Protein AF-A0A8H5NPR2-F1 (afdb_monomer)

Solvent-accessible surface area (backbone atoms only — not comparable to full-atom values): 45515 Å² total; per-residue (Å²): 130,82,84,82,78,76,73,50,62,90,72,44,58,69,70,57,51,34,49,43,30,44,42,57,53,79,56,82,93,70,63,55,21,38,32,33,54,28,27,40,42,73,88,32,51,79,37,75,59,70,93,84,56,96,82,57,92,82,66,83,52,32,23,58,51,35,57,51,11,42,48,44,41,43,62,55,31,28,54,27,45,53,54,49,51,52,51,45,52,61,68,53,65,78,49,101,69,81,86,50,45,48,74,62,60,72,75,50,83,89,73,80,85,71,96,65,56,42,34,55,74,74,83,75,74,98,79,73,99,65,90,81,84,81,80,62,85,47,85,42,44,50,89,61,22,36,40,33,52,50,40,89,77,17,58,66,23,65,72,69,72,59,59,69,69,56,70,78,48,62,32,43,28,35,74,61,55,74,65,54,45,57,59,50,71,75,54,88,83,83,72,70,57,84,75,46,58,50,54,58,33,43,52,53,48,54,52,52,51,70,69,66,56,93,76,77,80,70,63,54,46,30,32,34,33,82,80,43,40,28,37,64,74,52,89,67,82,83,71,66,54,43,32,26,37,54,87,48,52,30,33,51,34,47,53,29,89,88,76,39,61,38,48,70,46,89,87,33,64,69,57,54,36,50,56,50,47,52,56,61,43,49,61,48,52,52,53,57,65,68,73,54,91,71,82,72,69,91,66,75,81,86,57,73,50,61,45,31,30,39,34,26,36,54,89,37,53,49,61,76,72,64,52,58,52,54,50,53,65,72,70,59,73,90,75,86,83,85,87,84,85,83,94,78,88,82,94,75,86,79,84,87,76,86,73,82,82,73,82,70,75,72,78,86,76,81,63,32,56,90,71,45,57,67,70,57,47,51,50,45,42,57,53,66,47,77,78,75,75,74,70,75,74,62,70,85,76,63,65,79,89,56,82,85,59,82,80,77,71,72,86,86,70,70,92,59,74,30,38,34,32,44,26,25,47,38,90,76,37,46,85,35,71,44,66,51,53,75,93,43,99,72,39,87,38,46,24,26,27,52,47,59,35,11,40,60,56,32,43,73,66,35,30,51,44,50,47,49,59,61,58,63,33,73,63,31,65,75,36,52,69,56,46,54,70,44,42,42,60,53,42,50,46,66,72,63,48,87,61,96,69,77,90,67,90,79,55,74,76,60,61,61,48,68,80,40,70,46,56,70,58,61,67,57,94,78,33,29,41,30,48,49,41,87,49,61,66,21,59,78,56,48,57,99,71,57,95,82,64,89,69,83,80,70,45,47,27,35,74,60,57,76,66,52,50,60,69,51,56,90,56,82,62,85,54,96,85,56,94,51,58,40,50,56,47,46,53,52,51,52,51,52,50,52,72,62,60,80,59,98,59,56,81,47,42,35,35,38,32,84,78,39,42,28,33,81,72,52,86,89,64,84,67,58,38,34,28,37,60,84,48,50,24,32,62,29,48,78,57,47,94,78,44,42,38,43,70,41,94,84,20,60,64,60,54,38,46,53,51,51,36,56,33,47,52,52,52,56,54,47,51,65,72,67,52,87,80,76,54,88,81,54,74,73,78,58,94,80,81,48,52,40,67,39,36,35,37,33,32,36,53,92,35,56,54,76,76,74,76,74,86,65,74,88,74,73,79,78,80,74,78,82,79,87,79,87,79,91,77,94,78,94,76,95,82,87,87,82,89,78,85,80,133

Mean predicted aligned error: 16.38 Å

pLDDT: mean 70.39, std 19.74, range [27.55, 97.0]

Sequence (743 aa):
MAPSSFHKSPELPTEIQLQIWESSFRSPKAIPGGLHYIGIEQDGTAVPLDRTVKDEFQRPWSGYELEKGLWLACWDSRAAAMKHQLQQNVEFSHSDLDPITLDEALVCPEWYAGREPLLIERRMGLGTKGIDGSQEQTFICPSQDIFCVALNRAGRAVCRGNYYPLRIFQRLAFEFKPSWNIQLSQHDNYYPIKKFQASLAFVLRLVFEAAHTRHFTTPTIRLIDRNARWINDDTTQLGLGTFYDCDYEYVEISMKPGLSSAHIVCHSPVLKFFDHLDRLLEDKLKKLKNLGPLRFGNVPDFVIRDYFSIIVLRKNQAGAATETMAYLRKTEMPFQYLAFIPTLAPDLSPPRIKTDKLLIMAPSTFHLFSQLPCELRLQIWESAIRNWIANIHDSSAWNWDNLCAASQKPEAQKKQSYGINYVRLDSMGDYMPLDCSWNKPQPANRSAYLWHAGLWMACKESREVMRKHWFNDPYSKSHPEYVEQTVNEGLWKWFHGSEEGEDLPWNEWRQRLQAYEPWLMATSPGDMFCITPDDYRPLARFKLFREGSYKYIYDYAVEFDPVWISELAGLDKYRPTDRLSPTLAFAIKVFCEIATQEVSLPSVIHLIDRYSGWKKVSKAEEPSVHYDCKHEYIQIDPSNPLATNRLVRSAPMLRFLDQVDRLLKYELTWKRKTSRWGWRDCGLPPDGLSVRKLVRVMARRDKEVVLKATKGNLITPKMKQPALVTSSNGKTVKSKPAVRWRW

Structure (mmCIF, N/CA/C/O backbone):
data_AF-A0A8H5NPR2-F1
#
_entry.id   AF-A0A8H5NPR2-F1
#
loop_
_atom_site.group_PDB
_atom_site.id
_atom_site.type_symbol
_atom_site.label_atom_id
_atom_site.label_alt_id
_atom_site.label_comp_id
_atom_site.label_asym_id
_atom_site.label_entity_id
_atom_site.label_seq_id
_atom_site.pdbx_PDB_ins_code
_atom_site.Cartn_x
_atom_site.Cartn_y
_atom_site.Cartn_z
_atom_site.occupancy
_atom_site.B_iso_or_equiv
_atom_site.auth_seq_id
_atom_site.auth_comp_id
_atom_site.auth_asym_id
_atom_site.auth_atom_id
_atom_site.pdbx_PDB_model_num
ATOM 1 N N . MET A 1 1 ? -31.796 -2.581 -26.460 1.00 35.59 1 MET A N 1
ATOM 2 C CA . MET A 1 1 ? -30.696 -3.098 -25.619 1.00 35.59 1 MET A CA 1
ATOM 3 C C . MET A 1 1 ? -31.024 -2.731 -24.186 1.00 35.59 1 MET A C 1
ATOM 5 O O . MET A 1 1 ? -31.267 -1.558 -23.940 1.00 35.59 1 MET A O 1
ATOM 9 N N . ALA A 1 2 ? -31.151 -3.706 -23.284 1.00 28.72 2 ALA A N 1
ATOM 10 C CA . ALA A 1 2 ? -31.318 -3.400 -21.864 1.00 28.72 2 ALA A CA 1
ATOM 11 C C . ALA A 1 2 ? -30.008 -2.779 -21.345 1.00 28.72 2 ALA A C 1
ATOM 13 O O . ALA A 1 2 ? -28.944 -3.268 -21.733 1.00 28.72 2 ALA A O 1
ATOM 14 N N . PRO A 1 3 ? -30.049 -1.712 -20.531 1.00 31.02 3 PRO A N 1
ATOM 15 C CA . PRO A 1 3 ? -28.840 -1.160 -19.939 1.00 31.02 3 PRO A CA 1
ATOM 16 C C . PRO A 1 3 ? -28.222 -2.228 -19.034 1.00 31.02 3 PRO A C 1
ATOM 18 O O . PRO A 1 3 ? -28.857 -2.690 -18.088 1.00 31.02 3 PRO A O 1
ATOM 21 N N . SER A 1 4 ? -27.003 -2.660 -19.349 1.00 35.22 4 SER A N 1
ATOM 22 C CA . SER A 1 4 ? -26.224 -3.538 -18.481 1.00 35.22 4 SER A CA 1
ATOM 23 C C . SER A 1 4 ? -25.873 -2.759 -17.214 1.00 35.22 4 SER A C 1
ATOM 25 O O . SER A 1 4 ? -24.957 -1.937 -17.224 1.00 35.22 4 SER A O 1
ATOM 27 N N . SER A 1 5 ? -26.628 -2.964 -16.136 1.00 36.50 5 SER A N 1
ATOM 28 C CA . SER A 1 5 ? -26.270 -2.424 -14.828 1.00 36.50 5 SER A CA 1
ATOM 29 C C . SER A 1 5 ? -25.083 -3.218 -14.292 1.00 36.50 5 SER A C 1
ATOM 31 O O . SER A 1 5 ? -25.236 -4.371 -13.888 1.00 36.50 5 SER A O 1
ATOM 33 N N . PHE A 1 6 ? -23.895 -2.619 -14.312 1.00 43.75 6 PHE A N 1
ATOM 34 C CA . PHE A 1 6 ? -22.753 -3.151 -13.580 1.00 43.75 6 PHE A CA 1
ATOM 35 C C . PHE A 1 6 ? -23.002 -2.951 -12.082 1.00 43.75 6 PHE A C 1
ATOM 37 O O . PHE A 1 6 ? -23.262 -1.834 -11.634 1.00 43.75 6 PHE A O 1
ATOM 44 N N . HIS A 1 7 ? -22.947 -4.037 -11.313 1.00 45.31 7 HIS A N 1
ATOM 45 C CA . HIS A 1 7 ? -22.908 -3.950 -9.856 1.00 45.31 7 HIS A CA 1
ATOM 46 C C . HIS A 1 7 ? -21.564 -3.356 -9.431 1.00 45.31 7 HIS A C 1
ATOM 48 O O . HIS A 1 7 ? -20.530 -3.658 -10.033 1.00 45.31 7 HIS A O 1
ATOM 54 N N . LYS A 1 8 ? -21.569 -2.496 -8.408 1.00 49.06 8 LYS A N 1
ATOM 55 C CA . LYS A 1 8 ? -20.324 -1.938 -7.865 1.00 49.06 8 LYS A CA 1
ATOM 56 C C . LYS A 1 8 ? -19.464 -3.076 -7.324 1.00 49.06 8 LYS A C 1
ATOM 58 O O . LYS A 1 8 ? -20.005 -4.036 -6.790 1.00 49.06 8 LYS A O 1
ATOM 63 N N . SER A 1 9 ? -18.140 -2.951 -7.408 1.00 50.53 9 SER A N 1
ATOM 64 C CA . SER A 1 9 ? -17.207 -3.980 -6.919 1.00 50.53 9 SER A CA 1
ATOM 65 C C . SER A 1 9 ? -17.548 -4.532 -5.516 1.00 50.53 9 SER A C 1
ATOM 67 O O . SER A 1 9 ? -17.698 -5.746 -5.403 1.00 50.53 9 SER A O 1
ATOM 69 N N . PRO A 1 10 ? -17.809 -3.705 -4.475 1.00 53.38 10 PRO A N 1
ATOM 70 C CA . PRO A 1 10 ? -18.193 -4.219 -3.151 1.00 53.38 10 PRO A CA 1
ATOM 71 C C . PRO A 1 10 ? -19.567 -4.914 -3.096 1.00 53.38 10 PRO A C 1
ATOM 73 O O . PRO A 1 10 ? -19.870 -5.592 -2.121 1.00 53.38 10 PRO A O 1
ATOM 76 N N . GLU A 1 11 ? -20.409 -4.749 -4.117 1.00 55.47 11 GLU A N 1
ATOM 77 C CA . GLU A 1 11 ? -21.719 -5.401 -4.244 1.00 55.47 11 GLU A CA 1
ATOM 78 C C . GLU A 1 11 ? -21.645 -6.713 -5.047 1.00 55.47 11 GLU A C 1
ATOM 80 O O . GLU A 1 11 ? -22.641 -7.434 -5.133 1.00 55.47 11 GLU A O 1
ATOM 85 N N . LEU A 1 12 ? -20.488 -7.040 -5.637 1.00 64.69 12 LEU A N 1
ATOM 86 C CA . LEU A 1 12 ? -20.281 -8.324 -6.301 1.00 64.69 12 LEU A CA 1
ATOM 87 C C . LEU A 1 12 ? -20.209 -9.452 -5.258 1.00 64.69 12 LEU A C 1
ATOM 89 O O . LEU A 1 12 ? -19.667 -9.243 -4.172 1.00 64.69 12 LEU A O 1
ATOM 93 N N . PRO A 1 13 ? -20.688 -10.667 -5.573 1.00 75.06 13 PRO A N 1
ATOM 94 C CA . PRO A 1 13 ? -20.417 -11.846 -4.755 1.00 75.06 13 PRO A CA 1
ATOM 95 C C . PRO A 1 13 ? -18.914 -12.001 -4.490 1.00 75.06 13 PRO A C 1
ATOM 97 O O . PRO A 1 13 ? -18.102 -11.789 -5.397 1.00 75.06 13 PRO A O 1
ATOM 100 N N . THR A 1 14 ? -18.538 -12.380 -3.267 1.00 67.75 14 THR A N 1
ATOM 101 C CA . THR A 1 14 ? -17.134 -12.530 -2.844 1.00 67.75 14 THR A CA 1
ATOM 102 C C . THR A 1 14 ? -16.354 -13.467 -3.769 1.00 67.75 14 THR A C 1
ATOM 104 O O . THR A 1 14 ? -15.184 -13.228 -4.046 1.00 67.75 14 THR A O 1
ATOM 107 N N . GLU A 1 15 ? -17.009 -14.486 -4.325 1.00 72.62 15 GLU A N 1
ATOM 108 C CA . GLU A 1 15 ? -16.425 -15.412 -5.296 1.00 72.62 15 GLU A CA 1
ATOM 109 C C . GLU A 1 15 ? -16.000 -14.706 -6.590 1.00 72.62 15 GLU A C 1
ATOM 111 O O . GLU A 1 15 ? -14.935 -14.998 -7.127 1.00 72.62 15 GLU A O 1
ATOM 116 N N . ILE A 1 16 ? -16.801 -13.751 -7.072 1.00 71.94 16 ILE A N 1
ATOM 117 C CA . ILE A 1 16 ? -16.483 -12.964 -8.269 1.00 71.94 16 ILE A CA 1
ATOM 118 C C . ILE A 1 16 ? -15.358 -11.974 -7.967 1.00 71.94 16 ILE A C 1
ATOM 120 O O . ILE A 1 16 ? -14.442 -11.832 -8.774 1.00 71.94 16 ILE A O 1
ATOM 124 N N . GLN A 1 17 ? -15.393 -11.318 -6.804 1.00 71.88 17 GLN A N 1
ATOM 125 C CA . GLN A 1 17 ? -14.315 -10.416 -6.385 1.00 71.88 17 GLN A CA 1
ATOM 126 C C . GLN A 1 17 ? -12.977 -11.165 -6.313 1.00 71.88 17 GLN A C 1
ATOM 128 O O . GLN A 1 17 ? -11.992 -10.726 -6.903 1.00 71.88 17 GLN A O 1
ATOM 133 N N . LEU A 1 18 ? -12.955 -12.340 -5.674 1.00 73.38 18 LEU A N 1
ATOM 134 C CA . LEU A 1 18 ? -11.778 -13.209 -5.621 1.00 73.38 18 LEU A CA 1
ATOM 135 C C . LEU A 1 18 ? -11.327 -13.656 -7.014 1.00 73.38 18 LEU A C 1
ATOM 137 O O . LEU A 1 18 ? -10.136 -13.611 -7.290 1.00 73.38 18 LEU A O 1
ATOM 141 N N . GLN A 1 19 ? -12.242 -14.026 -7.916 1.00 72.81 19 GLN A N 1
ATOM 142 C CA . GLN A 1 19 ? -11.884 -14.387 -9.294 1.00 72.81 19 GLN A CA 1
ATOM 143 C C . GLN A 1 19 ? -11.249 -13.226 -10.067 1.00 72.81 19 GLN A C 1
ATOM 145 O O . GLN A 1 19 ? -10.285 -13.453 -10.798 1.00 72.81 19 GLN A O 1
ATOM 150 N N . ILE A 1 20 ? -11.741 -11.993 -9.897 1.00 71.44 20 ILE A N 1
ATOM 151 C CA . ILE A 1 20 ? -11.139 -10.791 -10.500 1.00 71.44 20 ILE A CA 1
ATOM 152 C C . ILE A 1 20 ? -9.704 -10.617 -9.996 1.00 71.44 20 ILE A C 1
ATOM 154 O O . ILE A 1 20 ? -8.791 -10.378 -10.789 1.00 71.44 20 ILE A O 1
ATOM 158 N N . TRP A 1 21 ? -9.491 -10.776 -8.690 1.00 77.75 21 TRP A N 1
ATOM 159 C CA . TRP A 1 21 ? -8.168 -10.646 -8.093 1.00 77.75 21 TRP A CA 1
ATOM 160 C C . TRP A 1 21 ? -7.221 -11.776 -8.481 1.00 77.75 21 TRP A C 1
ATOM 162 O O . TRP A 1 21 ? -6.103 -11.493 -8.887 1.00 77.75 21 TRP A O 1
ATOM 172 N N . GLU A 1 22 ? -7.660 -13.033 -8.444 1.00 77.69 22 GLU A N 1
ATOM 173 C CA . GLU A 1 22 ? -6.873 -14.187 -8.904 1.00 77.69 22 GLU A CA 1
ATOM 174 C C . GLU A 1 22 ? -6.473 -14.035 -10.375 1.00 77.69 22 GLU A C 1
ATOM 176 O O . GLU A 1 22 ? -5.329 -14.294 -10.735 1.00 77.69 22 GLU A O 1
ATOM 181 N N . SER A 1 23 ? -7.381 -13.509 -11.199 1.00 69.38 23 SER A N 1
ATOM 182 C CA . SER A 1 23 ? -7.120 -13.161 -12.599 1.00 69.38 23 SER A CA 1
ATOM 183 C C . SER A 1 23 ? -6.255 -11.905 -12.753 1.00 69.38 23 SER A C 1
ATOM 185 O O . SER A 1 23 ? -5.848 -11.567 -13.852 1.00 69.38 23 SER A O 1
ATOM 187 N N . SER A 1 24 ? -5.975 -11.150 -11.696 1.00 66.69 24 SER A N 1
ATOM 188 C CA . SER A 1 24 ? -5.075 -9.993 -11.780 1.00 66.69 24 SER A CA 1
ATOM 189 C C . SER A 1 24 ? -3.605 -10.390 -11.597 1.00 66.69 24 SER A C 1
ATOM 191 O O . SER A 1 24 ? -2.724 -9.635 -12.009 1.00 66.69 24 SER A O 1
ATOM 193 N N . PHE A 1 25 ? -3.330 -11.575 -11.037 1.00 68.62 25 PHE A N 1
ATOM 194 C CA . PHE A 1 25 ? -1.977 -12.124 -10.903 1.00 68.62 25 PHE A CA 1
ATOM 195 C C . PHE A 1 25 ? -1.547 -12.874 -12.173 1.00 68.62 25 PHE A C 1
ATOM 197 O O . PHE A 1 25 ? -2.350 -13.514 -12.854 1.00 68.62 25 PHE A O 1
ATOM 204 N N . ARG A 1 26 ? -0.261 -12.771 -12.530 1.00 66.12 26 ARG A N 1
ATOM 205 C CA . ARG A 1 26 ? 0.282 -13.355 -13.766 1.00 66.12 26 ARG A CA 1
ATOM 206 C C . ARG A 1 26 ? 0.568 -14.843 -13.582 1.00 66.12 26 ARG A C 1
ATOM 208 O O . ARG A 1 26 ? 1.479 -15.185 -12.840 1.00 66.12 26 ARG A O 1
ATOM 215 N N . SER A 1 27 ? -0.124 -15.711 -14.324 1.00 62.47 27 SER A N 1
ATOM 216 C CA . SER A 1 27 ? 0.127 -17.162 -14.290 1.00 62.47 27 SER A CA 1
ATOM 217 C C . SER A 1 27 ? 1.618 -17.503 -14.505 1.00 62.47 27 SER A C 1
ATOM 219 O O . SER A 1 27 ? 2.186 -17.026 -15.491 1.00 62.47 27 SER A O 1
ATOM 221 N N . PRO A 1 28 ? 2.233 -18.385 -13.684 1.00 57.78 28 PRO A N 1
ATOM 222 C CA . PRO A 1 28 ? 3.674 -18.678 -13.727 1.00 57.78 28 PRO A CA 1
ATOM 223 C C . PRO A 1 28 ? 4.179 -19.231 -15.066 1.00 57.78 28 PRO A C 1
ATOM 225 O O . PRO A 1 28 ? 5.305 -18.966 -15.478 1.00 57.78 28 PRO A O 1
ATOM 228 N N . LYS A 1 29 ? 3.328 -19.973 -15.782 1.00 56.81 29 LYS A N 1
ATOM 229 C CA . LYS A 1 29 ? 3.662 -20.621 -17.063 1.00 56.81 29 LYS A CA 1
ATOM 230 C C . LYS A 1 29 ? 3.545 -19.704 -18.277 1.00 56.81 29 LYS A C 1
ATOM 232 O O . LYS A 1 29 ? 3.996 -20.074 -19.357 1.00 56.81 29 LYS A O 1
ATOM 237 N N . ALA A 1 30 ? 2.934 -18.535 -18.109 1.00 56.03 30 ALA A N 1
ATOM 238 C CA . ALA A 1 30 ? 2.699 -17.576 -19.180 1.00 56.03 30 ALA A CA 1
ATOM 239 C C . ALA A 1 30 ? 3.463 -16.264 -18.975 1.00 56.03 30 ALA A C 1
ATOM 241 O O . ALA A 1 30 ? 3.223 -15.349 -19.755 1.00 56.03 30 ALA A O 1
ATOM 242 N N . ILE A 1 31 ? 4.327 -16.156 -17.950 1.00 56.50 31 ILE A N 1
ATOM 243 C CA . ILE A 1 31 ? 4.946 -14.885 -17.552 1.00 56.50 31 ILE A CA 1
ATOM 244 C C . ILE A 1 31 ? 5.781 -14.336 -18.711 1.00 56.50 31 ILE A C 1
ATOM 246 O O . ILE A 1 31 ? 6.845 -14.866 -19.034 1.00 56.50 31 ILE A O 1
ATOM 250 N N . PRO A 1 32 ? 5.336 -13.239 -19.328 1.00 68.50 32 PRO A N 1
ATOM 251 C CA . PRO A 1 32 ? 6.198 -12.447 -20.172 1.00 68.50 32 PRO A CA 1
ATOM 252 C C . PRO A 1 32 ? 7.116 -11.654 -19.230 1.00 68.50 32 PRO A C 1
ATOM 254 O O . PRO A 1 32 ? 6.660 -11.178 -18.185 1.00 68.50 32 PRO A O 1
ATOM 257 N N . GLY A 1 33 ? 8.401 -11.536 -19.566 1.00 85.00 33 GLY A N 1
ATOM 258 C CA . GLY A 1 33 ? 9.409 -10.994 -18.648 1.00 85.00 33 GLY A CA 1
ATOM 259 C C . GLY A 1 33 ? 9.031 -9.619 -18.081 1.00 85.00 33 GLY A C 1
ATOM 260 O O . GLY A 1 33 ? 8.530 -8.742 -18.791 1.00 85.00 33 GLY A O 1
ATOM 261 N N . GLY A 1 34 ? 9.260 -9.409 -16.789 1.00 89.12 34 GLY A N 1
ATOM 262 C CA . GLY A 1 34 ? 9.130 -8.099 -16.157 1.00 89.12 34 GLY A CA 1
ATOM 263 C C . GLY A 1 34 ? 10.220 -7.143 -16.641 1.00 89.12 34 GLY A C 1
ATOM 264 O O . GLY A 1 34 ? 11.355 -7.552 -16.866 1.00 89.12 34 GLY A O 1
ATOM 265 N N . LEU A 1 35 ? 9.887 -5.865 -16.812 1.00 91.81 35 LEU A N 1
ATOM 266 C CA . LEU A 1 35 ? 10.866 -4.798 -17.007 1.00 91.81 35 LEU A CA 1
ATOM 267 C C . LEU A 1 35 ? 11.122 -4.110 -15.660 1.00 91.81 35 LEU A C 1
ATOM 269 O O . LEU A 1 35 ? 10.218 -3.498 -15.091 1.00 91.81 35 LEU A O 1
ATOM 273 N N . HIS A 1 36 ? 12.351 -4.200 -15.156 1.00 91.75 36 HIS A N 1
ATOM 274 C CA . HIS A 1 36 ? 12.753 -3.673 -13.850 1.00 91.75 36 HIS A CA 1
ATOM 275 C C . HIS A 1 36 ? 13.819 -2.596 -13.997 1.00 91.75 36 HIS A C 1
ATOM 277 O O . HIS A 1 36 ? 14.732 -2.729 -14.809 1.00 91.75 36 HIS A O 1
ATOM 283 N N . TYR A 1 37 ? 13.742 -1.537 -13.197 1.00 90.44 37 TYR A N 1
ATOM 284 C CA . TYR A 1 37 ? 14.704 -0.439 -13.228 1.00 90.44 37 TYR A CA 1
ATOM 285 C C . TYR A 1 37 ? 15.701 -0.561 -12.077 1.00 90.44 37 TYR A C 1
ATOM 287 O O . TYR A 1 37 ? 15.322 -0.555 -10.906 1.00 90.44 37 TYR A O 1
ATOM 295 N N . ILE A 1 38 ? 16.989 -0.629 -12.412 1.00 90.06 38 ILE A N 1
ATOM 296 C CA . ILE A 1 38 ? 18.073 -0.775 -11.434 1.00 90.06 38 ILE A CA 1
ATOM 297 C C . ILE A 1 38 ? 19.079 0.369 -11.540 1.00 90.06 38 ILE A C 1
ATOM 299 O O . ILE A 1 38 ? 19.378 0.878 -12.624 1.00 90.06 38 ILE A O 1
ATOM 303 N N . GLY A 1 39 ? 19.602 0.790 -10.395 1.00 88.56 39 GLY A N 1
ATOM 304 C CA . GLY A 1 39 ? 20.779 1.641 -10.292 1.00 88.56 39 GLY A CA 1
ATOM 305 C C . GLY A 1 39 ? 22.053 0.806 -10.201 1.00 88.56 39 GLY A C 1
ATOM 306 O O . GLY A 1 39 ? 22.011 -0.394 -9.946 1.00 88.56 39 GLY A O 1
ATOM 307 N N . ILE A 1 40 ? 23.197 1.462 -10.390 1.00 83.69 40 ILE A N 1
ATOM 308 C CA . ILE A 1 40 ? 24.513 0.878 -10.115 1.00 83.69 40 ILE A CA 1
ATOM 309 C C . ILE A 1 40 ? 25.232 1.784 -9.123 1.00 83.69 40 ILE A C 1
ATOM 311 O O . ILE A 1 40 ? 25.372 2.990 -9.370 1.00 83.69 40 ILE A O 1
ATOM 315 N N . GLU A 1 41 ? 25.670 1.208 -8.009 1.00 82.25 41 GLU A N 1
ATOM 316 C CA . GLU A 1 41 ? 26.450 1.900 -6.989 1.00 82.25 41 GLU A CA 1
ATOM 317 C C . GLU A 1 41 ? 27.915 2.108 -7.409 1.00 82.25 41 GLU A C 1
ATOM 319 O O . GLU A 1 41 ? 28.352 1.749 -8.504 1.00 82.25 41 GLU A O 1
ATOM 324 N N . GLN A 1 42 ? 28.697 2.787 -6.565 1.00 79.81 42 GLN A N 1
ATOM 325 C CA . GLN A 1 42 ? 30.081 3.145 -6.900 1.00 79.81 42 GLN A CA 1
ATOM 326 C C . GLN A 1 42 ? 31.013 1.932 -7.028 1.00 79.81 42 GLN A C 1
ATOM 328 O O . GLN A 1 42 ? 32.018 2.011 -7.738 1.00 79.81 42 GLN A O 1
ATOM 333 N N . ASP A 1 43 ? 30.685 0.844 -6.342 1.00 79.38 43 ASP A N 1
ATOM 334 C CA . ASP A 1 43 ? 31.383 -0.441 -6.353 1.00 79.38 43 ASP A CA 1
ATOM 335 C C . ASP A 1 43 ? 30.957 -1.351 -7.523 1.00 79.38 43 ASP A C 1
ATOM 337 O O . ASP A 1 43 ? 31.614 -2.355 -7.785 1.00 79.38 43 ASP A O 1
ATOM 341 N N . GLY A 1 44 ? 29.921 -0.964 -8.275 1.00 77.25 44 GLY A N 1
ATOM 342 C CA . GLY A 1 44 ? 29.354 -1.753 -9.366 1.00 77.25 44 GLY A CA 1
ATOM 343 C C . GLY A 1 44 ? 28.166 -2.625 -8.954 1.00 77.25 44 GLY A C 1
ATOM 344 O O . GLY A 1 44 ? 27.605 -3.294 -9.821 1.00 77.25 44 GLY A O 1
ATOM 345 N N . THR A 1 45 ? 27.756 -2.597 -7.684 1.00 81.62 45 THR A N 1
ATOM 346 C CA . THR A 1 45 ? 26.611 -3.362 -7.182 1.00 81.62 45 THR A CA 1
ATOM 347 C C . THR A 1 45 ? 25.315 -2.832 -7.789 1.00 81.62 45 THR A C 1
ATOM 349 O O . THR A 1 45 ? 25.064 -1.622 -7.817 1.00 81.62 45 THR A O 1
ATOM 352 N N . ALA A 1 46 ? 24.498 -3.743 -8.318 1.00 81.94 46 ALA A N 1
ATOM 353 C CA . ALA A 1 46 ? 23.166 -3.415 -8.800 1.00 81.94 46 ALA A CA 1
ATOM 354 C C . ALA A 1 46 ? 22.232 -3.240 -7.604 1.00 81.94 46 ALA A C 1
ATOM 356 O O . ALA A 1 46 ? 22.114 -4.133 -6.769 1.00 81.94 46 ALA A O 1
ATOM 357 N N . VAL A 1 47 ? 21.550 -2.103 -7.540 1.00 84.19 47 VAL A N 1
ATOM 358 C CA . VAL A 1 47 ? 20.569 -1.820 -6.490 1.00 84.19 47 VAL A CA 1
ATOM 359 C C . VAL A 1 47 ? 19.222 -1.498 -7.118 1.00 84.19 47 VAL A C 1
ATOM 361 O O . VAL A 1 47 ? 19.191 -0.853 -8.174 1.00 84.19 47 VAL A O 1
ATOM 364 N N . PRO A 1 48 ? 18.096 -1.900 -6.499 1.00 82.38 48 PRO A N 1
ATOM 365 C CA . PRO A 1 48 ? 16.796 -1.354 -6.860 1.00 82.38 48 PRO A CA 1
ATOM 366 C C . PRO A 1 48 ? 16.893 0.166 -6.877 1.00 82.38 48 PRO A C 1
ATOM 368 O O . PRO A 1 48 ? 17.511 0.768 -5.993 1.00 82.38 48 PRO A O 1
ATOM 371 N N . LEU A 1 49 ? 16.343 0.797 -7.908 1.00 77.88 49 LEU A N 1
ATOM 372 C CA . LEU A 1 49 ? 16.416 2.244 -7.998 1.00 77.88 49 LEU A CA 1
ATOM 373 C C . LEU A 1 49 ? 15.612 2.860 -6.837 1.00 77.88 49 LEU A C 1
ATOM 375 O O . LEU A 1 49 ? 14.388 2.782 -6.816 1.00 77.88 49 LEU A O 1
ATOM 379 N N . ASP A 1 50 ? 16.311 3.416 -5.844 1.00 63.81 50 ASP A N 1
ATOM 380 C CA . ASP A 1 50 ? 15.689 3.926 -4.619 1.00 63.81 50 ASP A CA 1
ATOM 381 C C . ASP A 1 50 ? 14.840 5.184 -4.869 1.00 63.81 50 ASP A C 1
ATOM 383 O O . ASP A 1 50 ? 15.278 6.112 -5.559 1.00 63.81 50 ASP A O 1
ATOM 387 N N . ARG A 1 51 ? 13.657 5.225 -4.240 1.00 57.84 51 ARG A N 1
ATOM 388 C CA . ARG A 1 51 ? 12.582 6.218 -4.426 1.00 57.84 51 ARG A CA 1
ATOM 389 C C . ARG A 1 51 ? 12.812 7.574 -3.732 1.00 57.84 51 ARG A C 1
ATOM 391 O O . ARG A 1 51 ? 11.882 8.281 -3.369 1.00 57.84 51 ARG A O 1
ATOM 398 N N . THR A 1 52 ? 14.053 7.896 -3.383 1.00 48.69 52 THR A N 1
ATOM 399 C CA . THR A 1 52 ? 14.363 9.009 -2.464 1.00 48.69 52 THR A CA 1
ATOM 400 C C . THR A 1 52 ? 14.925 10.245 -3.166 1.00 48.69 52 THR A C 1
ATOM 402 O O . THR A 1 52 ? 15.315 11.203 -2.498 1.00 48.69 52 THR A O 1
ATOM 405 N N . VAL A 1 53 ? 15.016 10.258 -4.503 1.00 51.59 53 VAL A N 1
ATOM 406 C CA . VAL A 1 53 ? 15.759 11.303 -5.226 1.00 51.59 53 VAL A CA 1
ATOM 407 C C . VAL A 1 53 ? 14.965 11.970 -6.344 1.00 51.59 53 VAL A C 1
ATOM 409 O O . VAL A 1 53 ? 14.397 11.321 -7.210 1.00 51.59 53 VAL A O 1
ATOM 412 N N . LYS A 1 54 ? 15.082 13.305 -6.346 1.00 50.16 54 LYS A N 1
ATOM 413 C CA . LYS A 1 54 ? 14.438 14.368 -7.144 1.00 50.16 54 LYS A CA 1
ATOM 414 C C . LYS A 1 54 ? 14.267 14.172 -8.669 1.00 50.16 54 LYS A C 1
ATOM 416 O O . LYS A 1 54 ? 13.614 15.001 -9.288 1.00 50.16 54 LYS A O 1
ATOM 421 N N . ASP A 1 55 ? 14.782 13.106 -9.278 1.00 47.28 55 ASP A N 1
ATOM 422 C CA . ASP A 1 55 ? 14.660 12.814 -10.724 1.00 47.28 55 ASP A CA 1
ATOM 423 C C . ASP A 1 55 ? 13.426 11.936 -11.072 1.00 47.28 55 ASP A C 1
ATOM 425 O O . ASP A 1 55 ? 13.310 11.408 -12.181 1.00 47.28 55 ASP A O 1
ATOM 429 N N . GLU A 1 56 ? 12.510 11.738 -10.119 1.00 47.00 56 GLU A N 1
ATOM 430 C CA . GLU A 1 56 ? 11.482 10.683 -10.113 1.00 47.00 56 GLU A CA 1
ATOM 431 C C . GLU A 1 56 ? 10.233 10.899 -10.980 1.00 47.00 56 GLU A C 1
ATOM 433 O O . GLU A 1 56 ? 9.530 9.937 -11.280 1.00 47.00 56 GLU A O 1
ATOM 438 N N . PHE A 1 57 ? 9.921 12.110 -11.433 1.00 43.94 57 PHE A N 1
ATOM 439 C CA . PHE A 1 57 ? 8.543 12.403 -11.867 1.00 43.94 57 PHE A CA 1
ATOM 440 C C . PHE A 1 57 ? 8.128 11.865 -13.252 1.00 43.94 57 PHE A C 1
ATOM 442 O O . PHE A 1 57 ? 6.980 12.041 -13.653 1.00 43.94 57 PHE A O 1
ATOM 449 N N . GLN A 1 58 ? 9.018 11.199 -13.998 1.00 54.94 58 GLN A N 1
ATOM 450 C CA . GLN A 1 58 ? 8.717 10.713 -15.360 1.00 54.94 58 GLN A CA 1
ATOM 451 C C . GLN A 1 58 ? 9.021 9.227 -15.606 1.00 54.94 58 GLN A C 1
ATOM 453 O O . GLN A 1 58 ? 8.851 8.744 -16.733 1.00 54.94 58 GLN A O 1
ATOM 458 N N . ARG A 1 59 ? 9.490 8.478 -14.598 1.00 60.16 59 ARG A N 1
ATOM 459 C CA . ARG A 1 59 ? 9.902 7.083 -14.812 1.00 60.16 59 ARG A CA 1
ATOM 460 C C . ARG A 1 59 ? 8.760 6.087 -14.543 1.00 60.16 59 ARG A C 1
ATOM 462 O O . ARG A 1 59 ? 8.033 6.266 -13.570 1.00 60.16 59 ARG A O 1
ATOM 469 N N . PRO A 1 60 ? 8.581 5.059 -15.395 1.00 62.91 60 PRO A N 1
ATOM 470 C CA . PRO A 1 60 ? 7.661 3.962 -15.160 1.00 62.91 60 PRO A CA 1
ATOM 471 C C . PRO A 1 60 ? 8.143 3.132 -13.988 1.00 62.91 60 PRO A C 1
ATOM 473 O O . PRO A 1 60 ? 9.331 3.093 -13.663 1.00 62.91 60 PRO A O 1
ATOM 476 N N . TRP A 1 61 ? 7.179 2.475 -13.377 1.00 74.56 61 TRP A N 1
ATOM 477 C CA . TRP A 1 61 ? 7.373 1.645 -12.208 1.00 74.56 61 TRP A CA 1
ATOM 478 C C . TRP A 1 61 ? 7.844 0.258 -12.648 1.00 74.56 61 TRP A C 1
ATOM 480 O O . TRP A 1 61 ? 7.449 -0.225 -13.713 1.00 74.56 61 TRP A O 1
ATOM 490 N N . SER A 1 62 ? 8.719 -0.363 -11.858 1.00 78.81 62 SER A N 1
ATOM 491 C CA . SER A 1 62 ? 9.268 -1.685 -12.197 1.00 78.81 62 SER A CA 1
ATOM 492 C C . SER A 1 62 ? 8.159 -2.732 -12.173 1.00 78.81 62 SER A C 1
ATOM 494 O O . SER A 1 62 ? 7.299 -2.676 -11.304 1.00 78.81 62 SER A O 1
ATOM 496 N N . GLY A 1 63 ? 8.188 -3.726 -13.063 1.00 73.44 63 GLY A N 1
ATOM 497 C CA . GLY A 1 63 ? 7.119 -4.727 -13.176 1.00 73.44 63 GLY A CA 1
ATOM 498 C C . GLY A 1 63 ? 6.749 -5.422 -11.854 1.00 73.44 63 GLY A C 1
ATOM 499 O O . GLY A 1 63 ? 5.569 -5.679 -11.618 1.00 73.44 63 GLY A O 1
ATOM 500 N N . TYR A 1 64 ? 7.718 -5.645 -10.955 1.00 76.38 64 TYR A N 1
ATOM 501 C CA . TYR A 1 64 ? 7.466 -6.229 -9.626 1.00 76.38 64 TYR A CA 1
ATOM 502 C C . TYR A 1 64 ? 6.597 -5.335 -8.718 1.00 76.38 64 TYR A C 1
ATOM 504 O O . TYR A 1 64 ? 5.944 -5.815 -7.790 1.00 76.38 64 TYR A O 1
ATOM 512 N N . GLU A 1 65 ? 6.557 -4.022 -8.962 1.00 70.75 65 GLU A N 1
ATOM 513 C CA . GLU A 1 65 ? 5.772 -3.079 -8.163 1.00 70.75 65 GLU A CA 1
ATOM 514 C C . GLU A 1 65 ? 4.271 -3.198 -8.443 1.00 70.75 65 GLU A C 1
ATOM 516 O O . GLU A 1 65 ? 3.476 -2.853 -7.572 1.00 70.75 65 GLU A O 1
ATOM 521 N N . LEU A 1 66 ? 3.871 -3.738 -9.601 1.00 67.56 66 LEU A N 1
ATOM 522 C CA . LEU A 1 66 ? 2.470 -4.063 -9.884 1.00 67.56 66 LEU A CA 1
ATOM 523 C C . LEU A 1 66 ? 1.980 -5.177 -8.957 1.00 67.56 66 LEU A C 1
ATOM 525 O O . LEU A 1 66 ? 0.904 -5.069 -8.375 1.00 67.56 66 LEU A O 1
ATOM 529 N N . GLU A 1 67 ? 2.783 -6.229 -8.789 1.00 67.31 67 GLU A N 1
ATOM 530 C CA . GLU A 1 67 ? 2.463 -7.319 -7.868 1.00 67.31 67 GLU A CA 1
ATOM 531 C C . GLU A 1 67 ? 2.411 -6.807 -6.431 1.00 67.31 67 GLU A C 1
ATOM 533 O O . GLU A 1 67 ? 1.463 -7.125 -5.718 1.00 67.31 67 GLU A O 1
ATOM 538 N N . LYS A 1 68 ? 3.341 -5.919 -6.041 1.00 67.56 68 LYS A N 1
ATOM 539 C CA . LYS A 1 68 ? 3.286 -5.209 -4.753 1.00 67.56 68 LYS A CA 1
ATOM 540 C C . LYS A 1 68 ? 1.991 -4.396 -4.622 1.00 67.56 68 LYS A C 1
ATOM 542 O O . LYS A 1 68 ? 1.310 -4.506 -3.611 1.00 67.56 68 LYS A O 1
ATOM 547 N N . GLY A 1 69 ? 1.606 -3.630 -5.642 1.00 64.12 69 GLY A N 1
ATOM 548 C CA . GLY A 1 69 ? 0.369 -2.844 -5.671 1.00 64.12 69 GLY A CA 1
ATOM 549 C C . GLY A 1 69 ? -0.891 -3.701 -5.521 1.00 64.12 69 GLY A C 1
ATOM 550 O O . GLY A 1 69 ? -1.764 -3.370 -4.721 1.00 64.12 69 GLY A O 1
ATOM 551 N N . LEU A 1 70 ? -0.962 -4.842 -6.213 1.00 64.81 70 LEU A N 1
ATOM 552 C CA . LEU A 1 70 ? -2.044 -5.818 -6.056 1.00 64.81 70 LEU A CA 1
ATOM 553 C C . LEU A 1 70 ? -2.054 -6.412 -4.644 1.00 64.81 70 LEU A C 1
ATOM 555 O O . LEU A 1 70 ? -3.102 -6.464 -4.005 1.00 64.81 70 LEU A O 1
ATOM 559 N N . TRP A 1 71 ? -0.894 -6.771 -4.100 1.00 64.50 71 TRP A N 1
ATOM 560 C CA . TRP A 1 71 ? -0.757 -7.255 -2.721 1.00 64.50 71 TRP A CA 1
ATOM 561 C C . TRP A 1 71 ? -1.278 -6.244 -1.673 1.00 64.50 71 TRP A C 1
ATOM 563 O O . TRP A 1 71 ? -1.737 -6.617 -0.584 1.00 64.50 71 TRP A O 1
ATOM 573 N N . LEU A 1 72 ? -1.232 -4.952 -2.019 1.00 58.69 72 LEU A N 1
ATOM 574 C CA . LEU A 1 72 ? -1.636 -3.818 -1.187 1.00 58.69 72 LEU A CA 1
ATOM 575 C C . LEU A 1 72 ? -3.085 -3.348 -1.416 1.00 58.69 72 LEU A C 1
ATOM 577 O O . LEU A 1 72 ? -3.606 -2.627 -0.568 1.00 58.69 72 LEU A O 1
ATOM 581 N N . ALA A 1 73 ? -3.740 -3.738 -2.515 1.00 52.53 73 ALA A N 1
ATOM 582 C CA . ALA A 1 73 ? -5.003 -3.134 -2.952 1.00 52.53 73 ALA A CA 1
ATOM 583 C C . ALA A 1 73 ? -6.178 -3.374 -1.983 1.00 52.53 73 ALA A C 1
ATOM 585 O O . ALA A 1 73 ? -6.861 -2.429 -1.594 1.00 52.53 73 ALA A O 1
ATOM 586 N N . CYS A 1 74 ? -6.420 -4.624 -1.577 1.00 63.84 74 CYS A N 1
ATOM 587 C CA . CYS A 1 74 ? -7.411 -4.985 -0.558 1.00 63.84 74 CYS A CA 1
ATOM 588 C C . CYS A 1 74 ? -7.167 -6.408 -0.021 1.00 63.84 74 CYS A C 1
ATOM 590 O O . CYS A 1 74 ? -6.253 -7.107 -0.466 1.00 63.84 74 CYS A O 1
ATOM 592 N N . TRP A 1 75 ? -7.983 -6.849 0.943 1.00 62.09 75 TRP A N 1
ATOM 593 C CA . TRP A 1 75 ? -7.883 -8.195 1.519 1.00 62.09 75 TRP A CA 1
ATOM 594 C C . TRP A 1 75 ? -8.050 -9.305 0.474 1.00 62.09 75 TRP A C 1
ATOM 596 O O . TRP A 1 75 ? -7.220 -10.210 0.425 1.00 62.09 75 TRP A O 1
ATOM 606 N N . ASP A 1 76 ? -9.080 -9.224 -0.370 1.00 67.50 76 ASP A N 1
ATOM 607 C CA . ASP A 1 76 ? -9.352 -10.257 -1.378 1.00 67.50 76 ASP A CA 1
ATOM 608 C C . ASP A 1 76 ? -8.222 -10.337 -2.411 1.00 67.50 76 ASP A C 1
ATOM 610 O O . ASP A 1 76 ? -7.786 -11.432 -2.768 1.00 67.50 76 ASP A O 1
ATOM 614 N N . SER A 1 77 ? -7.657 -9.184 -2.788 1.00 72.44 77 SER A N 1
ATOM 615 C CA . SER A 1 77 ? -6.457 -9.114 -3.625 1.00 72.44 77 SER A CA 1
ATOM 616 C C . SER A 1 77 ? -5.261 -9.812 -2.984 1.00 72.44 77 SER A C 1
ATOM 618 O O . SER A 1 77 ? -4.564 -10.593 -3.625 1.00 72.44 77 SER A O 1
ATOM 620 N N . ARG A 1 78 ? -5.042 -9.602 -1.683 1.00 67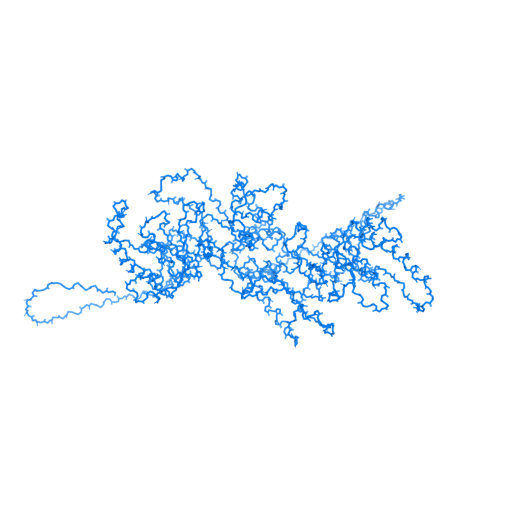.44 78 ARG A N 1
ATOM 621 C CA . ARG A 1 78 ? -3.945 -10.242 -0.947 1.00 67.44 78 ARG A CA 1
ATOM 622 C C . ARG A 1 78 ? -4.140 -11.747 -0.789 1.00 67.44 78 ARG A C 1
ATOM 624 O O . ARG A 1 78 ? -3.176 -12.496 -0.912 1.00 67.44 78 ARG A O 1
ATOM 631 N N . ALA A 1 79 ? -5.363 -12.197 -0.519 1.00 70.12 79 ALA A N 1
ATOM 632 C CA . ALA A 1 79 ? -5.680 -13.620 -0.438 1.00 70.12 79 ALA A CA 1
ATOM 633 C C . ALA A 1 79 ? -5.401 -14.320 -1.778 1.00 70.12 79 ALA A C 1
ATOM 635 O O . ALA A 1 79 ? -4.770 -15.379 -1.803 1.00 70.12 79 ALA A O 1
ATOM 636 N N . ALA A 1 80 ? -5.788 -13.683 -2.886 1.00 73.38 80 ALA A N 1
ATOM 637 C CA . ALA A 1 80 ? -5.444 -14.128 -4.230 1.00 73.38 80 ALA A CA 1
ATOM 638 C C . ALA A 1 80 ? -3.921 -14.134 -4.467 1.00 73.38 80 ALA A C 1
ATOM 640 O O . ALA A 1 80 ? -3.393 -15.123 -4.973 1.00 73.38 80 ALA A O 1
ATOM 641 N N . ALA A 1 81 ? -3.198 -13.104 -4.013 1.00 70.50 81 ALA A N 1
ATOM 642 C CA . ALA A 1 81 ? -1.740 -13.033 -4.115 1.00 70.50 81 ALA A CA 1
ATOM 643 C C . ALA A 1 81 ? -1.036 -14.174 -3.366 1.00 70.50 81 ALA A C 1
ATOM 645 O O . ALA A 1 81 ? -0.130 -14.807 -3.897 1.00 70.50 81 ALA A O 1
ATOM 646 N N . MET A 1 82 ? -1.467 -14.465 -2.135 1.00 71.12 82 MET A N 1
ATOM 647 C CA . MET A 1 82 ? -0.917 -15.556 -1.325 1.00 71.12 82 MET A CA 1
ATOM 648 C C . MET A 1 82 ? -1.192 -16.918 -1.954 1.00 71.12 82 MET A C 1
ATOM 650 O O . MET A 1 82 ? -0.307 -17.769 -1.990 1.00 71.12 82 MET A O 1
ATOM 654 N N . LYS A 1 83 ? -2.406 -17.127 -2.477 1.00 79.00 83 LYS A N 1
ATOM 655 C CA . LYS A 1 83 ? -2.754 -18.340 -3.224 1.00 79.00 83 LYS A CA 1
ATOM 656 C C . LYS A 1 83 ? -1.849 -18.498 -4.447 1.00 79.00 83 LYS A C 1
ATOM 658 O O . LYS A 1 83 ? -1.335 -19.589 -4.681 1.00 79.00 83 LYS A O 1
ATOM 663 N N . HIS A 1 84 ? -1.621 -17.410 -5.177 1.00 73.31 84 HIS A N 1
ATOM 664 C CA . HIS A 1 84 ? -0.740 -17.377 -6.338 1.00 73.31 84 HIS A CA 1
ATOM 665 C C . HIS A 1 84 ? 0.723 -17.673 -5.971 1.00 73.31 84 HIS A C 1
ATOM 667 O O . HIS A 1 84 ? 1.370 -18.486 -6.626 1.00 73.31 84 HIS A O 1
ATOM 673 N N . GLN A 1 85 ? 1.226 -17.096 -4.877 1.00 70.44 85 GLN A N 1
ATOM 674 C CA . GLN A 1 85 ? 2.565 -17.369 -4.348 1.00 70.44 85 GLN A CA 1
ATOM 675 C C . GLN A 1 85 ? 2.723 -18.837 -3.929 1.00 70.44 85 GLN A C 1
ATOM 677 O O . GLN A 1 85 ? 3.745 -19.460 -4.201 1.00 70.44 85 GLN A O 1
ATOM 682 N N . LEU A 1 86 ? 1.700 -19.424 -3.299 1.00 75.94 86 LEU A N 1
ATOM 683 C CA . LEU A 1 86 ? 1.717 -20.837 -2.926 1.00 75.94 86 LEU A CA 1
ATOM 684 C C . LEU A 1 86 ? 1.772 -21.740 -4.168 1.00 75.94 86 LEU A C 1
ATOM 686 O O . LEU A 1 86 ? 2.514 -22.716 -4.184 1.00 75.94 86 LEU A O 1
ATOM 690 N N . GLN A 1 87 ? 1.012 -21.396 -5.214 1.00 74.62 87 GLN A N 1
ATOM 691 C CA . GLN A 1 87 ? 1.036 -22.102 -6.498 1.00 74.62 87 GLN A CA 1
ATOM 692 C C . GLN A 1 87 ? 2.401 -21.985 -7.186 1.00 74.62 87 GLN A C 1
ATOM 694 O O . GLN A 1 87 ? 2.915 -22.994 -7.658 1.00 74.62 87 GLN A O 1
ATOM 699 N N . GLN A 1 88 ? 3.009 -20.795 -7.182 1.00 68.12 88 GLN A N 1
ATOM 700 C CA . GLN A 1 88 ? 4.377 -20.584 -7.661 1.00 68.12 88 GLN A CA 1
ATOM 701 C C . GLN A 1 88 ? 5.364 -21.478 -6.910 1.00 68.12 88 GLN A C 1
ATOM 703 O O . GLN A 1 88 ? 6.075 -22.253 -7.537 1.00 68.12 88 GLN A O 1
ATOM 708 N N . ASN A 1 89 ? 5.362 -21.438 -5.577 1.00 65.81 89 ASN A N 1
ATOM 709 C CA . ASN A 1 89 ? 6.283 -22.233 -4.767 1.00 65.81 89 ASN A CA 1
ATOM 710 C C . ASN A 1 89 ? 6.151 -23.739 -5.038 1.00 65.81 89 ASN A C 1
ATOM 712 O O . ASN A 1 89 ? 7.167 -24.417 -5.090 1.00 65.81 89 ASN A O 1
ATOM 716 N N . VAL A 1 90 ? 4.933 -24.250 -5.257 1.00 72.25 90 VAL A N 1
ATOM 717 C CA . VAL A 1 90 ? 4.692 -25.663 -5.609 1.00 72.25 90 VAL A CA 1
ATOM 718 C C . VAL A 1 90 ? 5.190 -26.003 -7.019 1.00 72.25 90 VAL A C 1
ATOM 720 O O . VAL A 1 90 ? 5.734 -27.084 -7.233 1.00 72.25 90 VAL A O 1
ATOM 723 N N . GLU A 1 91 ? 5.023 -25.101 -7.991 1.00 64.88 91 GLU A N 1
ATOM 724 C CA . GLU A 1 91 ? 5.555 -25.304 -9.346 1.00 64.88 91 GLU A CA 1
ATOM 725 C C . GLU A 1 91 ? 7.090 -25.204 -9.393 1.00 64.88 91 GLU A C 1
ATOM 727 O O . GLU A 1 91 ? 7.712 -25.901 -10.197 1.00 64.88 91 GLU A O 1
ATOM 732 N N . PHE A 1 92 ? 7.703 -24.397 -8.519 1.00 57.50 92 PHE A N 1
ATOM 733 C CA . PHE A 1 92 ? 9.157 -24.230 -8.420 1.00 57.50 92 PHE A CA 1
ATOM 734 C C . PHE A 1 92 ? 9.837 -25.282 -7.531 1.00 57.50 92 PHE A C 1
ATOM 736 O O . PHE A 1 92 ? 10.965 -25.659 -7.819 1.00 57.50 92 PHE A O 1
ATOM 743 N N . SER A 1 93 ? 9.162 -25.852 -6.526 1.00 52.69 93 SER A N 1
ATOM 744 C CA . SER A 1 93 ? 9.719 -26.897 -5.643 1.00 52.69 93 SER A CA 1
ATOM 745 C C . SER A 1 93 ? 9.998 -28.246 -6.329 1.00 52.69 93 SER A C 1
ATOM 747 O O . SER A 1 93 ? 10.362 -29.214 -5.670 1.00 52.69 93 SER A O 1
ATOM 749 N N . HIS A 1 94 ? 9.803 -28.336 -7.647 1.00 51.19 94 HIS A N 1
ATOM 750 C CA . HIS A 1 94 ? 10.200 -29.481 -8.467 1.00 51.19 94 HIS A CA 1
ATOM 751 C C . HIS A 1 94 ? 11.645 -29.387 -9.003 1.00 51.19 94 HIS A C 1
ATOM 753 O O . HIS A 1 94 ? 12.078 -30.298 -9.710 1.00 51.19 94 HIS A O 1
ATOM 759 N N . SER A 1 95 ? 12.395 -28.329 -8.673 1.00 44.91 95 SER A N 1
ATOM 760 C CA . SER A 1 95 ? 13.860 -28.271 -8.789 1.00 44.91 95 SER A CA 1
ATOM 761 C C . SER A 1 95 ? 14.497 -28.423 -7.400 1.00 44.91 95 SER A C 1
ATOM 763 O O . SER A 1 95 ? 14.151 -27.676 -6.493 1.00 44.91 95 SER A O 1
ATOM 765 N N . ASP A 1 96 ? 15.400 -29.393 -7.228 1.00 34.31 96 ASP A N 1
ATOM 766 C CA . ASP A 1 96 ? 15.986 -29.830 -5.941 1.00 34.31 96 ASP A CA 1
ATOM 767 C C . ASP A 1 96 ? 16.977 -28.830 -5.281 1.00 34.31 96 ASP A C 1
ATOM 769 O O . ASP A 1 96 ? 17.980 -29.253 -4.704 1.00 34.31 96 ASP A O 1
ATOM 773 N N . LEU A 1 97 ? 16.761 -27.510 -5.355 1.00 42.44 97 LEU A N 1
ATOM 774 C CA . LEU A 1 97 ? 17.683 -26.513 -4.782 1.00 42.44 97 LEU A CA 1
ATOM 775 C C . LEU A 1 97 ? 16.961 -25.370 -4.046 1.00 42.44 97 LEU A C 1
ATOM 777 O O . LEU A 1 97 ? 15.873 -24.937 -4.428 1.00 42.44 97 LEU A O 1
ATOM 781 N N . ASP A 1 98 ? 17.589 -24.906 -2.960 1.00 39.53 98 ASP A N 1
ATOM 782 C CA . ASP A 1 98 ? 17.123 -23.804 -2.111 1.00 39.53 98 ASP A CA 1
ATOM 783 C C . ASP A 1 98 ? 17.293 -22.434 -2.811 1.00 39.53 98 ASP A C 1
ATOM 785 O O . ASP A 1 98 ? 18.304 -22.212 -3.479 1.00 39.53 98 ASP A O 1
ATOM 789 N N . PRO A 1 99 ? 16.363 -21.471 -2.634 1.00 41.28 99 PRO A N 1
ATOM 790 C CA . PRO A 1 99 ? 16.467 -20.140 -3.237 1.00 41.28 99 PRO A CA 1
ATOM 791 C C . PRO A 1 99 ? 17.679 -19.347 -2.711 1.00 41.28 99 PRO A C 1
ATOM 793 O O . PRO A 1 99 ? 17.861 -19.203 -1.503 1.00 41.28 99 PRO A O 1
ATOM 796 N N . ILE A 1 100 ? 18.471 -18.783 -3.630 1.00 46.78 100 ILE A N 1
ATOM 797 C CA . ILE A 1 100 ? 19.744 -18.087 -3.360 1.00 46.78 100 ILE A CA 1
ATOM 798 C C . ILE A 1 100 ? 19.538 -16.560 -3.243 1.00 46.78 100 ILE A C 1
ATOM 800 O O . ILE A 1 100 ? 18.761 -15.955 -3.992 1.00 46.78 100 ILE A O 1
ATOM 804 N N . THR A 1 101 ? 20.257 -15.908 -2.322 1.00 52.62 101 THR A N 1
ATOM 805 C CA . THR A 1 101 ? 20.281 -14.436 -2.180 1.00 52.62 101 THR A CA 1
ATOM 806 C C . THR A 1 101 ? 21.129 -13.749 -3.268 1.00 52.62 101 THR A C 1
ATOM 808 O O . THR A 1 101 ? 22.086 -14.328 -3.779 1.00 52.62 101 THR A O 1
ATOM 811 N N . LEU A 1 102 ? 20.827 -12.492 -3.639 1.00 47.38 102 LEU A N 1
ATOM 812 C CA . LEU A 1 102 ? 21.622 -11.729 -4.624 1.00 47.38 102 LEU A CA 1
ATOM 813 C C . LEU A 1 102 ? 23.108 -11.630 -4.224 1.00 47.38 102 LEU A C 1
ATOM 815 O O . LEU A 1 102 ? 23.971 -11.689 -5.095 1.00 47.38 102 LEU A O 1
ATOM 819 N N . ASP A 1 103 ? 23.407 -11.530 -2.926 1.00 43.28 103 ASP A N 1
ATOM 820 C CA . ASP A 1 103 ? 24.781 -11.462 -2.411 1.00 43.28 103 ASP A CA 1
ATOM 821 C C . ASP A 1 103 ? 25.536 -12.796 -2.580 1.00 43.28 103 ASP A C 1
ATOM 823 O O . ASP A 1 103 ? 26.709 -12.791 -2.954 1.00 43.28 103 ASP A O 1
ATOM 827 N N . GLU A 1 104 ? 24.881 -13.945 -2.391 1.00 46.84 104 GLU A N 1
ATOM 828 C CA . GLU A 1 104 ? 25.482 -15.271 -2.623 1.00 46.84 104 GLU A CA 1
ATOM 829 C C . GLU A 1 104 ? 25.650 -15.575 -4.121 1.00 46.84 104 GLU A C 1
ATOM 831 O O . GLU A 1 104 ? 26.673 -16.121 -4.544 1.00 46.84 104 GLU A O 1
ATOM 836 N N . ALA A 1 105 ? 24.695 -15.134 -4.946 1.00 45.97 105 ALA A N 1
ATOM 837 C CA . ALA A 1 105 ? 24.742 -15.241 -6.403 1.00 45.97 105 ALA A CA 1
ATOM 838 C C . ALA A 1 105 ? 25.937 -14.499 -7.031 1.00 45.97 105 ALA A C 1
ATOM 840 O O . ALA A 1 105 ? 26.452 -14.910 -8.073 1.00 45.97 105 ALA A O 1
ATOM 841 N N . LEU A 1 106 ? 26.394 -13.417 -6.396 1.00 45.31 106 LEU A N 1
ATOM 842 C CA . LEU A 1 106 ? 27.500 -12.578 -6.862 1.00 45.31 106 LEU A CA 1
ATOM 843 C C . LEU A 1 106 ? 28.897 -13.172 -6.591 1.00 45.31 106 LEU A C 1
ATOM 845 O O . LEU A 1 106 ? 29.871 -12.710 -7.189 1.00 45.31 106 LEU A O 1
ATOM 849 N N . VAL A 1 107 ? 29.019 -14.190 -5.726 1.00 41.50 107 VAL A N 1
ATOM 850 C CA . VAL A 1 107 ? 30.316 -14.729 -5.260 1.00 41.50 107 VAL A CA 1
ATOM 851 C C . VAL A 1 107 ? 30.768 -15.987 -6.025 1.00 41.50 107 VAL A C 1
ATOM 853 O O . VAL A 1 107 ? 31.962 -16.286 -6.040 1.00 41.50 107 VAL A O 1
ATOM 856 N N . CYS A 1 108 ? 29.875 -16.702 -6.722 1.00 38.25 108 CYS A N 1
ATOM 857 C CA . CYS A 1 108 ? 30.210 -17.944 -7.442 1.00 38.25 108 CYS A CA 1
ATOM 858 C C . CYS A 1 108 ? 29.640 -17.994 -8.880 1.00 38.25 108 CYS A C 1
ATOM 860 O O . CYS A 1 108 ? 28.525 -18.465 -9.094 1.00 38.25 108 CYS A O 1
ATOM 862 N N . PRO A 1 109 ? 30.419 -17.578 -9.901 1.00 39.28 109 PRO A N 1
ATOM 863 C CA . PRO A 1 109 ? 29.985 -17.564 -11.305 1.00 39.28 109 PRO A CA 1
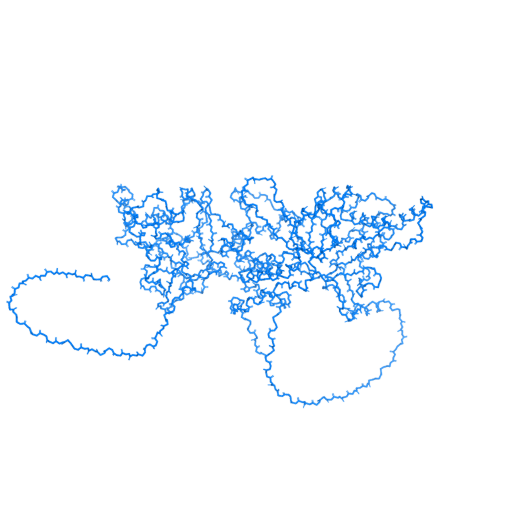ATOM 864 C C . PRO A 1 109 ? 29.716 -18.949 -11.922 1.00 39.28 109 PRO A C 1
ATOM 866 O O . PRO A 1 109 ? 29.043 -19.041 -12.945 1.00 39.28 109 PRO A O 1
ATOM 869 N N . GLU A 1 110 ? 30.248 -20.023 -11.333 1.00 38.25 110 GLU A N 1
ATOM 870 C CA . GLU A 1 110 ? 30.250 -21.378 -11.914 1.00 38.25 110 GLU A CA 1
ATOM 871 C C . GLU A 1 110 ? 28.898 -22.114 -11.810 1.00 38.25 110 GLU A C 1
ATOM 873 O O . GLU A 1 110 ? 28.734 -23.179 -12.397 1.00 38.25 110 GLU A O 1
ATOM 878 N N . TRP A 1 111 ? 27.905 -21.537 -11.126 1.00 40.59 111 TRP A N 1
ATOM 879 C CA . TRP A 1 111 ? 26.624 -22.195 -10.824 1.00 40.59 111 TRP A CA 1
ATOM 880 C C . TRP A 1 111 ? 25.496 -21.883 -11.825 1.00 40.59 111 TRP A C 1
ATOM 882 O O . TRP A 1 111 ? 24.403 -22.438 -11.729 1.00 40.59 111 TRP A O 1
ATOM 892 N N . TYR A 1 112 ? 25.728 -21.023 -12.821 1.00 45.28 112 TYR A N 1
ATOM 893 C CA . TYR A 1 112 ? 24.638 -20.469 -13.631 1.00 45.28 112 TYR A CA 1
ATOM 894 C C . TYR A 1 112 ? 24.436 -21.158 -14.982 1.00 45.28 112 TYR A C 1
ATOM 896 O O . TYR A 1 112 ? 24.819 -20.659 -16.040 1.00 45.28 112 TYR A O 1
ATOM 904 N N . ALA A 1 113 ? 23.710 -22.274 -14.926 1.00 36.50 113 ALA A N 1
ATOM 905 C CA . ALA A 1 113 ? 22.936 -22.827 -16.036 1.00 36.50 113 ALA A CA 1
ATOM 906 C C . ALA A 1 113 ? 21.582 -23.364 -15.517 1.00 36.50 113 ALA A C 1
ATOM 908 O O . ALA A 1 113 ? 21.282 -24.544 -15.659 1.00 36.50 113 ALA A O 1
ATOM 909 N N . GLY A 1 114 ? 20.764 -22.519 -14.870 1.00 42.94 114 GLY A N 1
ATOM 910 C CA . GLY A 1 114 ? 19.517 -22.953 -14.215 1.00 42.94 114 GLY A CA 1
ATOM 911 C C . GLY A 1 114 ? 18.440 -21.867 -14.103 1.00 42.94 114 GLY A C 1
ATOM 912 O O . GLY A 1 114 ? 18.745 -20.678 -14.090 1.00 42.94 114 GLY A O 1
ATOM 913 N N . ARG A 1 115 ? 17.166 -22.293 -14.079 1.00 47.53 115 ARG A N 1
ATOM 914 C CA . ARG A 1 115 ? 15.928 -21.485 -14.167 1.00 47.53 115 ARG A CA 1
ATOM 915 C C . ARG A 1 115 ? 15.439 -20.936 -12.812 1.00 47.53 115 ARG A C 1
ATOM 917 O O . ARG A 1 115 ? 14.234 -20.940 -12.575 1.00 47.53 115 ARG A O 1
ATOM 924 N N . GLU A 1 116 ? 16.318 -20.503 -11.918 1.00 49.56 116 GLU A N 1
ATOM 925 C CA . GLU A 1 116 ? 15.886 -20.117 -10.565 1.00 49.56 116 GLU A CA 1
ATOM 926 C C . GLU A 1 116 ? 15.685 -18.599 -10.396 1.00 49.56 116 GLU A C 1
ATOM 928 O O . GLU A 1 116 ? 16.412 -17.803 -11.004 1.00 49.56 116 GLU A O 1
ATOM 933 N N . PRO A 1 117 ? 14.661 -18.170 -9.630 1.00 47.31 117 PRO A N 1
ATOM 934 C CA . PRO A 1 117 ? 14.448 -16.765 -9.289 1.00 47.31 117 PRO A CA 1
ATOM 935 C C . PRO A 1 117 ? 15.537 -16.255 -8.330 1.00 47.31 117 PRO A C 1
ATOM 937 O O . PRO A 1 117 ? 15.987 -16.987 -7.454 1.00 47.31 117 PRO A O 1
ATOM 940 N N . LEU A 1 118 ? 15.942 -14.987 -8.478 1.00 53.06 118 LEU A N 1
ATOM 941 C CA . LEU A 1 118 ? 16.900 -14.340 -7.569 1.00 53.06 118 LEU A CA 1
ATOM 942 C C . LEU A 1 118 ? 16.176 -13.450 -6.559 1.00 53.06 118 LEU A C 1
ATOM 944 O O . LEU A 1 118 ? 15.267 -12.699 -6.918 1.00 53.06 118 LEU A O 1
ATOM 948 N N . LEU A 1 119 ? 16.650 -13.478 -5.313 1.00 51.22 119 LEU A N 1
ATOM 949 C CA . LEU A 1 119 ? 16.199 -12.598 -4.237 1.00 51.22 119 LEU A CA 1
ATOM 950 C C . LEU A 1 119 ? 17.060 -11.333 -4.186 1.00 51.22 119 LEU A C 1
ATOM 952 O O . LEU A 1 119 ? 18.215 -11.396 -3.774 1.00 51.22 119 LEU A O 1
ATOM 956 N N . ILE A 1 120 ? 16.511 -10.173 -4.556 1.00 54.41 120 ILE A N 1
ATOM 957 C CA . ILE A 1 120 ? 17.209 -8.893 -4.350 1.00 54.41 120 ILE A CA 1
ATOM 958 C C . ILE A 1 120 ? 16.970 -8.403 -2.922 1.00 54.41 120 ILE A C 1
ATOM 960 O O . ILE A 1 120 ? 15.857 -8.006 -2.580 1.00 54.41 120 ILE A O 1
ATOM 964 N N . GLU A 1 121 ? 18.023 -8.395 -2.104 1.00 51.28 121 GLU A N 1
ATOM 965 C CA . GLU A 1 121 ? 17.975 -7.841 -0.752 1.00 51.28 121 GLU A CA 1
ATOM 966 C C . GLU A 1 121 ? 18.185 -6.322 -0.757 1.00 51.28 121 GLU A C 1
ATOM 968 O O . GLU A 1 121 ? 19.098 -5.787 -1.390 1.00 51.28 121 GLU A O 1
ATOM 973 N N . ARG A 1 122 ? 17.357 -5.603 0.006 1.00 43.44 122 ARG A N 1
ATOM 974 C CA . ARG A 1 122 ? 17.545 -4.173 0.261 1.00 43.44 122 ARG A CA 1
ATOM 975 C C . ARG A 1 122 ? 18.279 -3.983 1.584 1.00 43.44 122 ARG A C 1
ATOM 977 O O . ARG A 1 122 ? 17.696 -4.138 2.656 1.00 43.44 122 ARG A O 1
ATOM 984 N N . ARG A 1 123 ? 19.555 -3.595 1.525 1.00 41.59 123 ARG A N 1
ATOM 985 C CA . ARG A 1 123 ? 20.338 -3.270 2.724 1.00 41.59 123 ARG A CA 1
ATOM 986 C C . ARG A 1 123 ? 19.968 -1.873 3.229 1.00 41.59 123 ARG A C 1
ATOM 988 O O . ARG A 1 123 ? 20.506 -0.868 2.772 1.00 41.59 123 ARG A O 1
ATOM 995 N N . MET A 1 124 ? 19.035 -1.795 4.175 1.00 37.44 124 MET A N 1
ATOM 996 C CA . MET A 1 124 ? 18.806 -0.565 4.942 1.00 37.44 124 MET A CA 1
ATOM 997 C C . MET A 1 124 ? 20.074 -0.267 5.760 1.00 37.44 124 MET A C 1
ATOM 999 O O . MET A 1 124 ? 20.620 -1.157 6.410 1.00 37.44 124 MET A O 1
ATOM 1003 N N . GLY A 1 125 ? 20.592 0.960 5.650 1.00 37.09 125 GLY A N 1
ATOM 1004 C CA . GLY A 1 125 ? 21.935 1.336 6.100 1.00 37.09 125 GLY A CA 1
ATOM 1005 C C . GLY A 1 125 ? 22.282 0.915 7.534 1.00 37.09 125 GLY A C 1
ATOM 1006 O O . GLY A 1 125 ? 21.454 0.966 8.443 1.00 37.09 125 GLY A O 1
ATOM 1007 N N . LEU A 1 126 ? 23.549 0.529 7.724 1.00 38.00 126 LEU A N 1
ATOM 1008 C CA . LEU A 1 126 ? 24.173 0.155 8.996 1.00 38.00 126 LEU A CA 1
ATOM 1009 C C . LEU A 1 126 ? 24.135 1.343 9.982 1.00 38.00 126 LEU A C 1
ATOM 1011 O O . LEU A 1 126 ? 25.079 2.121 10.086 1.00 38.00 126 LEU A O 1
ATOM 1015 N N . GLY A 1 127 ? 23.014 1.529 10.675 1.00 38.50 127 GLY A N 1
ATOM 1016 C CA . GLY A 1 127 ? 22.796 2.746 11.453 1.00 38.50 127 GLY A CA 1
ATOM 1017 C C . GLY A 1 127 ? 21.723 2.646 12.524 1.00 38.50 127 GLY A C 1
ATOM 1018 O O . GLY A 1 127 ? 21.076 3.643 12.790 1.00 38.50 127 GLY A O 1
ATOM 1019 N N . THR A 1 128 ? 21.477 1.473 13.108 1.00 35.88 128 THR A N 1
ATOM 1020 C CA . THR A 1 128 ? 20.962 1.280 14.482 1.00 35.88 128 THR A CA 1
ATOM 1021 C C . THR A 1 128 ? 20.842 -0.224 14.736 1.00 35.88 128 THR A C 1
ATOM 1023 O O . THR A 1 128 ? 20.139 -0.934 14.027 1.00 35.88 128 THR A O 1
ATOM 1026 N N . LYS A 1 129 ? 21.560 -0.745 15.740 1.00 40.38 129 LYS A N 1
ATOM 1027 C CA . LYS A 1 129 ? 21.378 -2.124 16.221 1.00 40.38 129 LYS A CA 1
ATOM 1028 C C . LYS A 1 129 ? 20.040 -2.202 16.967 1.00 40.38 129 LYS A C 1
ATOM 1030 O O . LYS A 1 129 ? 19.994 -1.946 18.166 1.00 40.38 129 LYS A O 1
ATOM 1035 N N . GLY A 1 130 ? 18.970 -2.517 16.248 1.00 36.34 130 GLY A N 1
ATOM 1036 C CA . GLY A 1 130 ? 17.650 -2.841 16.781 1.00 36.34 130 GLY A CA 1
ATOM 1037 C C . GLY A 1 130 ? 17.133 -4.111 16.111 1.00 36.34 130 GLY A C 1
ATOM 1038 O O . GLY A 1 130 ? 17.289 -4.279 14.908 1.00 36.34 130 GLY A O 1
ATOM 1039 N N . ILE A 1 131 ? 16.612 -5.022 16.924 1.00 45.22 131 ILE A N 1
ATOM 1040 C CA . ILE A 1 131 ? 16.116 -6.356 16.564 1.00 45.22 131 ILE A CA 1
ATOM 1041 C C . ILE A 1 131 ? 14.919 -6.231 15.596 1.00 45.22 131 ILE A C 1
ATOM 1043 O O . ILE A 1 131 ? 14.133 -5.298 15.727 1.00 45.22 131 ILE A O 1
ATOM 1047 N N . ASP A 1 132 ? 14.818 -7.186 14.665 1.00 41.31 132 ASP A N 1
ATOM 1048 C CA . ASP A 1 132 ? 13.879 -7.322 13.533 1.00 41.31 132 ASP A CA 1
ATOM 1049 C C . ASP A 1 132 ? 14.233 -6.559 12.241 1.00 41.31 132 ASP A C 1
ATOM 1051 O O . ASP A 1 132 ? 13.553 -5.629 11.809 1.00 41.31 132 ASP A O 1
ATOM 1055 N N . GLY A 1 133 ? 15.277 -7.031 11.547 1.00 38.53 133 GLY A N 1
ATOM 1056 C CA . GLY A 1 133 ? 15.494 -6.707 10.137 1.00 38.53 133 GLY A CA 1
ATOM 1057 C C . GLY A 1 133 ? 14.481 -7.445 9.261 1.00 38.53 133 GLY A C 1
ATOM 1058 O O . GLY A 1 133 ? 14.694 -8.598 8.896 1.00 38.53 133 GLY A O 1
ATOM 1059 N N . SER A 1 134 ? 13.360 -6.801 8.934 1.00 43.97 134 SER A N 1
ATOM 1060 C CA . SER A 1 134 ? 12.402 -7.337 7.966 1.00 43.97 134 SER A CA 1
ATOM 1061 C C . SER A 1 134 ? 13.013 -7.297 6.561 1.00 43.97 134 SER A C 1
ATOM 1063 O O . SER A 1 134 ? 13.209 -6.213 6.010 1.00 43.97 134 SER A O 1
ATOM 1065 N N . GLN A 1 135 ? 13.302 -8.463 5.985 1.00 53.28 135 GLN A N 1
ATOM 1066 C CA . GLN A 1 135 ? 13.748 -8.598 4.598 1.00 53.28 135 GLN A CA 1
ATOM 1067 C C . GLN A 1 135 ? 12.571 -8.296 3.647 1.00 53.28 135 GLN A C 1
ATOM 1069 O O . GLN A 1 135 ? 11.513 -8.918 3.746 1.00 53.28 135 GLN A O 1
ATOM 1074 N N . GLU A 1 136 ? 12.724 -7.326 2.738 1.00 52.31 136 GLU A N 1
ATOM 1075 C CA . GLU A 1 136 ? 11.810 -7.167 1.596 1.00 52.31 136 GLU A CA 1
ATOM 1076 C C . GLU A 1 136 ? 12.167 -8.240 0.553 1.00 52.31 136 GLU A C 1
ATOM 1078 O O . GLU A 1 136 ? 13.233 -8.173 -0.052 1.00 52.31 136 GLU A O 1
ATOM 1083 N N . GLN A 1 137 ? 11.299 -9.236 0.345 1.00 58.72 137 GLN A N 1
ATOM 1084 C CA . GLN A 1 137 ? 11.468 -10.227 -0.724 1.00 58.72 137 GLN A CA 1
ATOM 1085 C C . GLN A 1 137 ? 10.825 -9.698 -2.009 1.00 58.72 137 GLN A C 1
ATOM 1087 O O . GLN A 1 137 ? 9.625 -9.429 -2.041 1.00 58.72 137 GLN A O 1
ATOM 1092 N N . THR A 1 138 ? 11.622 -9.544 -3.067 1.00 64.12 138 THR A N 1
ATOM 1093 C CA . THR A 1 138 ? 11.133 -9.174 -4.402 1.00 64.12 138 THR A CA 1
ATOM 1094 C C . THR A 1 138 ? 11.350 -10.352 -5.342 1.00 64.12 138 THR A C 1
ATOM 1096 O O . THR A 1 138 ? 12.478 -10.825 -5.464 1.00 64.12 138 THR A O 1
ATOM 1099 N N . PHE A 1 139 ? 10.288 -10.826 -5.998 1.00 66.31 139 PHE A N 1
ATOM 1100 C CA . PHE A 1 139 ? 10.380 -11.906 -6.979 1.00 66.31 139 PHE A CA 1
ATOM 1101 C C . PHE A 1 139 ? 10.799 -11.336 -8.327 1.00 66.31 139 PHE A C 1
ATOM 1103 O O . PHE A 1 139 ? 10.083 -10.548 -8.942 1.00 66.31 139 PHE A O 1
ATOM 1110 N N . ILE A 1 140 ? 11.987 -11.723 -8.767 1.00 77.75 140 ILE A N 1
ATOM 1111 C CA . ILE A 1 140 ? 12.533 -11.368 -10.069 1.00 77.75 140 ILE A CA 1
ATOM 1112 C C . ILE A 1 140 ? 13.027 -12.666 -10.699 1.00 77.75 140 ILE A C 1
ATOM 1114 O O . ILE A 1 140 ? 13.658 -13.483 -10.026 1.00 77.75 140 ILE A O 1
ATOM 1118 N N . CYS A 1 141 ? 12.742 -12.868 -11.983 1.00 82.06 141 CYS A N 1
ATOM 1119 C CA . CYS A 1 141 ? 13.240 -13.999 -12.757 1.00 82.06 141 CYS A CA 1
ATOM 1120 C C . CYS A 1 141 ? 14.338 -13.501 -13.706 1.00 82.06 141 CYS A C 1
ATOM 1122 O O . CYS A 1 141 ? 14.041 -13.108 -14.833 1.00 82.06 141 CYS A O 1
ATOM 1124 N N . PRO A 1 142 ? 15.625 -13.505 -13.316 1.00 80.75 142 PRO A N 1
ATOM 1125 C CA . PRO A 1 142 ? 16.664 -12.794 -14.065 1.00 80.75 142 PRO A CA 1
ATOM 1126 C C . PRO A 1 142 ? 16.916 -13.331 -15.473 1.00 80.75 142 PRO A C 1
ATOM 1128 O O . PRO A 1 142 ? 17.465 -12.632 -16.324 1.00 80.75 142 PRO A O 1
ATOM 1131 N N . SER A 1 143 ? 16.543 -14.590 -15.710 1.00 80.69 143 SER A N 1
ATOM 1132 C CA . SER A 1 143 ? 16.649 -15.242 -17.016 1.00 80.69 143 SER A CA 1
ATOM 1133 C C . SER A 1 143 ? 15.554 -14.797 -17.996 1.00 80.69 143 SER A C 1
ATOM 1135 O O . SER A 1 143 ? 15.748 -14.879 -19.213 1.00 80.69 143 SER A O 1
ATOM 1137 N N . GLN A 1 144 ? 14.418 -14.305 -17.491 1.00 85.44 144 GLN A N 1
ATOM 1138 C CA . GLN A 1 144 ? 13.265 -13.880 -18.288 1.00 85.44 144 GLN A CA 1
ATOM 1139 C C . GLN A 1 144 ? 13.092 -12.360 -18.290 1.00 85.44 144 GLN A C 1
ATOM 1141 O O . GLN A 1 144 ? 12.770 -11.784 -19.332 1.00 85.44 144 GLN A O 1
ATOM 1146 N N . ASP A 1 145 ? 13.358 -11.722 -17.159 1.00 91.25 145 ASP A N 1
ATOM 1147 C CA . ASP A 1 145 ? 13.148 -10.302 -16.922 1.00 91.25 145 ASP A CA 1
ATOM 1148 C C . ASP A 1 145 ? 14.231 -9.441 -17.567 1.00 91.25 145 ASP A C 1
ATOM 1150 O O . ASP A 1 145 ? 15.371 -9.864 -17.753 1.00 91.25 145 ASP A O 1
ATOM 1154 N N . ILE A 1 146 ? 13.868 -8.207 -17.898 1.00 92.81 146 ILE A N 1
ATOM 1155 C CA . ILE A 1 146 ? 14.770 -7.189 -18.422 1.00 92.81 146 ILE A CA 1
ATOM 1156 C C . ILE A 1 146 ? 15.115 -6.208 -17.313 1.00 92.81 146 ILE A C 1
ATOM 1158 O O . ILE A 1 146 ? 14.235 -5.670 -16.647 1.00 92.81 146 ILE A O 1
ATOM 1162 N N . PHE A 1 147 ? 16.400 -5.896 -17.185 1.00 92.56 147 PHE A N 1
ATOM 1163 C CA . PHE A 1 147 ? 16.899 -4.931 -16.212 1.00 92.56 147 PHE A CA 1
ATOM 1164 C C . PHE A 1 147 ? 17.354 -3.665 -16.926 1.00 92.56 147 PHE A C 1
ATOM 1166 O O . PHE A 1 147 ? 18.429 -3.618 -17.530 1.00 92.56 147 PHE A O 1
ATOM 1173 N N . CYS A 1 148 ? 16.525 -2.627 -16.872 1.00 93.31 148 CYS A N 1
ATOM 1174 C CA . CYS A 1 148 ? 16.854 -1.306 -17.376 1.00 93.31 148 CYS A CA 1
ATOM 1175 C C . CYS A 1 148 ? 17.787 -0.579 -16.403 1.00 93.31 148 CYS A C 1
ATOM 1177 O O . CYS A 1 148 ? 17.394 -0.194 -15.301 1.00 93.31 148 CYS A O 1
ATOM 1179 N N . VAL A 1 149 ? 19.018 -0.325 -16.835 1.00 90.94 149 VAL A N 1
ATOM 1180 C CA . VAL A 1 149 ? 20.030 0.336 -16.011 1.00 90.94 149 VAL A CA 1
ATOM 1181 C C . VAL A 1 149 ? 19.879 1.858 -16.077 1.00 90.94 149 VAL A C 1
ATOM 1183 O O . VAL A 1 149 ? 20.082 2.483 -17.122 1.00 90.94 149 VAL A O 1
ATOM 1186 N N . ALA A 1 150 ? 19.596 2.486 -14.937 1.00 87.25 150 ALA A N 1
ATOM 1187 C CA . ALA A 1 150 ? 19.543 3.935 -14.784 1.00 87.25 150 ALA A CA 1
ATOM 1188 C C . ALA A 1 150 ? 20.867 4.480 -14.214 1.00 87.25 150 ALA A C 1
ATOM 1190 O O . ALA A 1 150 ? 21.104 4.521 -13.008 1.00 87.25 150 ALA A O 1
ATOM 1191 N N . LEU A 1 151 ? 21.742 4.960 -15.100 1.00 78.56 151 LEU A N 1
ATOM 1192 C CA . LEU A 1 151 ? 23.120 5.356 -14.766 1.00 78.56 151 LEU A CA 1
ATOM 1193 C C . LEU A 1 151 ? 23.279 6.776 -14.183 1.00 78.56 151 LEU A C 1
ATOM 1195 O O . LEU A 1 151 ? 24.388 7.312 -14.183 1.00 78.56 151 LEU A O 1
ATOM 1199 N N . ASN A 1 152 ? 22.218 7.392 -13.647 1.00 67.94 152 ASN A N 1
ATOM 1200 C CA . ASN A 1 152 ? 22.261 8.781 -13.154 1.00 67.94 152 ASN A CA 1
ATOM 1201 C C . ASN A 1 152 ? 23.297 8.996 -12.023 1.00 67.94 152 ASN A C 1
ATOM 1203 O O . ASN A 1 152 ? 23.823 10.096 -11.891 1.00 67.94 152 ASN A O 1
ATOM 1207 N N . ARG A 1 153 ? 23.634 7.960 -11.234 1.00 60.75 153 ARG A N 1
ATOM 1208 C CA . ARG A 1 153 ? 24.602 8.038 -10.112 1.00 60.75 153 ARG A CA 1
ATOM 1209 C C . ARG A 1 153 ? 25.977 7.425 -10.406 1.00 60.75 153 ARG A C 1
ATOM 1211 O O . ARG A 1 153 ? 26.942 7.682 -9.689 1.00 60.75 153 ARG A O 1
ATOM 1218 N N . ALA A 1 154 ? 26.099 6.649 -11.480 1.00 56.44 154 ALA A N 1
ATOM 1219 C CA . ALA A 1 154 ? 27.235 5.755 -11.701 1.00 56.44 154 ALA A CA 1
ATOM 1220 C C . ALA A 1 154 ? 28.429 6.411 -12.420 1.00 56.44 154 ALA A C 1
ATOM 1222 O O . ALA A 1 154 ? 29.381 5.719 -12.777 1.00 56.44 154 ALA A O 1
ATOM 1223 N N . GLY A 1 155 ? 28.426 7.735 -12.632 1.00 62.03 155 GLY A N 1
ATOM 1224 C CA . GLY A 1 155 ? 29.436 8.430 -13.447 1.00 62.03 155 GLY A CA 1
ATOM 1225 C C . GLY A 1 155 ? 30.892 8.082 -13.091 1.00 62.03 155 GLY A C 1
ATOM 1226 O O . GLY A 1 155 ? 31.735 7.973 -13.982 1.00 62.03 155 GLY A O 1
ATOM 1227 N N . ARG A 1 156 ? 31.185 7.813 -11.808 1.00 64.00 156 ARG A N 1
ATOM 1228 C CA . ARG A 1 156 ? 32.509 7.348 -11.354 1.00 64.00 156 ARG A CA 1
ATOM 1229 C C . ARG A 1 156 ? 32.758 5.846 -11.548 1.00 64.00 156 ARG A C 1
ATOM 1231 O O . ARG A 1 156 ? 33.852 5.504 -11.993 1.00 64.00 156 ARG A O 1
ATOM 1238 N N . ALA A 1 157 ? 31.782 4.978 -11.277 1.00 63.69 157 ALA A N 1
ATOM 1239 C CA . ALA A 1 157 ? 31.902 3.525 -11.470 1.00 63.69 157 ALA A CA 1
ATOM 1240 C C . ALA A 1 157 ? 32.093 3.171 -12.951 1.00 63.69 157 ALA A C 1
ATOM 1242 O O . ALA A 1 157 ? 33.041 2.479 -13.322 1.00 63.69 157 ALA A O 1
ATOM 1243 N N . VAL A 1 158 ? 31.277 3.789 -13.814 1.00 62.06 158 VAL A N 1
ATOM 1244 C CA . VAL A 1 158 ? 31.354 3.692 -15.277 1.00 62.06 158 VAL A CA 1
ATOM 1245 C C . VAL A 1 158 ? 32.774 4.013 -15.755 1.00 62.06 158 VAL A C 1
ATOM 1247 O O . VAL A 1 158 ? 33.312 3.319 -16.613 1.00 62.06 158 VAL A O 1
ATOM 1250 N N . CYS A 1 159 ? 33.432 5.017 -15.164 1.00 62.03 159 CYS A N 1
ATOM 1251 C CA . CYS A 1 159 ? 34.786 5.424 -15.538 1.00 62.03 159 CYS A CA 1
ATOM 1252 C C . CYS A 1 159 ? 35.907 4.444 -15.167 1.00 62.03 159 CYS A C 1
ATOM 1254 O O . CYS A 1 159 ? 36.967 4.537 -15.786 1.00 62.03 159 CYS A O 1
ATOM 1256 N N . ARG A 1 160 ? 35.704 3.552 -14.190 1.00 67.31 160 ARG A N 1
ATOM 1257 C CA . ARG A 1 160 ? 36.753 2.658 -13.670 1.00 67.31 160 ARG A CA 1
ATOM 1258 C C . ARG A 1 160 ? 36.815 1.290 -14.352 1.00 67.31 160 ARG A C 1
ATOM 1260 O O . ARG A 1 160 ? 37.743 0.548 -14.073 1.00 67.31 160 ARG A O 1
ATOM 1267 N N . GLY A 1 161 ? 35.888 0.972 -15.259 1.00 62.25 161 GLY A N 1
ATOM 1268 C CA . GLY A 1 161 ? 35.936 -0.276 -16.036 1.00 62.25 161 GLY A CA 1
ATOM 1269 C C . GLY A 1 161 ? 35.547 -1.541 -15.260 1.00 62.25 161 GLY A C 1
ATOM 1270 O O . GLY A 1 161 ? 35.648 -2.633 -15.802 1.00 62.25 161 GLY A O 1
ATOM 1271 N N . ASN A 1 162 ? 35.051 -1.416 -14.027 1.00 62.22 162 ASN A N 1
ATOM 1272 C CA . ASN A 1 162 ? 34.533 -2.548 -13.258 1.00 62.22 162 ASN A CA 1
ATOM 1273 C C . ASN A 1 162 ? 33.058 -2.786 -13.614 1.00 62.22 162 ASN A C 1
ATOM 1275 O O . ASN A 1 162 ? 32.164 -2.361 -12.893 1.00 62.22 162 ASN A O 1
ATOM 1279 N N . TYR A 1 163 ? 32.801 -3.422 -14.758 1.00 67.00 163 TYR A N 1
ATOM 1280 C CA . TYR A 1 163 ? 31.450 -3.815 -15.202 1.00 67.00 163 TYR A CA 1
ATOM 1281 C C . TYR A 1 163 ? 31.187 -5.327 -15.050 1.00 67.00 163 TYR A C 1
ATOM 1283 O O . TYR A 1 163 ? 30.145 -5.817 -15.475 1.00 67.00 163 TYR A O 1
ATOM 1291 N N . TYR A 1 164 ? 32.105 -6.068 -14.416 1.00 62.88 164 TYR A N 1
ATOM 1292 C CA . TYR A 1 164 ? 31.950 -7.495 -14.098 1.00 62.88 164 TYR A CA 1
ATOM 1293 C C . TYR A 1 164 ? 30.653 -7.857 -13.352 1.00 62.88 164 TYR A C 1
ATOM 1295 O O . TYR A 1 164 ? 30.063 -8.870 -13.730 1.00 62.88 164 TYR A O 1
ATOM 1303 N N . PRO A 1 165 ? 30.142 -7.048 -12.397 1.00 62.97 165 PRO A N 1
ATOM 1304 C CA . PRO A 1 165 ? 28.906 -7.381 -11.682 1.00 62.97 165 PRO A CA 1
ATOM 1305 C C . PRO A 1 165 ? 27.679 -7.478 -12.592 1.00 62.97 165 PRO A C 1
ATOM 1307 O O . PRO A 1 165 ? 26.717 -8.159 -12.269 1.00 62.97 165 PRO A O 1
ATOM 1310 N N . LEU A 1 166 ? 27.707 -6.839 -13.765 1.00 65.81 166 LEU A N 1
ATOM 1311 C CA . LEU A 1 166 ? 26.576 -6.850 -14.686 1.00 65.81 166 LEU A CA 1
ATOM 1312 C C . LEU A 1 166 ? 26.489 -8.118 -15.543 1.00 65.81 166 LEU A C 1
ATOM 1314 O O . LEU A 1 166 ? 25.461 -8.348 -16.170 1.00 65.81 166 LEU A O 1
ATOM 1318 N N . ARG A 1 167 ? 27.523 -8.972 -15.554 1.00 70.38 167 ARG A N 1
ATOM 1319 C CA . ARG A 1 167 ? 27.501 -10.230 -16.322 1.00 70.38 167 ARG A CA 1
ATOM 1320 C C . ARG A 1 167 ? 26.455 -11.228 -15.823 1.00 70.38 167 ARG A C 1
ATOM 1322 O O . ARG A 1 167 ? 26.066 -12.102 -16.590 1.00 70.38 167 ARG A O 1
ATOM 1329 N N . ILE A 1 168 ? 25.990 -11.084 -14.581 1.00 71.00 168 ILE A N 1
ATOM 1330 C CA . ILE A 1 168 ? 24.936 -11.931 -14.006 1.00 71.00 168 ILE A CA 1
ATOM 1331 C C . ILE A 1 168 ? 23.572 -11.689 -14.669 1.00 71.00 168 ILE A C 1
ATOM 1333 O O . ILE A 1 168 ? 22.726 -12.578 -14.703 1.00 71.00 168 ILE A O 1
ATOM 1337 N N . PHE A 1 169 ? 23.353 -10.495 -15.228 1.00 77.12 169 PHE A N 1
ATOM 1338 C CA . PHE A 1 169 ? 22.097 -10.141 -15.871 1.00 77.12 169 PHE A CA 1
ATOM 1339 C C . PHE A 1 169 ? 22.167 -10.501 -17.355 1.00 77.12 169 PHE A C 1
ATOM 1341 O O . PHE A 1 169 ? 22.783 -9.803 -18.161 1.00 77.12 169 PHE A O 1
ATOM 1348 N N . GLN A 1 170 ? 21.482 -11.577 -17.741 1.00 82.25 170 GLN A N 1
ATOM 1349 C CA . GLN A 1 170 ? 21.428 -12.025 -19.139 1.00 82.25 170 GLN A CA 1
ATOM 1350 C C . GLN A 1 170 ? 20.725 -11.009 -20.061 1.00 82.25 170 GLN A C 1
ATOM 1352 O O . GLN A 1 170 ? 20.933 -11.004 -21.280 1.00 82.25 170 GLN A O 1
ATOM 1357 N N . ARG A 1 171 ? 19.879 -10.141 -19.487 1.00 89.94 171 ARG A N 1
ATOM 1358 C CA . ARG A 1 171 ? 18.984 -9.232 -20.214 1.00 89.94 171 ARG A CA 1
ATOM 1359 C C . ARG A 1 171 ? 19.063 -7.790 -19.716 1.00 89.94 171 ARG A C 1
ATOM 1361 O O . ARG A 1 171 ? 18.092 -7.217 -19.227 1.00 89.94 171 ARG A O 1
ATOM 1368 N N . LEU A 1 172 ? 20.236 -7.183 -19.861 1.00 91.31 172 LEU A N 1
ATOM 1369 C CA . LEU A 1 172 ? 20.414 -5.756 -19.587 1.00 91.31 172 LEU A CA 1
ATOM 1370 C C . LEU A 1 172 ? 19.824 -4.893 -20.695 1.00 91.31 172 LEU A C 1
ATOM 1372 O O . LEU A 1 172 ? 20.016 -5.169 -21.882 1.00 91.31 172 LEU A O 1
ATOM 1376 N N . ALA A 1 173 ? 19.177 -3.806 -20.288 1.00 94.81 173 ALA A N 1
ATOM 1377 C CA . ALA A 1 173 ? 18.665 -2.785 -21.180 1.00 94.81 173 ALA A CA 1
ATOM 1378 C C . ALA A 1 173 ? 19.087 -1.377 -20.755 1.00 94.81 173 ALA A C 1
ATOM 1380 O O . ALA A 1 173 ? 19.363 -1.107 -19.585 1.00 94.81 173 ALA A O 1
ATOM 1381 N N . PHE A 1 174 ? 19.102 -0.460 -21.718 1.00 94.44 174 PHE A N 1
ATOM 1382 C CA . PHE A 1 174 ? 19.414 0.949 -21.504 1.00 94.44 174 PHE A CA 1
ATOM 1383 C C . PHE A 1 174 ? 18.353 1.823 -22.149 1.00 94.44 174 PHE A C 1
ATOM 1385 O O . PHE A 1 174 ? 18.006 1.637 -23.312 1.00 94.44 174 PHE A O 1
ATOM 1392 N N . GLU A 1 175 ? 17.860 2.814 -21.415 1.00 95.00 175 GLU A N 1
ATOM 1393 C CA . GLU A 1 175 ? 16.917 3.778 -21.972 1.00 95.00 175 GLU A CA 1
ATOM 1394 C C . GLU A 1 175 ? 17.619 4.700 -22.976 1.00 95.00 175 GLU A C 1
ATOM 1396 O O . GLU A 1 175 ? 18.545 5.446 -22.630 1.00 95.00 175 GLU A O 1
ATOM 1401 N N . PHE A 1 176 ? 17.175 4.634 -24.230 1.00 95.88 176 PHE A N 1
ATOM 1402 C CA . PHE A 1 176 ? 17.700 5.448 -25.311 1.00 95.88 176 PHE A CA 1
ATOM 1403 C C . PHE A 1 176 ? 17.236 6.899 -25.158 1.00 95.88 176 PHE A C 1
ATOM 1405 O O . PHE A 1 176 ? 16.059 7.182 -24.926 1.00 95.88 176 PHE A O 1
ATOM 1412 N N . LYS A 1 177 ? 18.168 7.843 -25.328 1.00 94.56 177 LYS A N 1
ATOM 1413 C CA . LYS A 1 177 ? 17.865 9.277 -25.358 1.00 94.56 177 LYS A CA 1
ATOM 1414 C C . LYS A 1 177 ? 18.256 9.862 -26.715 1.00 94.56 177 LYS A C 1
ATOM 1416 O O . LYS A 1 177 ? 19.428 9.770 -27.076 1.00 94.56 177 LYS A O 1
ATOM 1421 N N . PRO A 1 178 ? 17.356 10.571 -27.425 1.00 95.06 178 PRO A N 1
ATOM 1422 C CA . PRO A 1 178 ? 17.687 11.212 -28.701 1.00 95.06 178 PRO A CA 1
ATOM 1423 C C . PRO A 1 178 ? 18.880 12.179 -28.634 1.00 95.06 178 PRO A C 1
ATOM 1425 O O . PRO A 1 178 ? 19.572 12.370 -29.633 1.00 95.06 178 PRO A O 1
ATOM 1428 N N . SER A 1 179 ? 19.176 12.747 -27.457 1.00 94.62 179 SER A N 1
ATOM 1429 C CA . SER A 1 179 ? 20.368 13.575 -27.228 1.00 94.62 179 SER A CA 1
ATOM 1430 C C . SER A 1 179 ? 21.685 12.835 -27.482 1.00 94.62 179 SER A C 1
ATOM 1432 O O . SER A 1 179 ? 22.695 13.486 -27.739 1.00 94.62 179 SER A O 1
ATOM 1434 N N . TRP A 1 180 ? 21.699 11.498 -27.451 1.00 95.06 180 TRP A N 1
ATOM 1435 C CA . TRP A 1 180 ? 22.876 10.701 -27.805 1.00 95.06 180 TRP A CA 1
ATOM 1436 C C . TRP A 1 180 ? 23.308 10.943 -29.250 1.00 95.06 180 TRP A C 1
ATOM 1438 O O . TRP A 1 180 ? 24.502 11.052 -29.508 1.00 95.06 180 TRP A O 1
ATOM 1448 N N . ASN A 1 181 ? 22.356 11.129 -30.171 1.00 95.81 181 ASN A N 1
ATOM 1449 C CA . ASN A 1 181 ? 22.662 11.467 -31.563 1.00 95.81 181 ASN A CA 1
ATOM 1450 C C . ASN A 1 181 ? 23.401 12.798 -31.674 1.00 95.81 181 ASN A C 1
ATOM 1452 O O . ASN A 1 181 ? 24.361 12.902 -32.428 1.00 95.81 181 ASN A O 1
ATOM 1456 N N . ILE A 1 182 ? 22.981 13.803 -30.898 1.00 94.25 182 ILE A N 1
ATOM 1457 C CA . ILE A 1 182 ? 23.631 15.118 -30.880 1.00 94.25 182 ILE A CA 1
ATOM 1458 C C . ILE A 1 182 ? 25.075 14.962 -30.396 1.00 94.25 182 ILE A C 1
ATOM 1460 O O . ILE A 1 182 ? 25.993 15.417 -31.074 1.00 94.25 182 ILE A O 1
ATOM 1464 N N . GLN A 1 183 ? 25.284 14.252 -29.282 1.00 92.88 183 GLN A N 1
ATOM 1465 C CA . GLN A 1 183 ? 26.622 14.042 -28.726 1.00 92.88 183 GLN A CA 1
ATOM 1466 C C . GLN A 1 183 ? 27.541 13.278 -29.683 1.00 92.88 183 GLN A C 1
ATOM 1468 O O . GLN A 1 183 ? 28.699 13.651 -29.836 1.00 92.88 183 GLN A O 1
ATOM 1473 N N . LEU A 1 184 ? 27.041 12.231 -30.343 1.00 91.56 184 LEU A N 1
ATOM 1474 C CA . LEU A 1 184 ? 27.831 11.477 -31.316 1.00 91.56 184 LEU A CA 1
ATOM 1475 C C . LEU A 1 184 ? 28.134 12.301 -32.574 1.00 91.56 184 LEU A C 1
ATOM 1477 O O . LEU A 1 184 ? 29.258 12.267 -33.056 1.00 91.56 184 LEU A O 1
ATOM 1481 N N . SER A 1 185 ? 27.173 13.089 -33.069 1.00 91.81 185 SER A N 1
ATOM 1482 C CA . SER A 1 185 ? 27.360 13.925 -34.266 1.00 91.81 185 SER A CA 1
ATOM 1483 C C . SER A 1 185 ? 28.347 15.080 -34.085 1.00 91.81 185 SER A C 1
ATOM 1485 O O . SER A 1 185 ? 28.864 15.601 -35.062 1.00 91.81 185 SER A O 1
ATOM 1487 N N . GLN A 1 186 ? 28.598 15.505 -32.845 1.00 89.44 186 GLN A N 1
ATOM 1488 C CA . GLN A 1 186 ? 29.555 16.570 -32.532 1.00 89.44 186 GLN A CA 1
ATOM 1489 C C . GLN A 1 186 ? 30.997 16.049 -32.402 1.00 89.44 186 GLN A C 1
ATOM 1491 O O . GLN A 1 186 ? 31.925 16.831 -32.171 1.00 89.44 186 GLN A O 1
ATOM 1496 N N . HIS A 1 187 ? 31.208 14.733 -32.488 1.00 82.12 187 HIS A N 1
ATOM 1497 C CA . HIS A 1 187 ? 32.471 14.093 -32.139 1.00 82.12 187 HIS A CA 1
ATOM 1498 C C . HIS A 1 187 ? 32.943 13.133 -33.232 1.00 82.12 187 HIS A C 1
ATOM 1500 O O . HIS A 1 187 ? 32.887 11.917 -33.077 1.00 82.12 187 HIS A O 1
ATOM 1506 N N . ASP A 1 188 ? 33.493 13.701 -34.305 1.00 70.44 188 ASP A N 1
ATOM 1507 C CA . ASP A 1 188 ? 33.788 12.950 -35.527 1.00 70.44 188 ASP A CA 1
ATOM 1508 C C . ASP A 1 188 ? 35.042 12.063 -35.496 1.00 70.44 188 ASP A C 1
ATOM 1510 O O . ASP A 1 188 ? 35.196 11.282 -36.422 1.00 70.44 188 ASP A O 1
ATOM 1514 N N . ASN A 1 189 ? 35.972 12.146 -34.521 1.00 65.62 189 ASN A N 1
ATOM 1515 C CA . ASN A 1 189 ? 37.269 11.469 -34.748 1.00 65.62 189 ASN A CA 1
ATOM 1516 C C . ASN A 1 189 ? 38.100 10.909 -33.583 1.00 65.62 189 ASN A C 1
ATOM 1518 O O . ASN A 1 189 ? 38.872 9.975 -33.809 1.00 65.62 189 ASN A O 1
ATOM 1522 N N . TYR A 1 190 ? 37.986 11.400 -32.348 1.00 60.84 190 TYR A N 1
ATOM 1523 C CA . TYR A 1 190 ? 38.555 10.744 -31.159 1.00 60.84 190 TYR A CA 1
ATOM 1524 C C . TYR A 1 190 ? 38.211 11.573 -29.928 1.00 60.84 190 TYR A C 1
ATOM 1526 O O . TYR A 1 190 ? 38.789 12.639 -29.729 1.00 60.84 190 TYR A O 1
ATOM 1534 N N . TYR A 1 191 ? 37.293 11.097 -29.090 1.00 65.31 191 TYR A N 1
ATOM 1535 C CA . TYR A 1 191 ? 36.992 11.781 -27.838 1.00 65.31 191 TYR A CA 1
ATOM 1536 C C . TYR A 1 191 ? 37.021 10.816 -26.655 1.00 65.31 191 TYR A C 1
ATOM 1538 O O . TYR A 1 191 ? 36.511 9.698 -26.767 1.00 65.31 191 TYR A O 1
ATOM 1546 N N . PRO A 1 192 ? 37.624 11.201 -25.510 1.00 79.50 192 PRO A N 1
ATOM 1547 C CA . PRO A 1 192 ? 37.527 10.408 -24.297 1.00 79.50 192 PRO A CA 1
ATOM 1548 C C . PRO A 1 192 ? 36.055 10.167 -23.967 1.00 79.50 192 PRO A C 1
ATOM 1550 O O . PRO A 1 192 ? 35.314 11.115 -23.717 1.00 79.50 192 PRO A O 1
ATOM 1553 N N . ILE A 1 193 ? 35.673 8.886 -23.899 1.00 80.81 193 ILE A N 1
ATOM 1554 C CA . ILE A 1 193 ? 34.332 8.385 -23.542 1.00 80.81 193 ILE A CA 1
ATOM 1555 C C . ILE A 1 193 ? 33.743 9.114 -22.316 1.00 80.81 193 ILE A C 1
ATOM 1557 O O . ILE A 1 193 ? 32.535 9.274 -22.192 1.00 80.81 193 ILE A O 1
ATOM 1561 N N . LYS A 1 194 ? 34.618 9.622 -21.438 1.00 81.50 194 LYS A N 1
ATOM 1562 C CA . LYS A 1 194 ? 34.309 10.440 -20.259 1.00 81.50 194 LYS A CA 1
ATOM 1563 C C . LYS A 1 194 ? 33.527 11.735 -20.547 1.00 81.50 194 LYS A C 1
ATOM 1565 O O . LYS A 1 194 ? 32.993 12.295 -19.600 1.00 81.50 194 LYS A O 1
ATOM 1570 N N . LYS A 1 195 ? 33.487 12.235 -21.791 1.00 87.06 195 LYS A N 1
ATOM 1571 C CA . LYS A 1 195 ? 32.714 13.440 -22.156 1.00 87.06 195 LYS A CA 1
ATOM 1572 C C . LYS A 1 195 ? 31.248 13.160 -22.495 1.00 87.06 195 LYS A C 1
ATOM 1574 O O . LYS A 1 195 ? 30.448 14.090 -22.481 1.00 87.06 195 LYS A O 1
ATOM 1579 N N . PHE A 1 196 ? 30.891 11.912 -22.792 1.00 88.56 196 PHE A N 1
ATOM 1580 C CA . PHE A 1 196 ? 29.501 11.545 -23.048 1.00 88.56 196 PHE A CA 1
ATOM 1581 C C . PHE A 1 196 ? 28.696 11.500 -21.749 1.00 88.56 196 PHE A C 1
ATOM 1583 O O . PHE A 1 196 ? 29.245 11.321 -20.659 1.00 88.56 196 PHE A O 1
ATOM 1590 N N . GLN A 1 197 ? 27.370 11.608 -21.870 1.00 89.19 197 GLN A N 1
ATOM 1591 C CA . GLN A 1 197 ? 26.475 11.261 -20.764 1.00 89.19 197 GLN A CA 1
ATOM 1592 C C . GLN A 1 197 ? 26.807 9.857 -20.240 1.00 89.19 197 GLN A C 1
ATOM 1594 O O . GLN A 1 197 ? 27.113 8.964 -21.028 1.00 89.19 197 GLN A O 1
ATOM 1599 N N . ALA A 1 198 ? 26.724 9.651 -18.921 1.00 86.44 198 ALA A N 1
ATOM 1600 C CA . ALA A 1 198 ? 27.151 8.404 -18.280 1.00 86.44 198 ALA A CA 1
ATOM 1601 C C . ALA A 1 198 ? 26.511 7.150 -18.903 1.00 86.44 198 ALA A C 1
ATOM 1603 O O . ALA A 1 198 ? 27.188 6.136 -19.052 1.00 86.44 198 ALA A O 1
ATOM 1604 N N . SER A 1 199 ? 25.244 7.236 -19.321 1.00 88.81 199 SER A N 1
ATOM 1605 C CA . SER A 1 199 ? 24.543 6.143 -19.997 1.00 88.81 199 SER A CA 1
ATOM 1606 C C . SER A 1 199 ? 25.097 5.834 -21.387 1.00 88.81 199 SER A C 1
ATOM 1608 O O . SER A 1 199 ? 25.445 4.687 -21.653 1.00 88.81 199 SER A O 1
ATOM 1610 N N . LEU A 1 200 ? 25.274 6.848 -22.238 1.00 91.81 200 LEU A N 1
ATOM 1611 C CA . LEU A 1 200 ? 25.893 6.679 -23.555 1.00 91.81 200 LEU A CA 1
ATOM 1612 C C . LEU A 1 200 ? 27.336 6.176 -23.429 1.00 91.81 200 LEU A C 1
ATOM 1614 O O . LEU A 1 200 ? 27.724 5.226 -24.099 1.00 91.81 200 LEU A O 1
ATOM 1618 N N . ALA A 1 201 ? 28.120 6.771 -22.528 1.00 89.88 201 ALA A N 1
ATOM 1619 C CA . ALA A 1 201 ? 29.491 6.359 -22.247 1.00 89.88 201 ALA A CA 1
ATOM 1620 C C . ALA A 1 201 ? 29.584 4.873 -21.871 1.00 89.88 201 ALA A C 1
ATOM 1622 O O . ALA A 1 201 ? 30.529 4.186 -22.261 1.00 89.88 201 ALA A O 1
ATOM 1623 N N . PHE A 1 202 ? 28.613 4.381 -21.102 1.00 87.62 202 PHE A N 1
ATOM 1624 C CA . PHE A 1 202 ? 28.546 2.986 -20.696 1.00 87.62 202 PHE A CA 1
ATOM 1625 C C . PHE A 1 202 ? 28.179 2.060 -21.857 1.00 87.62 202 PHE A C 1
ATOM 1627 O O . PHE A 1 202 ? 28.882 1.079 -22.085 1.00 87.62 202 PHE A O 1
ATOM 1634 N N . VAL A 1 203 ? 27.154 2.406 -22.641 1.00 91.12 203 VAL A N 1
ATOM 1635 C CA . VAL A 1 203 ? 26.770 1.644 -23.841 1.00 91.12 203 VAL A CA 1
ATOM 1636 C C . VAL A 1 203 ? 27.934 1.564 -24.829 1.00 91.12 203 VAL A C 1
ATOM 1638 O O . VAL A 1 203 ? 28.261 0.479 -25.297 1.00 91.12 203 VAL A O 1
ATOM 1641 N N . LEU A 1 204 ? 28.632 2.676 -25.085 1.00 90.50 204 LEU A N 1
ATOM 1642 C CA . LEU A 1 204 ? 29.814 2.689 -25.953 1.00 90.50 204 LEU A CA 1
ATOM 1643 C C . LEU A 1 204 ? 30.911 1.746 -25.448 1.00 90.50 204 LEU A C 1
ATOM 1645 O O . LEU A 1 204 ? 31.532 1.052 -26.246 1.00 90.50 204 LEU A O 1
ATOM 1649 N N . ARG A 1 205 ? 31.146 1.683 -24.131 1.00 86.88 205 ARG A N 1
ATOM 1650 C CA . ARG A 1 205 ? 32.099 0.723 -23.554 1.00 86.88 205 ARG A CA 1
ATOM 1651 C C . ARG A 1 205 ? 31.669 -0.717 -23.787 1.00 86.88 205 ARG A C 1
ATOM 1653 O O . ARG A 1 205 ? 32.503 -1.497 -24.223 1.00 86.88 205 ARG A O 1
ATOM 1660 N N . LEU A 1 206 ? 30.399 -1.049 -23.548 1.00 86.44 206 LEU A N 1
ATOM 1661 C CA . LEU A 1 206 ? 29.879 -2.393 -23.818 1.00 86.44 206 LEU A CA 1
ATOM 1662 C C . LEU A 1 206 ? 30.067 -2.782 -25.284 1.00 86.44 206 LEU A C 1
ATOM 1664 O O . LEU A 1 206 ? 30.476 -3.900 -25.561 1.00 86.44 206 LEU A O 1
ATOM 1668 N N . VAL A 1 207 ? 29.838 -1.850 -26.207 1.00 87.88 207 VAL A N 1
ATOM 1669 C CA . VAL A 1 207 ? 30.058 -2.053 -27.643 1.00 87.88 207 VAL A CA 1
ATOM 1670 C C . VAL A 1 207 ? 31.534 -2.281 -27.967 1.00 87.88 207 VAL A C 1
ATOM 1672 O O . VAL A 1 207 ? 31.859 -3.181 -28.733 1.00 87.88 207 VAL A O 1
ATOM 1675 N N . PHE A 1 208 ? 32.448 -1.494 -27.390 1.00 84.75 208 PHE A N 1
ATOM 1676 C CA . PHE A 1 208 ? 33.883 -1.691 -27.611 1.00 84.75 208 PHE A CA 1
ATOM 1677 C C . PHE A 1 208 ? 34.372 -3.020 -27.045 1.00 84.75 208 PHE A C 1
ATOM 1679 O O . PHE A 1 208 ? 35.137 -3.710 -27.716 1.00 84.75 208 PHE A O 1
ATOM 1686 N N . GLU A 1 209 ? 33.915 -3.393 -25.852 1.00 81.38 209 GLU A N 1
ATOM 1687 C CA . GLU A 1 209 ? 34.175 -4.712 -25.274 1.00 81.38 209 GLU A CA 1
ATOM 1688 C C . GLU A 1 209 ? 33.623 -5.808 -26.177 1.00 81.38 209 GLU A C 1
ATOM 1690 O O . GLU A 1 209 ? 34.367 -6.732 -26.490 1.00 81.38 209 GLU A O 1
ATOM 1695 N N . ALA A 1 210 ? 32.391 -5.632 -26.678 1.00 81.31 210 ALA A N 1
ATOM 1696 C CA . ALA A 1 210 ? 31.714 -6.486 -27.655 1.00 81.31 210 ALA A CA 1
ATOM 1697 C C . ALA A 1 210 ? 32.393 -6.538 -29.035 1.00 81.31 210 ALA A C 1
ATOM 1699 O O . ALA A 1 210 ? 32.079 -7.408 -29.833 1.00 81.31 210 ALA A O 1
ATOM 1700 N N . ALA A 1 211 ? 33.349 -5.657 -29.320 1.00 80.19 211 ALA A N 1
ATOM 1701 C CA . ALA A 1 211 ? 34.180 -5.729 -30.518 1.00 80.19 211 ALA A CA 1
ATOM 1702 C C . ALA A 1 211 ? 35.557 -6.369 -30.247 1.00 80.19 211 ALA A C 1
ATOM 1704 O O . ALA A 1 211 ? 36.183 -6.889 -31.169 1.00 80.19 211 ALA A O 1
ATOM 1705 N N . HIS A 1 212 ? 36.052 -6.334 -29.001 1.00 75.25 212 HIS A N 1
ATOM 1706 C CA . HIS A 1 212 ? 37.415 -6.767 -28.658 1.00 75.25 212 HIS A CA 1
ATOM 1707 C C . HIS A 1 212 ? 37.537 -8.257 -28.315 1.00 75.25 212 HIS A C 1
ATOM 1709 O O . HIS A 1 212 ? 38.540 -8.881 -28.673 1.00 75.25 212 HIS A O 1
ATOM 1715 N N . THR A 1 213 ? 36.577 -8.858 -27.607 1.00 70.44 213 THR A N 1
ATOM 1716 C CA . THR A 1 213 ? 36.755 -10.236 -27.118 1.00 70.44 213 THR A CA 1
ATOM 1717 C C . THR A 1 213 ? 36.415 -11.283 -28.186 1.00 70.44 213 THR A C 1
ATOM 1719 O O . THR A 1 213 ? 35.260 -11.603 -28.395 1.00 70.44 213 THR A O 1
ATOM 1722 N N . ARG A 1 214 ? 37.411 -11.902 -28.833 1.00 57.78 214 ARG A N 1
ATOM 1723 C CA . ARG A 1 214 ? 37.247 -12.899 -29.927 1.00 57.78 214 ARG A CA 1
ATOM 1724 C C . ARG A 1 214 ? 36.354 -14.140 -29.630 1.00 57.78 214 ARG A C 1
ATOM 1726 O O . ARG A 1 214 ? 36.196 -14.976 -30.513 1.00 57.78 214 ARG A O 1
ATOM 1733 N N . HIS A 1 215 ? 35.779 -14.289 -28.434 1.00 56.38 215 HIS A N 1
ATOM 1734 C CA . HIS A 1 215 ? 35.059 -15.481 -27.953 1.00 56.38 215 HIS A CA 1
ATOM 1735 C C . HIS A 1 215 ? 33.576 -15.219 -27.609 1.00 56.38 215 HIS A C 1
ATOM 1737 O O . HIS A 1 215 ? 33.088 -15.676 -26.581 1.00 56.38 215 HIS A O 1
ATOM 1743 N N . PHE A 1 216 ? 32.850 -14.441 -28.415 1.00 54.16 216 PHE A N 1
ATOM 1744 C CA . PHE A 1 216 ? 31.593 -13.835 -27.966 1.00 54.16 216 PHE A CA 1
ATOM 1745 C C . PHE A 1 216 ? 30.428 -14.781 -27.652 1.00 54.16 216 PHE A C 1
ATOM 1747 O O . PHE A 1 216 ? 29.674 -15.188 -28.530 1.00 54.16 216 PHE A O 1
ATOM 1754 N N . THR A 1 217 ? 30.184 -14.942 -26.353 1.00 62.09 217 THR A N 1
ATOM 1755 C CA . THR A 1 217 ? 28.852 -15.061 -25.741 1.00 62.09 217 THR A CA 1
ATOM 1756 C C . THR A 1 217 ? 28.436 -13.727 -25.103 1.00 62.09 217 THR A C 1
ATOM 1758 O O . THR A 1 217 ? 27.864 -13.716 -24.011 1.00 62.09 217 THR A O 1
ATOM 1761 N N . THR A 1 218 ? 28.781 -12.571 -25.699 1.00 65.69 218 THR A N 1
ATOM 1762 C CA . THR A 1 218 ? 28.298 -11.296 -25.141 1.00 65.69 218 THR A CA 1
ATOM 1763 C C . THR A 1 218 ? 26.783 -11.254 -25.215 1.00 65.69 218 THR A C 1
ATOM 1765 O O . THR A 1 218 ? 26.231 -11.508 -26.289 1.00 65.69 218 THR A O 1
ATOM 1768 N N . PRO A 1 219 ? 26.112 -10.890 -24.114 1.00 79.44 219 PRO A N 1
ATOM 1769 C CA . PRO A 1 219 ? 24.676 -10.699 -24.133 1.00 79.44 219 PRO A CA 1
ATOM 1770 C C . PRO A 1 219 ? 24.313 -9.583 -25.118 1.00 79.44 219 PRO A C 1
ATOM 1772 O O . PRO A 1 219 ? 25.015 -8.575 -25.223 1.00 79.44 219 PRO A O 1
ATOM 1775 N N . THR A 1 220 ? 23.204 -9.767 -25.833 1.00 89.69 220 THR A N 1
ATOM 1776 C CA . THR A 1 220 ? 22.606 -8.743 -26.696 1.00 89.69 220 THR A CA 1
ATOM 1777 C C . THR A 1 220 ? 22.374 -7.458 -25.900 1.00 89.69 220 THR A C 1
ATOM 1779 O O . THR A 1 220 ? 21.722 -7.481 -24.851 1.00 89.69 220 THR A O 1
ATOM 1782 N N . ILE A 1 221 ? 22.893 -6.336 -26.401 1.00 92.25 221 ILE A N 1
ATOM 1783 C CA . ILE A 1 221 ? 22.696 -5.010 -25.817 1.00 92.25 221 ILE A CA 1
ATOM 1784 C C . ILE A 1 221 ? 21.287 -4.544 -26.174 1.00 92.25 221 ILE A C 1
ATOM 1786 O O . ILE A 1 221 ? 20.963 -4.361 -27.346 1.00 92.25 221 ILE A O 1
ATOM 1790 N N . ARG A 1 222 ? 20.438 -4.325 -25.171 1.00 96.06 222 ARG A N 1
ATOM 1791 C CA . ARG A 1 222 ? 19.052 -3.909 -25.408 1.00 96.06 222 ARG A CA 1
ATOM 1792 C C . ARG A 1 222 ? 18.900 -2.408 -25.207 1.00 96.06 222 ARG A C 1
ATOM 1794 O O . ARG A 1 222 ? 19.381 -1.861 -24.215 1.00 96.06 222 ARG A O 1
ATOM 1801 N N . LEU A 1 223 ? 18.220 -1.733 -26.125 1.00 96.75 223 LEU A N 1
ATOM 1802 C CA . LEU A 1 223 ? 17.875 -0.316 -26.001 1.00 96.75 223 LEU A CA 1
ATOM 1803 C C . LEU A 1 223 ? 16.367 -0.162 -25.846 1.00 96.75 223 LEU A C 1
ATOM 1805 O O . LEU A 1 223 ? 15.621 -0.727 -26.631 1.00 96.75 223 LEU A O 1
ATOM 1809 N N . ILE A 1 224 ? 15.908 0.618 -24.872 1.00 96.81 224 ILE A N 1
ATOM 1810 C CA . ILE A 1 224 ? 14.487 0.941 -24.708 1.00 96.81 224 ILE A CA 1
ATOM 1811 C C . ILE A 1 224 ? 14.223 2.277 -25.387 1.00 96.81 224 ILE A C 1
ATOM 1813 O O . ILE A 1 224 ? 14.717 3.305 -24.921 1.00 96.81 224 ILE A O 1
ATOM 1817 N N . ASP A 1 225 ? 13.432 2.271 -26.458 1.00 96.75 225 ASP A N 1
ATOM 1818 C CA . ASP A 1 225 ? 12.940 3.485 -27.108 1.00 96.75 225 ASP A CA 1
ATOM 1819 C C . ASP A 1 225 ? 11.410 3.535 -27.029 1.00 96.75 225 ASP A C 1
ATOM 1821 O O . ASP A 1 225 ? 10.684 2.848 -27.749 1.00 96.75 225 ASP A O 1
ATOM 1825 N N . ARG A 1 226 ? 10.910 4.394 -26.139 1.00 94.44 226 ARG A N 1
ATOM 1826 C CA . ARG A 1 226 ? 9.471 4.584 -25.913 1.00 94.44 226 ARG A CA 1
ATOM 1827 C C . ARG A 1 226 ? 8.767 5.356 -27.017 1.00 94.44 226 ARG A C 1
ATOM 1829 O O . ARG A 1 226 ? 7.541 5.371 -27.042 1.00 94.44 226 ARG A O 1
ATOM 1836 N N . ASN A 1 227 ? 9.512 6.016 -27.894 1.00 95.06 227 ASN A N 1
ATOM 1837 C CA . ASN A 1 227 ? 8.960 6.852 -28.955 1.00 95.06 227 ASN A CA 1
ATOM 1838 C C . ASN A 1 227 ? 9.132 6.209 -30.333 1.00 95.06 227 ASN A C 1
ATOM 1840 O O . ASN A 1 227 ? 8.503 6.650 -31.295 1.00 95.06 227 ASN A O 1
ATOM 1844 N N . ALA A 1 228 ? 9.958 5.165 -30.435 1.00 95.69 228 ALA A N 1
ATOM 1845 C CA . ALA A 1 228 ? 10.112 4.411 -31.662 1.00 95.69 228 ALA A CA 1
ATOM 1846 C C . ALA A 1 228 ? 8.775 3.805 -32.092 1.00 95.69 228 ALA A C 1
ATOM 1848 O O . ALA A 1 228 ? 8.063 3.156 -31.318 1.00 95.69 228 ALA A O 1
ATOM 1849 N N . ARG A 1 229 ? 8.467 4.027 -33.366 1.00 95.56 229 ARG A N 1
ATOM 1850 C CA . ARG A 1 229 ? 7.386 3.360 -34.077 1.00 95.56 229 ARG A CA 1
ATOM 1851 C C . ARG A 1 229 ? 7.942 2.143 -34.783 1.00 95.56 229 ARG A C 1
ATOM 1853 O O . ARG A 1 229 ? 9.089 2.152 -35.233 1.00 95.56 229 ARG A O 1
ATOM 1860 N N . TRP A 1 230 ? 7.125 1.112 -34.886 1.00 95.19 230 TRP A N 1
ATOM 1861 C CA . TRP A 1 230 ? 7.543 -0.168 -35.435 1.00 95.19 230 TRP A CA 1
ATOM 1862 C C . TRP A 1 230 ? 6.417 -0.804 -36.237 1.00 95.19 230 TRP A C 1
ATOM 1864 O O . TRP A 1 230 ? 5.246 -0.526 -35.991 1.00 95.19 230 TRP A O 1
ATOM 1874 N N . ILE A 1 231 ? 6.772 -1.630 -37.209 1.00 93.31 231 ILE A N 1
ATOM 1875 C CA . ILE A 1 231 ? 5.841 -2.385 -38.046 1.00 93.31 231 ILE A CA 1
ATOM 1876 C C . ILE A 1 231 ? 6.099 -3.865 -37.780 1.00 93.31 231 ILE A C 1
ATOM 1878 O O . ILE A 1 231 ? 7.241 -4.262 -37.554 1.00 93.31 231 ILE A O 1
ATOM 1882 N N . ASN A 1 232 ? 5.034 -4.664 -37.765 1.00 92.12 232 ASN A N 1
ATOM 1883 C CA . ASN A 1 232 ? 5.138 -6.117 -37.800 1.00 92.12 232 ASN A CA 1
ATOM 1884 C C . ASN A 1 232 ? 4.760 -6.576 -39.206 1.00 92.12 232 ASN A C 1
ATOM 1886 O O . ASN A 1 232 ? 3.602 -6.402 -39.590 1.00 92.12 232 ASN A O 1
ATOM 1890 N N . ASP A 1 233 ? 5.718 -7.117 -39.954 1.00 85.31 233 ASP A N 1
ATOM 1891 C CA . ASP A 1 233 ? 5.473 -7.583 -41.322 1.00 85.31 233 ASP A CA 1
ATOM 1892 C C . ASP A 1 233 ? 4.747 -8.930 -41.350 1.00 85.31 233 ASP A C 1
ATOM 1894 O O . ASP A 1 233 ? 4.152 -9.297 -42.364 1.00 85.31 233 ASP A O 1
ATOM 1898 N N . ASP A 1 234 ? 4.766 -9.668 -40.237 1.00 78.25 234 ASP A N 1
ATOM 1899 C CA . ASP A 1 234 ? 4.149 -10.982 -40.171 1.00 78.25 234 ASP A CA 1
ATOM 1900 C C . ASP A 1 234 ? 2.689 -10.899 -39.724 1.00 78.25 234 ASP A C 1
ATOM 1902 O O . ASP A 1 234 ? 2.345 -10.366 -38.662 1.00 78.25 234 ASP A O 1
ATOM 1906 N N . THR A 1 235 ? 1.815 -11.485 -40.540 1.00 65.25 235 THR A N 1
ATOM 1907 C CA . THR A 1 235 ? 0.417 -11.730 -40.160 1.00 65.25 235 THR A CA 1
ATOM 1908 C C . THR A 1 235 ? 0.306 -12.869 -39.147 1.00 65.25 235 THR A C 1
ATOM 1910 O O . THR A 1 235 ? -0.690 -12.954 -38.425 1.00 65.25 235 THR A O 1
ATOM 1913 N N . THR A 1 236 ? 1.334 -13.717 -39.039 1.00 57.69 236 THR A N 1
ATOM 1914 C CA . THR A 1 236 ? 1.416 -14.752 -38.015 1.00 57.69 236 THR A CA 1
ATOM 1915 C C . THR A 1 236 ? 2.107 -14.189 -36.769 1.00 57.69 236 THR A C 1
ATOM 1917 O O . THR A 1 236 ? 3.282 -13.846 -36.767 1.00 57.69 236 THR A O 1
ATOM 1920 N N . GLN A 1 237 ? 1.349 -14.042 -35.677 1.00 59.59 237 GLN A N 1
ATOM 1921 C CA . GLN A 1 237 ? 1.766 -13.429 -34.401 1.00 59.59 237 GLN A CA 1
ATOM 1922 C C . GLN A 1 237 ? 2.846 -14.210 -33.620 1.00 59.59 237 GLN A C 1
ATOM 1924 O O . GLN A 1 237 ? 2.924 -14.099 -32.395 1.00 59.59 237 GLN A O 1
ATOM 1929 N N . LEU A 1 238 ? 3.657 -15.044 -34.265 1.00 56.38 238 LEU A N 1
ATOM 1930 C CA . LEU A 1 238 ? 4.560 -15.948 -33.564 1.00 56.38 238 LEU A CA 1
ATOM 1931 C C . LEU A 1 238 ? 5.716 -15.194 -32.884 1.00 56.38 238 LEU A C 1
ATOM 1933 O O . LEU A 1 238 ? 6.768 -14.945 -33.458 1.00 56.38 238 LEU A O 1
ATOM 1937 N N . GLY A 1 239 ? 5.499 -14.896 -31.599 1.00 70.56 239 GLY A N 1
ATOM 1938 C CA . GLY A 1 239 ? 6.513 -14.991 -30.553 1.00 70.56 239 GLY A CA 1
ATOM 1939 C C . GLY A 1 239 ? 7.419 -13.787 -30.316 1.00 70.56 239 GLY A C 1
ATOM 1940 O O . GLY A 1 239 ? 8.508 -13.991 -29.784 1.00 70.56 239 GLY A O 1
ATOM 1941 N N . LEU A 1 240 ? 7.018 -12.553 -30.652 1.00 86.00 240 LEU A N 1
ATOM 1942 C CA . LEU A 1 240 ? 7.786 -11.380 -30.207 1.00 86.00 240 LEU A CA 1
ATOM 1943 C C . LEU A 1 240 ? 7.922 -11.402 -28.680 1.00 86.00 240 LEU A C 1
ATOM 1945 O O . LEU A 1 240 ? 6.917 -11.467 -27.960 1.00 86.00 240 LEU A O 1
ATOM 1949 N N . GLY A 1 241 ? 9.167 -11.330 -28.200 1.00 89.56 241 GLY A N 1
ATOM 1950 C CA . GLY A 1 241 ? 9.469 -11.232 -26.778 1.00 89.56 241 GLY A CA 1
ATOM 1951 C C . GLY A 1 241 ? 8.700 -10.056 -26.194 1.00 89.56 241 GLY A C 1
ATOM 1952 O O . GLY A 1 241 ? 8.930 -8.912 -26.584 1.00 89.56 241 GLY A O 1
ATOM 1953 N N . THR A 1 242 ? 7.736 -10.353 -25.327 1.00 91.38 242 THR A N 1
ATOM 1954 C CA . THR A 1 242 ? 6.854 -9.350 -24.739 1.00 91.38 242 THR A CA 1
ATOM 1955 C C . THR A 1 242 ? 7.244 -9.151 -23.288 1.00 91.38 242 THR A C 1
ATOM 1957 O O . THR A 1 242 ? 7.464 -10.119 -22.559 1.00 91.38 242 THR A O 1
ATOM 1960 N N . PHE A 1 243 ? 7.339 -7.890 -22.889 1.00 91.94 243 PHE A N 1
ATOM 1961 C CA . PHE A 1 243 ? 7.769 -7.486 -21.561 1.00 91.94 243 PHE A CA 1
ATOM 1962 C C . PHE A 1 243 ? 6.808 -6.461 -20.994 1.00 91.94 243 PHE A C 1
ATOM 1964 O O . PHE A 1 243 ? 6.156 -5.737 -21.743 1.00 91.94 243 PHE A O 1
ATOM 1971 N N . TYR A 1 244 ? 6.727 -6.374 -19.674 1.00 87.25 244 TYR A N 1
ATOM 1972 C CA . TYR A 1 244 ? 5.793 -5.462 -19.022 1.00 87.25 244 TYR A CA 1
ATOM 1973 C C . TYR A 1 244 ? 6.483 -4.718 -17.890 1.00 87.25 244 TYR A C 1
ATOM 1975 O O . TYR A 1 244 ? 7.072 -5.346 -17.007 1.00 87.25 244 TYR A O 1
ATOM 1983 N N . ASP A 1 245 ? 6.348 -3.397 -17.888 1.00 87.62 245 ASP A N 1
ATOM 1984 C CA . ASP A 1 245 ? 6.491 -2.610 -16.662 1.00 87.62 245 ASP A CA 1
ATOM 1985 C C . ASP A 1 245 ? 5.110 -2.502 -15.970 1.00 87.62 245 ASP A C 1
ATOM 1987 O O . ASP A 1 245 ? 4.198 -3.279 -16.282 1.00 87.62 245 ASP A O 1
ATOM 1991 N N . CYS A 1 246 ? 4.933 -1.611 -14.991 1.00 77.38 246 CYS A N 1
ATOM 1992 C CA . CYS A 1 246 ? 3.621 -1.443 -14.348 1.00 77.38 246 CYS A CA 1
ATOM 1993 C C . CYS A 1 246 ? 2.528 -0.855 -15.246 1.00 77.38 246 CYS A C 1
ATOM 1995 O O . CYS A 1 246 ? 1.348 -1.066 -14.968 1.00 77.38 246 CYS A O 1
ATOM 1997 N N . ASP A 1 247 ? 2.899 -0.072 -16.254 1.00 79.31 247 ASP A N 1
ATOM 1998 C CA . ASP A 1 247 ? 1.984 0.790 -17.001 1.00 79.31 247 ASP A CA 1
ATOM 1999 C C . ASP A 1 247 ? 1.870 0.389 -18.480 1.00 79.31 247 ASP A C 1
ATOM 2001 O O . ASP A 1 247 ? 0.887 0.724 -19.145 1.00 79.31 247 ASP A O 1
ATOM 2005 N N . TYR A 1 248 ? 2.872 -0.302 -19.019 1.00 87.00 248 TYR A N 1
ATOM 2006 C CA . TYR A 1 248 ? 3.033 -0.524 -20.442 1.00 87.00 248 TYR A CA 1
ATOM 2007 C C . TYR A 1 248 ? 3.537 -1.922 -20.782 1.00 87.00 248 TYR A C 1
ATOM 2009 O O . TYR A 1 248 ? 4.367 -2.529 -20.105 1.00 87.00 248 TYR A O 1
ATOM 2017 N N . GLU A 1 249 ? 3.060 -2.378 -21.932 1.00 90.88 249 GLU A N 1
ATOM 2018 C CA . GLU A 1 249 ? 3.558 -3.548 -22.629 1.00 90.88 249 GLU A CA 1
ATOM 2019 C C . GLU A 1 249 ? 4.596 -3.131 -23.675 1.00 90.88 249 GLU A C 1
ATOM 2021 O O . GLU A 1 249 ? 4.387 -2.196 -24.461 1.00 90.88 249 GLU A O 1
ATOM 2026 N N . TYR A 1 250 ? 5.702 -3.860 -23.704 1.00 94.56 250 TYR A N 1
ATOM 2027 C CA . TYR A 1 250 ? 6.815 -3.676 -24.614 1.00 94.56 250 TYR A CA 1
ATOM 2028 C C . TYR A 1 250 ? 7.032 -4.922 -25.461 1.00 94.56 250 TYR A C 1
ATOM 2030 O O . TYR A 1 250 ? 6.767 -6.041 -25.027 1.00 94.56 250 TYR A O 1
ATOM 2038 N N . VAL A 1 251 ? 7.577 -4.717 -26.653 1.00 94.75 251 VAL A N 1
ATOM 2039 C CA . VAL A 1 251 ? 8.043 -5.780 -27.541 1.00 94.75 251 VAL A CA 1
ATOM 2040 C C . VAL A 1 251 ? 9.523 -5.592 -27.836 1.00 94.75 251 VAL A C 1
ATOM 2042 O O . VAL A 1 251 ? 9.981 -4.468 -28.039 1.00 94.75 251 VAL A O 1
ATOM 2045 N N . GLU A 1 252 ? 10.277 -6.685 -27.843 1.00 95.56 252 GLU A N 1
ATOM 2046 C CA . GLU A 1 252 ? 11.677 -6.703 -28.261 1.00 95.56 252 GLU A CA 1
ATOM 2047 C C . GLU A 1 252 ? 11.784 -6.990 -29.762 1.00 95.56 252 GLU A C 1
ATOM 2049 O O . GLU A 1 252 ? 11.255 -7.979 -30.266 1.00 95.56 252 GLU A O 1
ATOM 2054 N N . ILE A 1 253 ? 12.503 -6.119 -30.465 1.00 95.12 253 ILE A N 1
ATOM 2055 C CA . ILE A 1 253 ? 12.783 -6.194 -31.896 1.00 95.12 253 ILE A CA 1
ATOM 2056 C C . ILE A 1 253 ? 14.280 -6.440 -32.065 1.00 95.12 253 ILE A C 1
ATOM 2058 O O . ILE A 1 253 ? 15.104 -5.605 -31.685 1.00 95.12 253 ILE A O 1
ATOM 2062 N N . SER A 1 254 ? 14.649 -7.596 -32.617 1.00 93.81 254 SER A N 1
ATOM 2063 C CA . SER A 1 254 ? 16.051 -7.895 -32.920 1.00 93.81 254 SER A CA 1
ATOM 2064 C C . SER A 1 254 ? 16.533 -7.040 -34.090 1.00 93.81 254 SER A C 1
ATOM 2066 O O . SER A 1 254 ? 15.849 -6.945 -35.106 1.00 93.81 254 SER A O 1
ATOM 2068 N N . MET A 1 255 ? 17.723 -6.447 -33.966 1.00 93.88 255 MET A N 1
ATOM 2069 C CA . MET A 1 255 ? 18.354 -5.702 -35.063 1.00 93.88 255 MET A CA 1
ATOM 2070 C C . MET A 1 255 ? 19.184 -6.597 -35.990 1.00 93.88 255 MET A C 1
ATOM 2072 O O . MET A 1 255 ? 19.663 -6.129 -37.023 1.00 93.88 255 MET A O 1
ATOM 2076 N N . LYS A 1 256 ? 19.337 -7.880 -35.643 1.00 91.06 256 LYS A N 1
ATOM 2077 C CA . LYS A 1 256 ? 20.027 -8.862 -36.473 1.00 91.06 256 LYS A CA 1
ATOM 2078 C C . LYS A 1 256 ? 19.139 -9.261 -37.663 1.00 91.06 256 LYS A C 1
ATOM 2080 O O . LYS A 1 256 ? 18.006 -9.707 -37.440 1.00 91.06 256 LYS A O 1
ATOM 2085 N N . PRO A 1 257 ? 19.626 -9.148 -38.913 1.00 87.44 257 PRO A N 1
ATOM 2086 C CA . PRO A 1 257 ? 18.843 -9.485 -40.098 1.00 87.44 257 PRO A CA 1
ATOM 2087 C C . PRO A 1 257 ? 18.269 -10.907 -40.034 1.00 87.44 257 PRO A C 1
ATOM 2089 O O . PRO A 1 257 ? 18.980 -11.861 -39.718 1.00 87.44 257 PRO A O 1
ATOM 2092 N N . GLY A 1 258 ? 16.975 -11.046 -40.334 1.00 85.25 258 GLY A N 1
ATOM 2093 C CA . GLY A 1 258 ? 16.281 -12.336 -40.407 1.00 85.25 258 GLY A CA 1
ATOM 2094 C C . GLY A 1 258 ? 15.859 -12.959 -39.070 1.00 85.25 258 GLY A C 1
ATOM 2095 O O . GLY A 1 258 ? 15.221 -14.006 -39.093 1.00 85.25 258 GLY A O 1
ATOM 2096 N N . LEU A 1 259 ? 16.172 -12.348 -37.916 1.00 83.38 259 LEU A N 1
ATOM 2097 C CA . LEU A 1 259 ? 15.718 -12.849 -36.604 1.00 83.38 259 LEU A CA 1
ATOM 2098 C C . LEU A 1 259 ? 14.376 -12.273 -36.133 1.00 83.38 259 LEU A C 1
ATOM 2100 O O . LEU A 1 259 ? 13.798 -12.793 -35.183 1.00 83.38 259 LEU A O 1
ATOM 2104 N N . SER A 1 260 ? 13.891 -11.201 -36.756 1.00 81.81 260 SER A N 1
ATOM 2105 C CA . SER A 1 260 ? 12.636 -10.542 -36.393 1.00 81.81 260 SER A CA 1
ATOM 2106 C C . SER A 1 260 ? 11.857 -10.189 -37.652 1.00 81.81 260 SER A C 1
ATOM 2108 O O . SER A 1 260 ? 12.421 -9.631 -38.591 1.00 81.81 260 SER A O 1
ATOM 2110 N N . SER A 1 261 ? 10.561 -10.493 -37.655 1.00 85.06 261 SER A N 1
ATOM 2111 C CA . SER A 1 261 ? 9.603 -9.996 -38.648 1.00 85.06 261 SER A CA 1
ATOM 2112 C C . SER A 1 261 ? 9.106 -8.582 -38.338 1.00 85.06 261 SER A C 1
ATOM 2114 O O . SER A 1 261 ? 8.486 -7.934 -39.177 1.00 85.06 261 SER A O 1
ATOM 2116 N N . ALA A 1 262 ? 9.374 -8.089 -37.128 1.00 88.75 262 ALA A N 1
ATOM 2117 C CA . ALA A 1 262 ? 9.151 -6.702 -36.772 1.00 88.75 262 ALA A CA 1
ATOM 2118 C C . ALA A 1 262 ? 10.383 -5.857 -37.095 1.00 88.75 262 ALA A C 1
ATOM 2120 O O . ALA A 1 262 ? 11.515 -6.292 -36.860 1.00 88.75 262 ALA A O 1
ATOM 2121 N N . HIS A 1 263 ? 10.159 -4.631 -37.560 1.00 92.56 263 HIS A N 1
ATOM 2122 C CA . HIS A 1 263 ? 11.214 -3.660 -37.820 1.00 92.56 263 HIS A CA 1
ATOM 2123 C C . HIS A 1 263 ? 10.809 -2.253 -37.363 1.00 92.56 263 HIS A C 1
ATOM 2125 O O . HIS A 1 263 ? 9.633 -1.907 -37.242 1.00 92.56 263 HIS A O 1
ATOM 2131 N N . ILE A 1 264 ? 11.807 -1.420 -37.078 1.00 94.44 264 ILE A N 1
ATOM 2132 C CA . ILE A 1 264 ? 11.604 -0.023 -36.683 1.00 94.44 264 ILE A CA 1
ATOM 2133 C C . ILE A 1 264 ? 11.357 0.825 -37.928 1.00 94.44 264 ILE A C 1
ATOM 2135 O O . ILE A 1 264 ? 12.075 0.693 -38.917 1.00 94.44 264 ILE A O 1
ATOM 2139 N N . VAL A 1 265 ? 10.383 1.735 -37.862 1.00 93.12 265 VAL A N 1
ATOM 2140 C CA . VAL A 1 265 ? 10.055 2.635 -38.976 1.00 93.12 265 VAL A CA 1
ATOM 2141 C C . VAL A 1 265 ? 11.273 3.486 -39.354 1.00 93.12 265 VAL A C 1
ATOM 2143 O O . VAL A 1 265 ? 11.978 4.025 -38.489 1.00 93.12 265 VAL A O 1
ATOM 2146 N N . CYS A 1 266 ? 11.503 3.631 -40.662 1.00 86.25 266 CYS A N 1
ATOM 2147 C CA . CYS A 1 266 ? 12.568 4.459 -41.219 1.00 86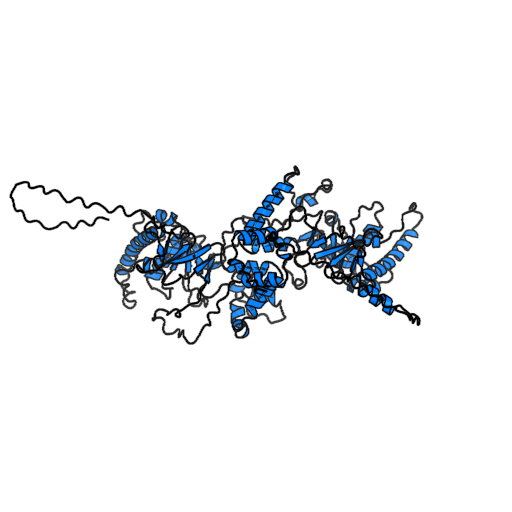.25 266 CYS A CA 1
ATOM 2148 C C . CYS A 1 266 ? 12.565 5.869 -40.605 1.00 86.25 266 CYS A C 1
ATOM 2150 O O . CYS A 1 266 ? 11.513 6.459 -40.366 1.00 86.25 266 CYS A O 1
ATOM 2152 N N . HIS A 1 267 ? 13.760 6.420 -40.379 1.00 90.00 267 HIS A N 1
ATOM 2153 C CA . HIS A 1 267 ? 13.990 7.726 -39.738 1.00 90.00 267 HIS A CA 1
ATOM 2154 C C . HIS A 1 267 ? 13.739 7.797 -38.225 1.00 90.00 267 HIS A C 1
ATOM 2156 O O . HIS A 1 267 ? 13.799 8.889 -37.656 1.00 90.00 267 HIS A O 1
ATOM 2162 N N . SER A 1 268 ? 13.527 6.666 -37.543 1.00 94.38 268 SER A N 1
ATOM 2163 C CA . SER A 1 268 ? 13.541 6.665 -36.079 1.00 94.38 268 SER A CA 1
ATOM 2164 C C . SER A 1 268 ? 14.889 7.185 -35.539 1.00 94.38 268 SER A C 1
ATOM 2166 O O . SER A 1 268 ? 15.947 6.785 -36.042 1.00 94.38 268 SER A O 1
ATOM 2168 N N . PRO A 1 269 ? 14.903 8.045 -34.501 1.00 96.50 269 PRO A N 1
ATOM 2169 C CA . PRO A 1 269 ? 16.139 8.543 -33.904 1.00 96.50 269 PRO A CA 1
ATOM 2170 C C . PRO A 1 269 ? 17.099 7.436 -33.443 1.00 96.50 269 PRO A C 1
ATOM 2172 O O . PRO A 1 269 ? 18.310 7.642 -33.498 1.00 96.50 269 PRO A O 1
ATOM 2175 N N . VAL A 1 270 ? 16.596 6.268 -33.032 1.00 96.19 270 VAL A N 1
ATOM 2176 C CA . VAL A 1 270 ? 17.448 5.129 -32.647 1.00 96.19 270 VAL A CA 1
ATOM 2177 C C . VAL A 1 270 ? 18.181 4.504 -33.843 1.00 96.19 270 VAL A C 1
ATOM 2179 O O . VAL A 1 270 ? 19.302 4.031 -33.698 1.00 96.19 270 VAL A O 1
ATOM 2182 N N . LEU A 1 271 ? 17.618 4.568 -35.056 1.00 95.62 271 LEU A N 1
ATOM 2183 C CA . LEU A 1 271 ? 18.314 4.117 -36.268 1.00 95.62 271 LEU A CA 1
ATOM 2184 C C . LEU A 1 271 ? 19.454 5.072 -36.636 1.00 95.62 271 LEU A C 1
ATOM 2186 O O . LEU A 1 271 ? 20.558 4.626 -36.931 1.00 95.62 271 LEU A O 1
ATOM 2190 N N . LYS A 1 272 ? 19.224 6.384 -36.493 1.00 95.56 272 LYS A N 1
ATOM 2191 C CA . LYS A 1 272 ? 20.276 7.400 -36.653 1.00 95.56 272 LYS A CA 1
ATOM 2192 C C . LYS A 1 272 ? 21.417 7.210 -35.644 1.00 95.56 272 LYS A C 1
ATOM 2194 O O . LYS A 1 272 ? 22.572 7.477 -35.966 1.00 95.56 272 LYS A O 1
ATOM 2199 N N . PHE A 1 273 ? 21.107 6.729 -34.438 1.00 96.06 273 PHE A N 1
ATOM 2200 C CA . PHE A 1 273 ? 22.118 6.371 -33.442 1.00 96.06 273 PHE A CA 1
ATOM 2201 C C . PHE A 1 273 ? 23.025 5.247 -33.941 1.00 96.06 273 PHE A C 1
ATOM 2203 O O . PHE A 1 273 ? 24.243 5.374 -33.825 1.00 96.06 273 PHE A O 1
ATOM 2210 N N . PHE A 1 274 ? 22.461 4.202 -34.556 1.00 95.12 274 PHE A N 1
ATOM 2211 C CA . PHE A 1 274 ? 23.265 3.147 -35.173 1.00 95.12 274 PHE A CA 1
ATOM 2212 C C . PHE A 1 274 ? 24.128 3.675 -36.315 1.00 95.12 274 PHE A C 1
ATOM 2214 O O . PHE A 1 274 ? 25.306 3.352 -36.339 1.00 95.12 274 PHE A O 1
ATOM 2221 N N . ASP A 1 275 ? 23.613 4.559 -37.174 1.00 94.00 275 ASP A N 1
ATOM 2222 C CA . ASP A 1 275 ? 24.422 5.159 -38.247 1.00 94.00 275 ASP A CA 1
ATOM 2223 C C . ASP A 1 275 ? 25.617 5.961 -37.695 1.00 94.00 275 ASP A C 1
ATOM 2225 O O . ASP A 1 275 ? 26.723 5.918 -38.237 1.00 94.00 275 ASP A O 1
ATOM 2229 N N . HIS A 1 276 ? 25.417 6.702 -36.599 1.00 93.00 276 HIS A N 1
ATOM 2230 C CA . HIS A 1 276 ? 26.505 7.408 -35.918 1.00 93.00 276 HIS A CA 1
ATOM 2231 C C . HIS A 1 276 ? 27.510 6.447 -35.279 1.00 93.00 276 HIS A C 1
ATOM 2233 O O . HIS A 1 276 ? 28.713 6.712 -35.285 1.00 93.00 276 HIS A O 1
ATOM 2239 N N . LEU A 1 277 ? 27.021 5.341 -34.726 1.00 91.44 277 LEU A N 1
ATOM 2240 C CA . LEU A 1 277 ? 27.845 4.349 -34.061 1.00 91.44 277 LEU A CA 1
ATOM 2241 C C . LEU A 1 277 ? 28.658 3.512 -35.062 1.00 91.44 277 LEU A C 1
ATOM 2243 O O . LEU A 1 277 ? 29.838 3.275 -34.817 1.00 91.44 277 LEU A O 1
ATOM 2247 N N . ASP A 1 278 ? 28.064 3.162 -36.207 1.00 90.12 278 ASP A N 1
ATOM 2248 C CA . ASP A 1 278 ? 28.715 2.537 -37.362 1.00 90.12 278 ASP A CA 1
ATOM 2249 C C . ASP A 1 278 ? 29.926 3.380 -37.797 1.00 90.12 278 ASP A C 1
ATOM 2251 O O . ASP A 1 278 ? 31.051 2.881 -37.816 1.00 90.12 278 ASP A O 1
ATOM 2255 N N . ARG A 1 279 ? 29.734 4.690 -38.021 1.00 89.69 279 ARG A N 1
ATOM 2256 C CA . ARG A 1 279 ? 30.824 5.620 -38.386 1.00 89.69 279 ARG A CA 1
ATOM 2257 C C . ARG A 1 279 ? 31.912 5.701 -37.316 1.00 89.69 279 ARG A C 1
ATOM 2259 O O . ARG A 1 279 ? 33.098 5.626 -37.631 1.00 89.69 279 ARG A O 1
ATOM 2266 N N . LEU A 1 280 ? 31.515 5.830 -36.046 1.00 86.69 280 LEU A N 1
ATOM 2267 C CA . LEU A 1 280 ? 32.451 5.927 -34.924 1.00 86.69 280 LEU A CA 1
ATOM 2268 C C . LEU A 1 280 ? 33.328 4.669 -34.799 1.00 86.69 280 LEU A C 1
ATOM 2270 O O . LEU A 1 280 ? 34.520 4.769 -34.486 1.00 86.69 280 LEU A O 1
ATOM 2274 N N . LEU A 1 281 ? 32.745 3.486 -35.009 1.00 85.00 281 LEU A N 1
ATOM 2275 C CA . LEU A 1 281 ? 33.466 2.218 -34.933 1.00 85.00 281 LEU A CA 1
ATOM 2276 C C . LEU A 1 281 ? 34.274 1.919 -36.186 1.00 85.00 281 LEU A C 1
ATOM 2278 O O . LEU A 1 281 ? 35.365 1.371 -36.052 1.00 85.00 281 LEU A O 1
ATOM 2282 N N . GLU A 1 282 ? 33.791 2.269 -37.375 1.00 84.94 282 GLU A N 1
ATOM 2283 C CA . GLU A 1 282 ? 34.494 2.011 -38.631 1.00 84.94 282 GLU A CA 1
ATOM 2284 C C . GLU A 1 282 ? 35.901 2.626 -38.605 1.00 84.94 282 GLU A C 1
ATOM 2286 O O . GLU A 1 282 ? 36.886 1.946 -38.898 1.00 84.94 282 GLU A O 1
ATOM 2291 N N . ASP A 1 283 ? 36.029 3.863 -38.123 1.00 78.88 283 ASP A N 1
ATOM 2292 C CA . ASP A 1 283 ? 37.321 4.536 -37.960 1.00 78.88 283 ASP A CA 1
ATOM 2293 C C . ASP A 1 283 ? 38.241 3.838 -36.952 1.00 78.88 283 ASP A C 1
ATOM 2295 O O . ASP A 1 283 ? 39.469 3.823 -37.102 1.00 78.88 283 ASP A O 1
ATOM 2299 N N . LYS A 1 284 ? 37.667 3.238 -35.906 1.00 76.62 284 LYS A N 1
ATOM 2300 C CA . LYS A 1 284 ? 38.415 2.506 -34.878 1.00 76.62 284 LYS A CA 1
ATOM 2301 C C . LYS A 1 284 ? 38.845 1.128 -35.346 1.00 76.62 284 LYS A C 1
ATOM 2303 O O . LYS A 1 284 ? 40.005 0.765 -35.152 1.00 76.62 284 LYS A O 1
ATOM 2308 N N . LEU A 1 285 ? 37.952 0.397 -35.996 1.00 75.88 285 LEU A N 1
ATOM 2309 C CA . LEU A 1 285 ? 38.229 -0.912 -36.568 1.00 75.88 285 LEU A CA 1
ATOM 2310 C C . LEU A 1 285 ? 39.233 -0.798 -37.717 1.00 75.88 285 LEU A C 1
ATOM 2312 O O . LEU A 1 285 ? 40.154 -1.607 -37.777 1.00 75.88 285 LEU A O 1
ATOM 2316 N N . LYS A 1 286 ? 39.153 0.242 -38.562 1.00 80.19 286 LYS A N 1
ATOM 2317 C CA . LYS A 1 286 ? 40.187 0.545 -39.569 1.00 80.19 286 LYS A CA 1
ATOM 2318 C C . LYS A 1 286 ? 41.554 0.778 -38.921 1.00 80.19 286 LYS A C 1
ATOM 2320 O O . LYS A 1 286 ? 42.541 0.190 -39.354 1.00 80.19 286 LYS A O 1
ATOM 2325 N N . LYS A 1 287 ? 41.624 1.568 -37.841 1.00 77.69 287 LYS A N 1
ATOM 2326 C CA . LYS A 1 287 ? 42.877 1.790 -37.089 1.00 77.69 287 LYS A CA 1
ATOM 2327 C C . LYS A 1 287 ? 43.424 0.496 -36.474 1.00 77.69 287 LYS A C 1
ATOM 2329 O O . LYS A 1 287 ? 44.628 0.280 -36.530 1.00 77.69 287 LYS A O 1
ATOM 2334 N N . LEU A 1 288 ? 42.564 -0.377 -35.946 1.00 70.81 288 LEU A N 1
ATOM 2335 C CA . LEU A 1 288 ? 42.967 -1.682 -35.403 1.00 70.81 288 LEU A CA 1
ATOM 2336 C C . LEU A 1 288 ? 43.454 -2.648 -36.492 1.00 70.81 288 LEU A C 1
ATOM 2338 O O . LEU A 1 288 ? 44.475 -3.301 -36.297 1.00 70.81 288 LEU A O 1
ATOM 2342 N N . LYS A 1 289 ? 42.790 -2.688 -37.656 1.00 71.94 289 LYS A N 1
ATOM 2343 C CA . LYS A 1 289 ? 43.234 -3.468 -38.826 1.00 71.94 289 LYS A CA 1
ATOM 2344 C C . LYS A 1 289 ? 44.619 -3.018 -39.321 1.00 71.94 289 LYS A C 1
ATOM 2346 O O . LYS A 1 289 ? 45.404 -3.848 -39.768 1.00 71.94 289 LYS A O 1
ATOM 2351 N N . ASN A 1 290 ? 44.948 -1.732 -39.174 1.00 73.69 290 ASN A N 1
ATOM 2352 C CA . ASN A 1 290 ? 46.233 -1.160 -39.589 1.00 73.69 290 ASN A CA 1
ATOM 2353 C C . ASN A 1 290 ? 47.382 -1.362 -38.578 1.00 73.69 290 ASN A C 1
ATOM 2355 O O . ASN A 1 290 ? 48.533 -1.121 -38.932 1.00 73.69 290 ASN A O 1
ATOM 2359 N N . LEU A 1 291 ? 47.114 -1.813 -37.343 1.00 66.56 291 LEU A N 1
ATOM 2360 C CA . LEU A 1 291 ? 48.136 -2.006 -36.296 1.00 66.56 291 LEU A CA 1
ATOM 2361 C C . LEU A 1 291 ? 48.950 -3.314 -36.429 1.00 66.56 291 LEU A C 1
ATOM 2363 O O . LEU A 1 291 ? 49.724 -3.654 -35.536 1.00 66.56 291 LEU A O 1
ATOM 2367 N N . GLY A 1 292 ? 48.844 -4.012 -37.563 1.00 56.53 292 GLY A N 1
ATOM 2368 C CA . GLY A 1 292 ? 49.787 -5.053 -37.983 1.00 56.53 292 GLY A CA 1
ATOM 2369 C C . GLY A 1 292 ? 49.171 -6.447 -38.181 1.00 56.53 292 GLY A C 1
ATOM 2370 O O . GLY A 1 292 ? 48.062 -6.717 -37.718 1.00 56.53 292 GLY A O 1
ATOM 2371 N N . PRO A 1 293 ? 49.891 -7.360 -38.868 1.00 53.91 293 PRO A N 1
ATOM 2372 C CA . PRO A 1 293 ? 49.405 -8.665 -39.328 1.00 53.91 293 PRO A CA 1
ATOM 2373 C C . PRO A 1 293 ? 49.342 -9.705 -38.194 1.00 53.91 293 PRO A C 1
ATOM 2375 O O . PRO A 1 293 ? 49.874 -10.811 -38.290 1.00 53.91 293 PRO A O 1
ATOM 2378 N N . LEU A 1 294 ? 48.684 -9.370 -37.087 1.00 53.69 294 LEU A N 1
ATOM 2379 C CA . LEU A 1 294 ? 48.425 -10.293 -35.986 1.00 53.69 294 LEU A CA 1
ATOM 2380 C C . LEU A 1 294 ? 47.319 -11.287 -36.365 1.00 53.69 294 LEU A C 1
ATOM 2382 O O . LEU A 1 294 ? 46.212 -11.154 -35.867 1.00 53.69 294 LEU A O 1
ATOM 2386 N N . ARG A 1 295 ? 47.608 -12.270 -37.238 1.00 53.75 295 ARG A N 1
ATOM 2387 C CA . ARG A 1 295 ? 46.807 -13.488 -37.543 1.00 53.75 295 ARG A CA 1
ATOM 2388 C C . ARG A 1 295 ? 45.328 -13.427 -37.101 1.00 53.75 295 ARG A C 1
ATOM 2390 O O . ARG A 1 295 ? 44.873 -14.232 -36.287 1.00 53.75 295 ARG A O 1
ATOM 2397 N N . PHE A 1 296 ? 44.572 -12.458 -37.608 1.00 56.53 296 PHE A N 1
ATOM 2398 C CA . PHE A 1 296 ? 43.118 -12.462 -37.515 1.00 56.53 296 PHE A CA 1
ATOM 2399 C C . PHE A 1 296 ? 42.667 -13.267 -38.737 1.00 56.53 296 PHE A C 1
ATOM 2401 O O . PHE A 1 296 ? 42.459 -12.701 -39.804 1.00 56.53 296 PHE A O 1
ATOM 2408 N N . GLY A 1 297 ? 42.667 -14.602 -38.639 1.00 59.84 297 GLY A N 1
ATOM 2409 C CA . GLY A 1 297 ? 42.138 -15.445 -39.718 1.00 59.84 297 GLY A CA 1
ATOM 2410 C C . GLY A 1 297 ? 40.685 -15.060 -39.988 1.00 59.84 297 GLY A C 1
ATOM 2411 O O . GLY A 1 297 ? 39.984 -14.855 -39.006 1.00 59.84 297 GLY A O 1
ATOM 2412 N N . ASN A 1 298 ? 40.294 -14.903 -41.265 1.00 68.12 298 ASN A N 1
ATOM 2413 C CA . ASN A 1 298 ? 38.960 -14.530 -41.779 1.00 68.12 298 ASN A CA 1
ATOM 2414 C C . ASN A 1 298 ? 37.902 -14.298 -40.688 1.00 68.12 298 ASN A C 1
ATOM 2416 O O . ASN A 1 298 ? 37.027 -15.136 -40.468 1.00 68.12 298 ASN A O 1
ATOM 2420 N N . VAL A 1 299 ? 38.017 -13.181 -39.966 1.00 62.50 299 VAL A N 1
ATOM 2421 C CA . VAL A 1 299 ? 37.042 -12.838 -38.933 1.00 62.50 299 VAL A CA 1
ATOM 2422 C C . VAL A 1 299 ? 35.814 -12.338 -39.687 1.00 62.50 299 VAL A C 1
ATOM 2424 O O . VAL A 1 299 ? 35.983 -11.440 -40.516 1.00 62.50 299 VAL A O 1
ATOM 2427 N N . PRO A 1 300 ? 34.619 -12.916 -39.466 1.00 70.12 300 PRO A N 1
ATOM 2428 C CA . PRO A 1 300 ? 33.398 -12.399 -40.070 1.00 70.12 300 PRO A CA 1
ATOM 2429 C C . PRO A 1 300 ? 33.274 -10.904 -39.766 1.00 70.12 300 PRO A C 1
ATOM 2431 O O . PRO A 1 300 ? 33.656 -10.458 -38.680 1.00 70.12 300 PRO A O 1
ATOM 2434 N N . ASP A 1 301 ? 32.795 -10.131 -40.740 1.00 80.50 301 ASP A N 1
ATOM 2435 C CA . ASP A 1 301 ? 32.662 -8.687 -40.585 1.00 80.50 301 ASP A CA 1
ATOM 2436 C C . ASP A 1 301 ? 31.832 -8.376 -39.334 1.00 80.50 301 ASP A C 1
ATOM 2438 O O . ASP A 1 301 ? 30.724 -8.878 -39.152 1.00 80.50 301 ASP A O 1
ATOM 2442 N N . PHE A 1 302 ? 32.407 -7.579 -38.432 1.00 83.31 302 PHE A N 1
ATOM 2443 C CA . PHE A 1 302 ? 31.732 -7.152 -37.215 1.00 83.31 302 PHE A CA 1
ATOM 2444 C C . PHE A 1 302 ? 30.601 -6.189 -37.593 1.00 83.31 302 PHE A C 1
ATOM 2446 O O . PHE A 1 302 ? 30.838 -5.004 -37.831 1.00 83.31 302 PHE A O 1
ATOM 2453 N N . VAL A 1 303 ? 29.375 -6.706 -37.668 1.00 88.69 303 VAL A N 1
ATOM 2454 C CA . VAL A 1 303 ? 28.169 -5.909 -37.905 1.00 88.69 303 VAL A CA 1
ATOM 2455 C C . VAL A 1 303 ? 27.606 -5.501 -36.556 1.00 88.69 303 VAL A C 1
ATOM 2457 O O . VAL A 1 303 ? 27.039 -6.314 -35.832 1.00 88.69 303 VAL A O 1
ATOM 2460 N N . ILE A 1 304 ? 27.750 -4.225 -36.202 1.00 89.69 304 ILE A N 1
ATOM 2461 C CA . ILE A 1 304 ? 27.374 -3.750 -34.869 1.00 89.69 304 ILE A CA 1
ATOM 2462 C C . ILE A 1 304 ? 25.908 -4.039 -34.526 1.00 89.69 304 ILE A C 1
ATOM 2464 O O . ILE A 1 304 ? 25.588 -4.380 -33.390 1.00 89.69 304 ILE A O 1
ATOM 2468 N N . ARG A 1 305 ? 25.018 -3.929 -35.519 1.00 92.62 305 ARG A N 1
ATOM 2469 C CA . ARG A 1 305 ? 23.569 -4.069 -35.352 1.00 92.62 305 ARG A CA 1
ATOM 2470 C C . ARG A 1 305 ? 23.184 -5.470 -34.885 1.00 92.62 305 ARG A C 1
ATOM 2472 O O . ARG A 1 305 ? 22.219 -5.600 -34.142 1.00 92.62 305 ARG A O 1
ATOM 2479 N N . ASP A 1 306 ? 23.984 -6.484 -35.201 1.00 91.19 306 ASP A N 1
ATOM 2480 C CA . ASP A 1 306 ? 23.731 -7.870 -34.794 1.00 91.19 306 ASP A CA 1
ATOM 2481 C C . ASP A 1 306 ? 23.817 -8.076 -33.275 1.00 91.19 306 ASP A C 1
ATOM 2483 O O . ASP A 1 306 ? 23.294 -9.059 -32.748 1.00 91.19 306 ASP A O 1
ATOM 2487 N N . TYR A 1 307 ? 24.446 -7.140 -32.561 1.00 91.25 307 TYR A N 1
ATOM 2488 C CA . TYR A 1 307 ? 24.607 -7.174 -31.109 1.00 91.25 307 TYR A CA 1
ATOM 2489 C C . TYR A 1 307 ? 23.510 -6.415 -30.364 1.00 91.25 307 TYR A C 1
ATOM 2491 O O . TYR A 1 307 ? 23.550 -6.364 -29.134 1.00 91.25 307 TYR A O 1
ATOM 2499 N N . PHE A 1 308 ? 22.540 -5.836 -31.076 1.00 94.69 308 PHE A N 1
ATOM 2500 C CA . PHE A 1 308 ? 21.490 -5.022 -30.481 1.00 94.69 308 PHE A CA 1
ATOM 2501 C C . PHE A 1 308 ? 20.088 -5.613 -30.638 1.00 94.69 308 PHE A C 1
ATOM 2503 O O . PHE A 1 308 ? 19.739 -6.250 -31.632 1.00 94.69 308 PHE A O 1
ATOM 2510 N N . SER A 1 309 ? 19.246 -5.317 -29.655 1.00 96.06 309 SER A N 1
ATOM 2511 C CA . SER A 1 309 ? 17.793 -5.376 -29.788 1.00 96.06 309 SER A CA 1
ATOM 2512 C C . SER A 1 309 ? 17.177 -4.085 -29.262 1.00 96.06 309 SER A C 1
ATOM 2514 O O . SER A 1 309 ? 17.778 -3.364 -28.459 1.00 96.06 309 SER A O 1
ATOM 2516 N N . ILE A 1 310 ? 15.990 -3.753 -29.758 1.00 97.00 310 ILE A N 1
ATOM 2517 C CA . ILE A 1 310 ? 15.264 -2.549 -29.369 1.00 97.00 310 ILE A CA 1
ATOM 2518 C C . ILE A 1 310 ? 13.944 -2.959 -28.748 1.00 97.00 310 ILE A C 1
ATOM 2520 O O . ILE A 1 310 ? 13.140 -3.654 -29.357 1.00 97.00 310 ILE A O 1
ATOM 2524 N N . ILE A 1 311 ? 13.727 -2.509 -27.527 1.00 96.75 311 ILE A N 1
ATOM 2525 C CA . ILE A 1 311 ? 12.500 -2.690 -26.776 1.00 96.75 311 ILE A CA 1
ATOM 2526 C C . ILE A 1 311 ? 11.649 -1.445 -27.015 1.00 96.75 311 ILE A C 1
ATOM 2528 O O . ILE A 1 311 ? 12.055 -0.328 -26.681 1.00 96.75 311 ILE A O 1
ATOM 2532 N N . VAL A 1 312 ? 10.475 -1.629 -27.603 1.00 96.50 312 VAL A N 1
ATOM 2533 C CA . VAL A 1 312 ? 9.560 -0.542 -27.973 1.00 96.50 312 VAL A CA 1
ATOM 2534 C C . VAL A 1 312 ? 8.183 -0.777 -27.377 1.00 96.50 312 VAL A C 1
ATOM 2536 O O . VAL A 1 312 ? 7.806 -1.908 -27.084 1.00 96.50 312 VAL A O 1
ATOM 2539 N N . LEU A 1 313 ? 7.411 0.291 -27.190 1.00 95.06 313 LEU A N 1
ATOM 2540 C CA . LEU A 1 313 ? 6.047 0.173 -26.676 1.00 95.06 313 LEU A CA 1
ATOM 2541 C C . LEU A 1 313 ? 5.153 -0.549 -27.690 1.00 95.06 313 LEU A C 1
ATOM 2543 O O . LEU A 1 313 ? 5.100 -0.164 -28.863 1.00 95.06 313 LEU A O 1
ATOM 2547 N N . ARG A 1 314 ? 4.372 -1.538 -27.237 1.00 93.62 314 ARG A N 1
ATOM 2548 C CA . ARG A 1 314 ? 3.439 -2.262 -28.115 1.00 93.62 314 ARG A CA 1
ATOM 2549 C C . ARG A 1 314 ? 2.428 -1.316 -28.763 1.00 93.62 314 ARG A C 1
ATOM 2551 O O . ARG A 1 314 ? 2.169 -1.423 -29.956 1.00 93.62 314 ARG A O 1
ATOM 2558 N N . LYS A 1 315 ? 1.934 -0.319 -28.020 1.00 92.69 315 LYS A N 1
ATOM 2559 C CA . LYS A 1 315 ? 1.002 0.702 -28.540 1.00 92.69 315 LYS A CA 1
ATOM 2560 C C . LYS A 1 315 ? 1.569 1.573 -29.673 1.00 92.69 315 LYS A C 1
ATOM 2562 O O . LYS A 1 315 ? 0.798 2.259 -30.332 1.00 92.69 315 LYS A O 1
ATOM 2567 N N . ASN A 1 316 ? 2.887 1.567 -29.900 1.00 94.31 316 ASN A N 1
ATOM 2568 C CA . ASN A 1 316 ? 3.520 2.322 -30.986 1.00 94.31 316 ASN A CA 1
ATOM 2569 C C . ASN A 1 316 ? 3.580 1.541 -32.310 1.00 94.31 316 ASN A C 1
ATOM 2571 O O . ASN A 1 316 ? 4.231 2.000 -33.255 1.00 94.31 316 ASN A O 1
ATOM 2575 N N . GLN A 1 317 ? 2.936 0.372 -32.385 1.00 94.00 317 GLN A N 1
ATOM 2576 C CA . GLN A 1 317 ? 2.840 -0.389 -33.622 1.00 94.00 317 GLN A CA 1
ATOM 2577 C C . GLN A 1 317 ? 2.117 0.449 -34.682 1.00 94.00 317 GLN A C 1
ATOM 2579 O O . GLN A 1 317 ? 0.962 0.843 -34.517 1.00 94.00 317 GLN A O 1
ATOM 2584 N N . ALA A 1 318 ? 2.806 0.751 -35.775 1.00 90.56 318 ALA A N 1
ATOM 2585 C CA . ALA A 1 318 ? 2.215 1.392 -36.930 1.00 90.56 318 ALA A CA 1
ATOM 2586 C C . ALA A 1 318 ? 1.315 0.386 -37.661 1.00 90.56 318 ALA A C 1
ATOM 2588 O O . ALA A 1 318 ? 1.687 -0.767 -37.883 1.00 90.56 318 ALA A O 1
ATOM 2589 N N . GLY A 1 319 ? 0.110 0.826 -38.033 1.00 81.25 319 GLY A N 1
ATOM 2590 C CA . GLY A 1 319 ? -0.787 0.020 -38.852 1.00 81.25 319 GLY A CA 1
ATOM 2591 C C . GLY A 1 319 ? -0.166 -0.218 -40.228 1.00 81.25 319 GLY A C 1
ATOM 2592 O O . GLY A 1 319 ? 0.107 0.739 -40.951 1.00 81.25 319 GLY A O 1
ATOM 2593 N N . ALA A 1 320 ? 0.019 -1.487 -40.602 1.00 63.16 320 ALA A N 1
ATOM 2594 C CA . ALA A 1 320 ? 0.683 -1.891 -41.846 1.00 63.16 320 ALA A CA 1
ATOM 2595 C C . ALA A 1 320 ? 0.057 -1.282 -43.124 1.00 63.16 320 ALA A C 1
ATOM 2597 O O . ALA A 1 320 ? 0.738 -1.123 -44.136 1.00 63.16 320 ALA A O 1
ATOM 2598 N N . ALA A 1 321 ? -1.230 -0.912 -43.086 1.00 58.31 321 ALA A N 1
ATOM 2599 C CA . ALA A 1 321 ? -1.985 -0.469 -44.259 1.00 58.31 321 ALA A CA 1
ATOM 2600 C C . ALA A 1 321 ? -1.944 1.049 -44.530 1.00 58.31 321 ALA A C 1
ATOM 2602 O O . ALA A 1 321 ? -2.058 1.464 -45.682 1.00 58.31 321 ALA A O 1
ATOM 2603 N N . THR A 1 322 ? -1.799 1.900 -43.510 1.00 57.38 322 THR A N 1
ATOM 2604 C CA . THR A 1 322 ? -1.968 3.358 -43.673 1.00 57.38 322 THR A CA 1
ATOM 2605 C C . THR A 1 322 ? -0.668 4.096 -43.970 1.00 57.38 322 THR A C 1
ATOM 2607 O O . THR A 1 322 ? -0.690 5.078 -44.711 1.00 57.38 322 THR A O 1
ATOM 2610 N N . GLU A 1 323 ? 0.473 3.630 -43.461 1.00 55.97 323 GLU A N 1
ATOM 2611 C CA . GLU A 1 323 ? 1.749 4.337 -43.646 1.00 55.97 323 GLU A CA 1
ATOM 2612 C C . GLU A 1 323 ? 2.542 3.895 -44.861 1.00 55.97 323 GLU A C 1
ATOM 2614 O O . GLU A 1 323 ? 3.093 4.748 -45.554 1.00 55.97 323 GLU A O 1
ATOM 2619 N N . THR A 1 324 ? 2.516 2.608 -45.193 1.00 57.12 324 THR A N 1
ATOM 2620 C CA . THR A 1 324 ? 3.122 2.086 -46.423 1.00 57.12 324 THR A CA 1
ATOM 2621 C C . THR A 1 324 ? 2.499 2.759 -47.652 1.00 57.12 324 THR A C 1
ATOM 2623 O O . THR A 1 324 ? 3.206 3.200 -48.554 1.00 57.12 324 THR A O 1
ATOM 2626 N N . MET A 1 325 ? 1.177 2.972 -47.630 1.00 57.22 325 MET A N 1
ATOM 2627 C CA . MET A 1 325 ? 0.440 3.706 -48.668 1.00 57.22 325 MET A CA 1
ATOM 2628 C C . MET A 1 325 ? 0.748 5.212 -48.682 1.00 57.22 325 MET A C 1
ATOM 2630 O O . MET A 1 325 ? 0.810 5.816 -49.752 1.00 57.22 325 MET A O 1
ATOM 2634 N N . ALA A 1 326 ? 0.952 5.843 -47.521 1.00 62.09 326 ALA A N 1
ATOM 2635 C CA . ALA A 1 326 ? 1.298 7.265 -47.442 1.00 62.09 326 ALA A CA 1
ATOM 2636 C C . ALA A 1 326 ? 2.747 7.548 -47.877 1.00 62.09 326 ALA A C 1
ATOM 2638 O O . ALA A 1 326 ? 3.019 8.607 -48.445 1.00 62.09 326 ALA A O 1
ATOM 2639 N N . TYR A 1 327 ? 3.664 6.608 -47.632 1.00 57.75 327 TYR A N 1
ATOM 2640 C CA . TYR A 1 327 ? 5.050 6.679 -48.082 1.00 57.75 327 TYR A CA 1
ATOM 2641 C C . TYR A 1 327 ? 5.156 6.452 -49.594 1.00 57.75 327 TYR A C 1
ATOM 2643 O O . TYR A 1 327 ? 5.742 7.291 -50.272 1.00 57.75 327 TYR A O 1
ATOM 2651 N N . LEU A 1 328 ? 4.498 5.414 -50.133 1.00 58.19 328 LEU A N 1
ATOM 2652 C CA . LEU A 1 328 ? 4.436 5.166 -51.582 1.00 58.19 328 LEU A CA 1
ATOM 2653 C C . LEU A 1 328 ? 3.799 6.344 -52.341 1.00 58.19 328 LEU A C 1
ATOM 2655 O O . LEU A 1 328 ? 4.322 6.771 -53.365 1.00 58.19 328 LEU A O 1
ATOM 2659 N N . ARG A 1 329 ? 2.758 6.982 -51.786 1.00 62.69 329 ARG A N 1
ATOM 2660 C CA . ARG A 1 329 ? 2.188 8.217 -52.364 1.00 62.69 329 ARG A CA 1
ATOM 2661 C C . ARG A 1 329 ? 3.122 9.429 -52.339 1.00 62.69 329 ARG A C 1
ATOM 2663 O O . ARG A 1 329 ? 2.888 10.367 -53.093 1.00 62.69 329 ARG A O 1
ATOM 2670 N N . LYS A 1 330 ? 4.123 9.471 -51.453 1.00 64.38 330 LYS A N 1
ATOM 2671 C CA . LYS A 1 330 ? 5.079 10.590 -51.361 1.00 64.38 330 LYS A CA 1
ATOM 2672 C C . LYS A 1 330 ? 6.310 10.403 -52.246 1.00 64.38 330 LYS A C 1
ATOM 2674 O O . LYS A 1 330 ? 6.988 11.391 -52.513 1.00 64.38 330 LYS A O 1
ATOM 2679 N N . THR A 1 331 ? 6.606 9.178 -52.677 1.00 57.12 331 THR A N 1
ATOM 2680 C CA . THR A 1 331 ? 7.765 8.859 -53.523 1.00 57.12 331 THR A CA 1
ATOM 2681 C C . THR A 1 331 ? 7.417 8.601 -54.991 1.00 57.12 331 THR A C 1
ATOM 2683 O O . THR A 1 331 ? 8.331 8.518 -55.809 1.00 57.12 331 THR A O 1
ATOM 2686 N N . GLU A 1 332 ? 6.137 8.560 -55.371 1.00 46.97 332 GLU A N 1
ATOM 2687 C CA . GLU A 1 332 ? 5.736 8.509 -56.782 1.00 46.97 332 GLU A CA 1
ATOM 2688 C C . GLU A 1 332 ? 5.797 9.894 -57.460 1.00 46.97 332 GLU A C 1
ATOM 2690 O O . GLU A 1 332 ? 4.988 10.789 -57.216 1.00 46.97 332 GLU A O 1
ATOM 2695 N N . MET A 1 333 ? 6.776 10.051 -58.359 1.00 43.84 333 MET A N 1
ATOM 2696 C CA . MET A 1 333 ? 6.731 10.996 -59.484 1.00 43.84 333 MET A CA 1
ATOM 2697 C C . MET A 1 333 ? 5.550 10.667 -60.427 1.00 43.84 333 MET A C 1
ATOM 2699 O O . MET A 1 333 ? 5.078 9.530 -60.435 1.00 43.84 333 MET A O 1
ATOM 2703 N N . PRO A 1 334 ? 5.041 11.634 -61.218 1.00 45.31 334 PRO A N 1
ATOM 2704 C CA . PRO A 1 334 ? 3.686 11.580 -61.756 1.00 45.31 334 PRO A CA 1
ATOM 2705 C C . PRO A 1 334 ? 3.571 10.570 -62.900 1.00 45.31 334 PRO A C 1
ATOM 2707 O O . PRO A 1 334 ? 3.899 10.872 -64.045 1.00 45.31 334 PRO A O 1
ATOM 2710 N N . PHE A 1 335 ? 3.029 9.390 -62.614 1.00 39.03 335 PHE A N 1
ATOM 2711 C CA . PHE A 1 335 ? 2.481 8.524 -63.650 1.00 39.03 335 PHE A CA 1
ATOM 2712 C C . PHE A 1 335 ? 1.033 8.934 -63.934 1.00 39.03 335 PHE A C 1
ATOM 2714 O O . PHE A 1 335 ? 0.084 8.529 -63.266 1.00 39.03 335 PHE A O 1
ATOM 2721 N N . GLN A 1 336 ? 0.868 9.767 -64.963 1.00 45.81 336 GLN A N 1
ATOM 2722 C CA . GLN A 1 336 ? -0.348 9.741 -65.767 1.00 45.81 336 GLN A CA 1
ATOM 2723 C C . GLN A 1 336 ? -0.425 8.366 -66.430 1.00 45.81 336 GLN A C 1
ATOM 2725 O O . GLN A 1 336 ? 0.523 7.979 -67.101 1.00 45.81 336 GLN A O 1
ATOM 2730 N N . TYR A 1 337 ? -1.539 7.675 -66.205 1.00 44.59 337 TYR A N 1
ATOM 2731 C CA . TYR A 1 337 ? -2.159 6.583 -66.969 1.00 44.59 337 TYR A CA 1
ATOM 2732 C C . TYR A 1 337 ? -2.639 5.505 -66.007 1.00 44.59 337 TYR A C 1
ATOM 2734 O O . TYR A 1 337 ? -1.865 4.663 -65.579 1.00 44.59 337 TYR A O 1
ATOM 2742 N N . LEU A 1 338 ? -3.940 5.534 -65.713 1.00 34.16 338 LEU A N 1
ATOM 2743 C CA . LEU A 1 338 ? -4.777 4.347 -65.537 1.00 34.16 338 LEU A CA 1
ATOM 2744 C C . LEU A 1 338 ? -6.240 4.805 -65.538 1.00 34.16 338 LEU A C 1
ATOM 2746 O O . LEU A 1 338 ? -6.845 5.111 -64.514 1.00 34.16 338 LEU A O 1
ATOM 2750 N N . ALA A 1 339 ? -6.784 4.904 -66.749 1.00 40.62 339 ALA A N 1
ATOM 2751 C CA . ALA A 1 339 ? -8.216 4.845 -66.982 1.00 40.62 339 ALA A CA 1
ATOM 2752 C C . ALA A 1 339 ? -8.618 3.373 -67.164 1.00 40.62 339 ALA A C 1
ATOM 2754 O O . ALA A 1 339 ? -7.877 2.624 -67.795 1.00 40.62 339 ALA A O 1
ATOM 2755 N N . PHE A 1 340 ? -9.815 3.051 -66.663 1.00 33.66 340 PHE A N 1
ATOM 2756 C CA . PHE A 1 340 ? -10.678 1.880 -66.893 1.00 33.66 340 PHE A CA 1
ATOM 2757 C C . PHE A 1 340 ? -10.947 0.997 -65.670 1.00 33.66 340 PHE A C 1
ATOM 2759 O O . PHE A 1 340 ? -10.252 0.030 -65.377 1.00 33.66 340 PHE A O 1
ATOM 2766 N N . ILE A 1 341 ? -12.067 1.319 -65.021 1.00 38.44 341 ILE A N 1
ATOM 2767 C CA . ILE A 1 341 ? -12.889 0.403 -64.230 1.00 38.44 341 ILE A CA 1
ATOM 2768 C C . ILE A 1 341 ? -13.908 -0.230 -65.188 1.00 38.44 341 ILE A C 1
ATOM 2770 O O . ILE A 1 341 ? -14.530 0.504 -65.961 1.00 38.44 341 ILE A O 1
ATOM 2774 N N . PRO A 1 342 ? -14.183 -1.537 -65.069 1.00 39.94 342 PRO A N 1
ATOM 2775 C CA . PRO A 1 342 ? -15.542 -2.015 -65.245 1.00 39.94 342 PRO A CA 1
ATOM 2776 C C . PRO A 1 342 ? -16.064 -2.638 -63.952 1.00 39.94 342 PRO A C 1
ATOM 2778 O O . PRO A 1 342 ? -15.506 -3.571 -63.379 1.00 39.94 342 PRO A O 1
ATOM 2781 N N . THR A 1 343 ? -17.184 -2.074 -63.527 1.00 41.16 343 THR A N 1
ATOM 2782 C CA . THR A 1 343 ? -18.074 -2.506 -62.462 1.00 41.16 343 THR A CA 1
ATOM 2783 C C . THR A 1 343 ? -18.680 -3.865 -62.814 1.00 41.16 343 THR A C 1
ATOM 2785 O O . THR A 1 343 ? -19.383 -3.976 -63.815 1.00 41.16 343 THR A O 1
ATOM 2788 N N . LEU A 1 344 ? -18.473 -4.882 -61.978 1.00 34.72 344 LEU A N 1
ATOM 2789 C CA . LEU A 1 344 ? -19.269 -6.111 -61.988 1.00 34.72 344 LEU A CA 1
ATOM 2790 C C . LEU A 1 344 ? -19.647 -6.465 -60.549 1.00 34.72 344 LEU A C 1
ATOM 2792 O O . LEU A 1 344 ? -18.816 -6.886 -59.747 1.00 34.72 344 LEU A O 1
ATOM 2796 N N . ALA A 1 345 ? -20.922 -6.249 -60.234 1.00 45.78 345 ALA A N 1
ATOM 2797 C CA . ALA A 1 345 ? -21.580 -6.810 -59.066 1.00 45.78 345 ALA A CA 1
ATOM 2798 C C . ALA A 1 345 ? -21.869 -8.302 -59.297 1.00 45.78 345 ALA A C 1
ATOM 2800 O O . ALA A 1 345 ? -22.165 -8.698 -60.427 1.00 45.78 345 ALA A O 1
ATOM 2801 N N . PRO A 1 346 ? -21.906 -9.102 -58.223 1.00 45.66 346 PRO A N 1
ATOM 2802 C CA . PRO A 1 346 ? -22.937 -10.120 -58.143 1.00 45.66 346 PRO A CA 1
ATOM 2803 C C . PRO A 1 346 ? -23.730 -10.010 -56.841 1.00 45.66 346 PRO A C 1
ATOM 2805 O O . PRO A 1 346 ? -23.200 -10.002 -55.731 1.00 45.66 346 PRO A O 1
ATOM 2808 N N . ASP A 1 347 ? -25.036 -9.939 -57.049 1.00 44.72 347 ASP A N 1
ATOM 2809 C CA . ASP A 1 347 ? -26.104 -10.117 -56.084 1.00 44.72 347 ASP A CA 1
ATOM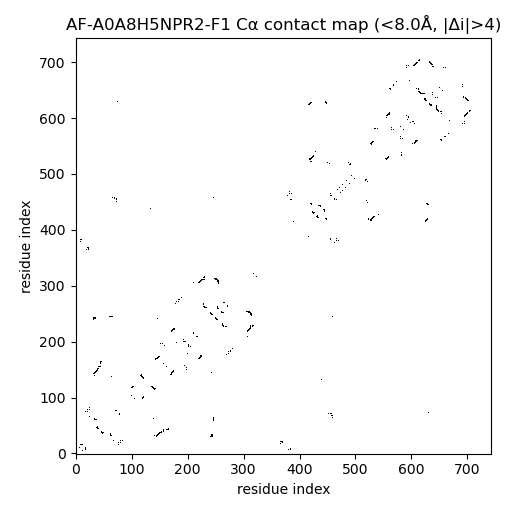 2810 C C . ASP A 1 347 ? -26.113 -11.582 -55.611 1.00 44.72 347 ASP A C 1
ATOM 2812 O O . ASP A 1 347 ? -26.321 -12.500 -56.406 1.00 44.72 347 ASP A O 1
ATOM 2816 N N . LEU A 1 348 ? -25.838 -11.816 -54.326 1.00 37.69 348 LEU A N 1
ATOM 2817 C CA . LEU A 1 348 ? -26.017 -13.114 -53.675 1.00 37.69 348 LEU A CA 1
ATOM 2818 C C . LEU A 1 348 ? -26.629 -12.899 -52.289 1.00 37.69 348 LEU A C 1
ATOM 2820 O O . LEU A 1 348 ? -25.947 -12.668 -51.291 1.00 37.69 348 LEU A O 1
ATOM 2824 N N . SER A 1 349 ? -27.952 -13.004 -52.237 1.00 41.53 349 SER A N 1
ATOM 2825 C CA . SER A 1 349 ? -28.720 -13.164 -51.006 1.00 41.53 349 SER A CA 1
ATOM 2826 C C . SER A 1 349 ? -28.373 -14.492 -50.307 1.00 41.53 349 SER A C 1
ATOM 2828 O O . SER A 1 349 ? -28.447 -15.539 -50.958 1.00 41.53 349 SER A O 1
ATOM 2830 N N . PRO A 1 350 ? -28.071 -14.515 -48.995 1.00 43.19 350 PRO A N 1
ATOM 2831 C CA . PRO A 1 350 ? -27.883 -15.764 -48.265 1.00 43.19 350 PRO A CA 1
ATOM 2832 C C . PRO A 1 350 ? -29.231 -16.360 -47.808 1.00 43.19 350 PRO A C 1
ATOM 2834 O O . PRO A 1 350 ? -30.172 -15.617 -47.501 1.00 43.19 350 PRO A O 1
ATOM 2837 N N . PRO A 1 351 ? -29.350 -17.697 -47.709 1.00 39.44 351 PRO A N 1
ATOM 2838 C CA . PRO A 1 351 ? -30.574 -18.341 -47.261 1.00 39.44 351 PRO A CA 1
ATOM 2839 C C . PRO A 1 351 ? -30.763 -18.155 -45.751 1.00 39.44 351 PRO A C 1
ATOM 2841 O O . PRO A 1 351 ? -29.859 -18.373 -44.944 1.00 39.44 351 PRO A O 1
ATOM 2844 N N . ARG A 1 352 ? -31.984 -17.777 -45.358 1.00 38.59 352 ARG A N 1
ATOM 2845 C CA . ARG A 1 352 ? -32.433 -17.742 -43.961 1.00 38.59 352 ARG A CA 1
ATOM 2846 C C . ARG A 1 352 ? -32.519 -19.164 -43.405 1.00 38.59 352 ARG A C 1
ATOM 2848 O O . ARG A 1 352 ? -33.545 -19.825 -43.547 1.00 38.59 352 ARG A O 1
ATOM 2855 N N . ILE A 1 353 ? -31.472 -19.602 -42.715 1.00 38.25 353 ILE A N 1
ATOM 2856 C CA . ILE A 1 353 ? -31.545 -20.750 -41.810 1.00 38.25 353 ILE A CA 1
ATOM 2857 C C . ILE A 1 353 ? -32.109 -20.243 -40.479 1.00 38.25 353 ILE A C 1
ATOM 2859 O O . ILE A 1 353 ? -31.502 -19.412 -39.805 1.00 38.25 353 ILE A O 1
ATOM 2863 N N . LYS A 1 354 ? -33.305 -20.718 -40.117 1.00 46.12 354 LYS A N 1
ATOM 2864 C CA . LYS A 1 354 ? -33.861 -20.567 -38.769 1.00 46.12 354 LYS A CA 1
ATOM 2865 C C . LYS A 1 354 ? -33.065 -21.472 -37.831 1.00 46.12 354 LYS A C 1
ATOM 2867 O O . LYS A 1 354 ? -33.268 -22.680 -37.833 1.00 46.12 354 LYS A O 1
ATOM 2872 N N . THR A 1 355 ? -32.157 -20.894 -37.057 1.00 39.25 355 THR A N 1
ATOM 2873 C CA . THR A 1 355 ? -31.563 -21.557 -35.897 1.00 39.25 355 THR A CA 1
ATOM 2874 C C . THR A 1 355 ? -32.416 -21.262 -34.670 1.00 39.25 355 THR A C 1
ATOM 2876 O O . THR A 1 355 ? -32.578 -20.110 -34.258 1.00 39.25 355 THR A O 1
ATOM 2879 N N . ASP A 1 356 ? -32.985 -22.320 -34.100 1.00 40.72 356 ASP A N 1
ATOM 2880 C CA . ASP A 1 356 ? -33.595 -22.286 -32.779 1.00 40.72 356 ASP A CA 1
ATOM 2881 C C . ASP A 1 356 ? -32.540 -21.840 -31.762 1.00 40.72 356 ASP A C 1
ATOM 2883 O O . ASP A 1 356 ? -31.485 -22.458 -31.599 1.00 40.72 356 ASP A O 1
ATOM 2887 N N . LYS A 1 357 ? -32.812 -20.708 -31.106 1.00 41.28 357 LYS A N 1
ATOM 2888 C CA . LYS A 1 357 ? -31.983 -20.146 -30.039 1.00 41.28 357 LYS A CA 1
ATOM 2889 C C . LYS A 1 357 ? -32.026 -21.071 -28.823 1.00 41.28 357 LYS A C 1
ATOM 2891 O O . LYS A 1 357 ? -32.812 -20.856 -27.903 1.00 41.28 357 LYS A O 1
ATOM 2896 N N . LEU A 1 358 ? -31.131 -22.053 -28.781 1.00 41.47 358 LEU A N 1
ATOM 2897 C CA . LEU A 1 358 ? -30.629 -22.550 -27.508 1.00 41.47 358 LEU A CA 1
ATOM 2898 C C . LEU A 1 358 ? -29.833 -21.400 -26.874 1.00 41.47 358 LEU A C 1
ATOM 2900 O O . LEU A 1 358 ? -28.791 -20.997 -27.391 1.00 41.47 358 LEU A O 1
ATOM 2904 N N . LEU A 1 359 ? -30.349 -20.837 -25.780 1.00 44.06 359 LEU A N 1
ATOM 2905 C CA . LEU A 1 359 ? -29.620 -19.932 -24.890 1.00 44.06 359 LEU A CA 1
ATOM 2906 C C . LEU A 1 359 ? -28.484 -20.728 -24.231 1.00 44.06 359 LEU A C 1
ATOM 2908 O O . LEU A 1 359 ? -28.577 -21.155 -23.085 1.00 44.06 359 LEU A O 1
ATOM 2912 N N . ILE A 1 360 ? -27.408 -20.961 -24.980 1.00 45.06 360 ILE A N 1
ATOM 2913 C CA . ILE A 1 360 ? -26.113 -21.286 -24.398 1.00 45.06 360 ILE A CA 1
ATOM 2914 C C . ILE A 1 360 ? -25.708 -20.006 -23.675 1.00 45.06 360 ILE A C 1
ATOM 2916 O O . ILE A 1 360 ? -25.371 -19.008 -24.314 1.00 45.06 360 ILE A O 1
ATOM 2920 N N . MET A 1 361 ? -25.835 -19.994 -22.346 1.00 44.34 361 MET A N 1
ATOM 2921 C CA . MET A 1 361 ? -25.197 -18.968 -21.531 1.00 44.34 361 MET A CA 1
ATOM 2922 C C . MET A 1 361 ? -23.726 -18.970 -21.929 1.00 44.34 361 MET A C 1
ATOM 2924 O O . MET A 1 361 ? -23.046 -19.982 -21.750 1.00 44.34 361 MET A O 1
ATOM 2928 N N . ALA A 1 362 ? -23.271 -17.882 -22.553 1.00 41.75 362 ALA A N 1
ATOM 2929 C CA . ALA A 1 362 ? -21.872 -17.736 -22.905 1.00 41.75 362 ALA A CA 1
ATOM 2930 C C . ALA A 1 362 ? -21.055 -17.996 -21.630 1.00 41.75 362 ALA A C 1
ATOM 2932 O O . ALA A 1 362 ? -21.420 -17.456 -20.577 1.00 41.75 362 ALA A O 1
ATOM 2933 N N . PRO A 1 363 ? -20.020 -18.851 -21.681 1.00 44.38 363 PRO A N 1
ATOM 2934 C CA . PRO A 1 363 ? -19.171 -19.071 -20.525 1.00 44.38 363 PRO A CA 1
ATOM 2935 C C . PRO A 1 363 ? -18.688 -17.704 -20.048 1.00 44.38 363 PRO A C 1
ATOM 2937 O O . PRO A 1 363 ? -18.201 -16.906 -20.848 1.00 44.38 363 PRO A O 1
ATOM 2940 N N . SER A 1 364 ? -18.899 -17.400 -18.768 1.00 50.12 364 SER A N 1
ATOM 2941 C CA . SER A 1 364 ? -18.444 -16.157 -18.156 1.00 50.12 364 SER A CA 1
ATOM 2942 C C . SER A 1 364 ? -16.919 -16.187 -18.099 1.00 50.12 364 SER A C 1
ATOM 2944 O O . SER A 1 364 ? -16.327 -16.605 -17.105 1.00 50.12 364 SER A O 1
ATOM 2946 N N . THR A 1 365 ? -16.274 -15.831 -19.204 1.00 53.25 365 THR A N 1
ATOM 2947 C CA . THR A 1 365 ? -14.831 -15.653 -19.261 1.00 53.25 365 THR A CA 1
ATOM 2948 C C . THR A 1 365 ? -14.502 -14.364 -18.530 1.00 53.25 365 THR A C 1
ATOM 2950 O O . THR A 1 365 ? -14.843 -13.274 -18.988 1.00 53.25 365 THR A O 1
ATOM 2953 N N . PHE A 1 366 ? -13.872 -14.497 -17.368 1.00 58.47 366 PHE A N 1
ATOM 2954 C CA . PHE A 1 366 ? -13.311 -13.368 -16.645 1.00 58.47 366 PHE A CA 1
ATOM 2955 C C . PHE A 1 366 ? -12.026 -12.928 -17.343 1.00 58.47 366 PHE A C 1
ATOM 2957 O O . PHE A 1 366 ? -11.110 -13.723 -17.544 1.00 58.47 366 PHE A O 1
ATOM 2964 N N . HIS A 1 367 ? -11.984 -11.663 -17.751 1.00 66.50 367 HIS A N 1
ATOM 2965 C CA . HIS A 1 367 ? -10.772 -11.038 -18.264 1.00 66.50 367 HIS A CA 1
ATOM 2966 C C . HIS A 1 367 ? -9.905 -10.585 -17.085 1.00 66.50 367 HIS A C 1
ATOM 2968 O O . HIS A 1 367 ? -10.441 -10.143 -16.065 1.00 66.50 367 HIS A O 1
ATOM 2974 N N . LEU A 1 368 ? -8.576 -10.677 -17.228 1.00 71.00 368 LEU A N 1
ATOM 2975 C CA . LEU A 1 368 ? -7.644 -10.106 -16.247 1.00 71.00 368 LEU A CA 1
ATOM 2976 C C . LEU A 1 368 ? -7.980 -8.617 -16.062 1.00 71.00 368 LEU A C 1
ATOM 2978 O O . LEU A 1 368 ? -8.385 -7.969 -17.031 1.00 71.00 368 LEU A O 1
ATOM 2982 N N . PHE A 1 369 ? -7.782 -8.045 -14.867 1.00 75.19 369 PHE A N 1
ATOM 2983 C CA . PHE A 1 369 ? -8.132 -6.637 -14.636 1.00 75.19 369 PHE A CA 1
ATOM 2984 C C . PHE A 1 369 ? -7.491 -5.715 -15.678 1.00 75.19 369 PHE A C 1
ATOM 2986 O O . PHE A 1 369 ? -8.181 -4.862 -16.212 1.00 75.19 369 PHE A O 1
ATOM 2993 N N . SER A 1 370 ? -6.226 -5.940 -16.050 1.00 73.62 370 SER A N 1
ATOM 2994 C CA . SER A 1 370 ? -5.505 -5.178 -17.086 1.00 73.62 370 SER A CA 1
ATOM 2995 C C . SER A 1 370 ? -6.067 -5.324 -18.506 1.00 73.62 370 SER A C 1
ATOM 2997 O O . SER A 1 370 ? -5.802 -4.476 -19.353 1.00 73.62 370 SER A O 1
ATOM 2999 N N . GLN A 1 371 ? -6.840 -6.376 -18.774 1.00 77.56 371 GLN A N 1
ATOM 3000 C CA . GLN A 1 371 ? -7.484 -6.632 -20.065 1.00 77.56 371 GLN A CA 1
ATOM 3001 C C . GLN A 1 371 ? -8.898 -6.048 -20.147 1.00 77.56 371 GLN A C 1
ATOM 3003 O O . GLN A 1 371 ? -9.503 -6.056 -21.220 1.00 77.56 371 GLN A O 1
ATOM 3008 N N . LEU A 1 372 ? -9.447 -5.551 -19.035 1.00 81.19 372 LEU A N 1
ATOM 3009 C CA . LEU A 1 372 ? -10.736 -4.875 -19.057 1.00 81.19 372 LEU A CA 1
ATOM 3010 C C . LEU A 1 372 ? -10.632 -3.555 -19.848 1.00 81.19 372 LEU A C 1
ATOM 3012 O O . LEU A 1 372 ? -9.625 -2.844 -19.738 1.00 81.19 372 LEU A O 1
ATOM 3016 N N . PRO A 1 373 ? -11.686 -3.176 -20.598 1.00 86.50 373 PRO A N 1
ATOM 3017 C CA . PRO A 1 373 ? -11.810 -1.842 -21.171 1.00 86.50 373 PRO A CA 1
ATOM 3018 C C . PRO A 1 373 ? -11.476 -0.758 -20.145 1.00 86.50 373 PRO A C 1
ATOM 3020 O O . PRO A 1 373 ? -11.840 -0.869 -18.970 1.00 86.50 373 PRO A O 1
ATOM 3023 N N . CYS A 1 374 ? -10.773 0.286 -20.588 1.00 84.56 374 CYS A N 1
ATOM 3024 C CA . CYS A 1 374 ? -10.320 1.379 -19.728 1.00 84.56 374 CYS A CA 1
ATOM 3025 C C . CYS A 1 374 ? -11.470 1.958 -18.893 1.00 84.56 374 CYS A C 1
ATOM 3027 O O . CYS A 1 374 ? -11.332 2.161 -17.692 1.00 84.56 374 CYS A O 1
ATOM 3029 N N . GLU A 1 375 ? -12.639 2.119 -19.507 1.00 88.56 375 GLU A N 1
ATOM 3030 C CA . GLU A 1 375 ? -13.844 2.651 -18.881 1.00 88.56 375 GLU A CA 1
ATOM 3031 C C . GLU A 1 375 ? -14.293 1.795 -17.691 1.00 88.56 375 GLU A C 1
ATOM 3033 O O . GLU A 1 375 ? -14.642 2.336 -16.644 1.00 88.56 375 GLU A O 1
ATOM 3038 N N . LEU A 1 376 ? -14.236 0.465 -17.817 1.00 86.94 376 LEU A N 1
ATOM 3039 C CA . LEU A 1 376 ? -14.598 -0.448 -16.732 1.00 86.94 376 LEU A CA 1
ATOM 3040 C C . LEU A 1 376 ? -13.554 -0.432 -15.615 1.00 86.94 376 LEU A C 1
ATOM 3042 O O . LEU A 1 376 ? -13.923 -0.420 -14.443 1.00 86.94 376 LEU A O 1
ATOM 3046 N N . ARG A 1 377 ? -12.259 -0.379 -15.951 1.00 89.31 377 ARG A N 1
ATOM 3047 C CA . ARG A 1 377 ? -11.182 -0.275 -14.948 1.00 89.31 377 ARG A CA 1
ATOM 3048 C C . ARG A 1 377 ? -11.316 1.005 -14.131 1.00 89.31 377 ARG A C 1
ATOM 3050 O O . ARG A 1 377 ? -11.269 0.954 -12.905 1.00 89.31 377 ARG A O 1
ATOM 3057 N N . LEU A 1 378 ? -11.573 2.131 -14.797 1.00 88.44 378 LEU A N 1
ATOM 3058 C CA . LEU A 1 378 ? -11.831 3.413 -14.143 1.00 88.44 378 LEU A CA 1
ATOM 3059 C C . LEU A 1 378 ? -13.087 3.363 -13.263 1.00 88.44 378 LEU A C 1
ATOM 3061 O O . LEU A 1 378 ? -13.031 3.825 -12.129 1.00 88.44 378 LEU A O 1
ATOM 3065 N N . GLN A 1 379 ? -14.183 2.747 -13.722 1.00 87.81 379 GLN A N 1
ATOM 3066 C CA . GLN A 1 379 ? -15.395 2.568 -12.906 1.00 87.81 379 GLN A CA 1
ATOM 3067 C C . GLN A 1 379 ? -15.157 1.698 -11.667 1.00 87.81 379 GLN A C 1
ATOM 3069 O O . GLN A 1 379 ? -15.712 1.980 -10.602 1.00 87.81 379 GLN A O 1
ATOM 3074 N N . ILE A 1 380 ? -14.340 0.647 -11.787 1.00 88.31 380 ILE A N 1
ATOM 3075 C CA . ILE A 1 380 ? -13.953 -0.203 -10.656 1.00 88.31 380 ILE A CA 1
ATOM 3076 C C . ILE A 1 380 ? -13.154 0.618 -9.647 1.00 88.31 380 ILE A C 1
ATOM 3078 O O . ILE A 1 380 ? -13.493 0.592 -8.465 1.00 88.31 380 ILE A O 1
ATOM 3082 N N . TRP A 1 381 ? -12.159 1.388 -10.098 1.00 90.81 381 TRP A N 1
ATOM 3083 C CA . TRP A 1 381 ? -11.397 2.269 -9.215 1.00 90.81 381 TRP A CA 1
ATOM 3084 C C . TRP A 1 381 ? -12.286 3.319 -8.552 1.00 90.81 381 TRP A C 1
ATOM 3086 O O . TRP A 1 381 ? -12.242 3.443 -7.334 1.00 90.81 381 TRP A O 1
ATOM 3096 N N . GLU A 1 382 ? -13.150 4.004 -9.307 1.00 89.81 382 GLU A N 1
ATOM 3097 C CA . GLU A 1 382 ? -14.079 5.014 -8.776 1.00 89.81 382 GLU A CA 1
ATOM 3098 C C . GLU A 1 382 ? -15.032 4.401 -7.738 1.00 89.81 382 GLU A C 1
ATOM 3100 O O . GLU A 1 382 ? -15.326 5.026 -6.723 1.00 89.81 382 GLU A O 1
ATOM 3105 N N . SER A 1 383 ? -15.466 3.154 -7.949 1.00 85.56 383 SER A N 1
ATOM 3106 C CA . SER A 1 383 ? -16.318 2.415 -7.008 1.00 85.56 383 SER A CA 1
ATOM 3107 C C . SER A 1 383 ? -15.567 1.880 -5.789 1.00 85.56 383 SER A C 1
ATOM 3109 O O . SER A 1 383 ? -16.189 1.622 -4.760 1.00 85.56 383 SER A O 1
ATOM 3111 N N . ALA A 1 384 ? -14.257 1.658 -5.913 1.00 86.19 384 ALA A N 1
ATOM 3112 C CA . ALA A 1 384 ? -13.403 1.220 -4.819 1.00 86.19 384 ALA A CA 1
ATOM 3113 C C . ALA A 1 384 ? -13.056 2.376 -3.877 1.00 86.19 384 ALA A C 1
ATOM 3115 O O . ALA A 1 384 ? -12.723 2.122 -2.721 1.00 86.19 384 ALA A O 1
ATOM 3116 N N . ILE A 1 385 ? -13.150 3.631 -4.332 1.00 85.56 385 ILE A N 1
ATOM 3117 C CA . ILE A 1 385 ? -13.022 4.780 -3.442 1.00 85.56 385 ILE A CA 1
ATOM 3118 C C . ILE A 1 385 ? -14.207 4.787 -2.483 1.00 85.56 385 ILE A C 1
ATOM 3120 O O . ILE A 1 385 ? -15.377 4.845 -2.865 1.00 85.56 385 ILE A O 1
ATOM 3124 N N . ARG A 1 386 ? -13.885 4.755 -1.197 1.00 77.50 386 ARG A N 1
ATOM 3125 C CA . ARG A 1 386 ? -14.832 4.985 -0.117 1.00 77.50 386 ARG A CA 1
ATOM 3126 C C . ARG A 1 386 ? -15.428 6.375 -0.305 1.00 77.50 386 ARG A C 1
ATOM 3128 O O . ARG A 1 386 ? -14.719 7.371 -0.191 1.00 77.50 386 ARG A O 1
ATOM 3135 N N . ASN A 1 387 ? -16.730 6.429 -0.584 1.00 72.12 387 ASN A N 1
ATOM 3136 C CA . ASN A 1 387 ? -17.442 7.691 -0.726 1.00 72.12 387 ASN A CA 1
ATOM 3137 C C . ASN A 1 387 ? -17.260 8.512 0.547 1.00 72.12 387 ASN A C 1
ATOM 3139 O O . ASN A 1 387 ? -17.873 8.226 1.579 1.00 72.12 387 ASN A O 1
ATOM 3143 N N . TRP A 1 388 ? -16.436 9.550 0.448 1.00 64.69 388 TRP A N 1
ATOM 3144 C CA . TRP A 1 388 ? -16.467 10.636 1.397 1.00 64.69 388 TRP A CA 1
ATOM 3145 C C . TRP A 1 388 ? -17.839 11.268 1.208 1.00 64.69 388 TRP A C 1
ATOM 3147 O O . TRP A 1 388 ? -18.082 11.992 0.244 1.00 64.69 388 TRP A O 1
ATOM 3157 N N . ILE A 1 389 ? -18.797 10.939 2.075 1.00 56.53 389 ILE A N 1
ATOM 3158 C CA . ILE A 1 389 ? -19.965 11.799 2.182 1.00 56.53 389 ILE A CA 1
ATOM 3159 C C . ILE A 1 389 ? -19.364 13.082 2.711 1.00 56.53 389 ILE A C 1
ATOM 3161 O O . ILE A 1 389 ? -18.972 13.136 3.877 1.00 56.53 389 ILE A O 1
ATOM 3165 N N . ALA A 1 390 ? -19.189 14.062 1.821 1.00 49.66 390 ALA A N 1
ATOM 3166 C CA . ALA A 1 390 ? -18.985 15.433 2.213 1.00 49.66 390 ALA A CA 1
ATOM 3167 C C . ALA A 1 390 ? -20.190 15.704 3.099 1.00 49.66 390 ALA A C 1
ATOM 3169 O O . ALA A 1 390 ? -21.306 15.921 2.623 1.00 49.66 390 ALA A O 1
ATOM 3170 N N . ASN A 1 391 ? -20.002 15.537 4.408 1.00 47.72 391 ASN A N 1
ATOM 3171 C CA . ASN A 1 391 ? -20.810 16.237 5.361 1.00 47.72 391 ASN A CA 1
ATOM 3172 C C . ASN A 1 391 ? -20.576 17.666 4.920 1.00 47.72 391 ASN A C 1
ATOM 3174 O O . ASN A 1 391 ? -19.494 18.208 5.129 1.00 47.72 391 ASN A O 1
ATOM 3178 N N . ILE A 1 392 ? -21.538 18.188 4.158 1.00 43.12 392 ILE A N 1
ATOM 3179 C CA . ILE A 1 392 ? -21.747 19.607 3.995 1.00 43.12 392 ILE A CA 1
ATOM 3180 C C . ILE A 1 392 ? -21.721 20.069 5.439 1.00 43.12 392 ILE A C 1
ATOM 3182 O O . ILE A 1 392 ? -22.649 19.800 6.205 1.00 43.12 392 ILE A O 1
ATOM 3186 N N . HIS A 1 393 ? -20.563 20.575 5.852 1.00 42.84 393 HIS A N 1
ATOM 3187 C CA . HIS A 1 393 ? -20.406 21.262 7.103 1.00 42.84 393 HIS A CA 1
ATOM 3188 C C . HIS A 1 393 ? -21.266 22.495 6.895 1.00 42.84 393 HIS A C 1
ATOM 3190 O O . HIS A 1 393 ? -20.797 23.508 6.387 1.00 42.84 393 HIS A O 1
ATOM 3196 N N . ASP A 1 394 ? -22.561 22.360 7.176 1.00 39.91 394 ASP A N 1
ATOM 3197 C CA . ASP A 1 394 ? -23.454 23.488 7.318 1.00 39.91 394 ASP A CA 1
ATOM 3198 C C . ASP A 1 394 ? -22.983 24.188 8.591 1.00 39.91 394 ASP A C 1
ATOM 3200 O O . ASP A 1 394 ? -23.418 23.906 9.712 1.00 39.91 394 ASP A O 1
ATOM 3204 N N . SER A 1 395 ? -21.938 24.998 8.420 1.00 40.38 395 SER A N 1
ATOM 3205 C CA . SER A 1 395 ? -21.213 25.699 9.474 1.00 40.38 395 SER A CA 1
ATOM 3206 C C . SER A 1 395 ? -22.128 26.650 10.249 1.00 40.38 395 SER A C 1
ATOM 3208 O O . SER A 1 395 ? -21.765 27.087 11.336 1.00 40.38 395 SER A O 1
ATOM 3210 N N . SER A 1 396 ? -23.344 26.904 9.754 1.00 38.75 396 SER A N 1
ATOM 3211 C CA . SER A 1 396 ? -24.385 27.676 10.429 1.00 38.75 396 SER A CA 1
ATOM 3212 C C . SER A 1 396 ? -25.126 26.945 11.551 1.00 38.75 396 SER A C 1
ATOM 3214 O O . SER A 1 396 ? -25.752 27.621 12.365 1.00 38.75 396 SER A O 1
ATOM 3216 N N . ALA A 1 397 ? -25.077 25.610 11.648 1.00 34.22 397 ALA A N 1
ATOM 3217 C CA . ALA A 1 397 ? -25.829 24.879 12.682 1.00 34.22 397 ALA A CA 1
ATOM 3218 C C . ALA A 1 397 ? -25.021 24.577 13.961 1.00 34.22 397 ALA A C 1
ATOM 3220 O O . ALA A 1 397 ? -25.599 24.224 14.989 1.00 34.22 397 ALA A O 1
ATOM 3221 N N . TRP A 1 398 ? -23.696 24.739 13.924 1.00 34.97 398 TRP A N 1
ATOM 3222 C CA . TRP A 1 398 ? -22.806 24.455 15.054 1.00 34.97 398 TRP A CA 1
ATOM 3223 C C . TRP A 1 398 ? -22.302 25.765 15.653 1.00 34.97 398 TRP A C 1
ATOM 3225 O O . TRP A 1 398 ? -21.153 26.157 15.474 1.00 34.97 398 TRP A O 1
ATOM 3235 N N . ASN A 1 399 ? -23.188 26.468 16.362 1.00 37.38 399 ASN A N 1
ATOM 3236 C CA . ASN A 1 399 ? -22.759 27.541 17.250 1.00 37.38 399 ASN A CA 1
ATOM 3237 C C . ASN A 1 399 ? -22.046 26.910 18.461 1.00 37.38 399 ASN A C 1
ATOM 3239 O O . ASN A 1 399 ? -22.690 26.370 19.364 1.00 37.38 399 ASN A O 1
ATOM 3243 N N . TRP A 1 400 ? -20.713 26.932 18.425 1.00 38.44 400 TRP A N 1
ATOM 3244 C CA . TRP A 1 400 ? -19.814 26.259 19.369 1.00 38.44 400 TRP A CA 1
ATOM 3245 C C . TRP A 1 400 ? -19.943 26.737 20.823 1.00 38.44 400 TRP A C 1
ATOM 3247 O O . TRP A 1 400 ? -19.522 26.020 21.729 1.00 38.44 400 TRP A O 1
ATOM 3257 N N . ASP A 1 401 ? -20.601 27.872 21.066 1.00 38.62 401 ASP A N 1
ATOM 3258 C CA . ASP A 1 401 ? -20.819 28.412 22.414 1.00 38.62 401 ASP A CA 1
ATOM 3259 C C . ASP A 1 401 ? -21.932 27.689 23.204 1.00 38.62 401 ASP A C 1
ATOM 3261 O O . ASP A 1 401 ? -22.081 27.904 24.405 1.00 38.62 401 ASP A O 1
ATOM 3265 N N . ASN A 1 402 ? -22.703 26.788 22.577 1.00 38.22 402 ASN A N 1
ATOM 3266 C CA . ASN A 1 402 ? -23.850 26.103 23.199 1.00 38.22 402 ASN A CA 1
ATOM 3267 C C . ASN A 1 402 ? -23.620 24.596 23.456 1.00 38.22 402 ASN A C 1
ATOM 3269 O O . ASN A 1 402 ? -24.459 23.748 23.152 1.00 38.22 402 ASN A O 1
ATOM 3273 N N . LEU A 1 403 ? -22.495 24.249 24.086 1.00 38.66 403 LEU A N 1
ATOM 3274 C CA . LEU A 1 403 ? -22.052 22.873 24.392 1.00 38.66 403 LEU A CA 1
ATOM 3275 C C . LEU A 1 403 ? -22.917 22.076 25.404 1.00 38.66 403 LEU A C 1
ATOM 3277 O O . LEU A 1 403 ? -22.561 20.954 25.761 1.00 38.66 403 LEU A O 1
ATOM 3281 N N . CYS A 1 404 ? -24.066 22.600 25.845 1.00 36.62 404 CYS A N 1
ATOM 3282 C CA . CYS A 1 404 ? -24.977 21.916 26.778 1.00 36.62 404 CYS A CA 1
ATOM 3283 C C . CYS A 1 404 ? -26.213 21.277 26.120 1.00 36.62 404 CYS A C 1
ATOM 3285 O O . CYS A 1 404 ? -26.964 20.574 26.798 1.00 36.62 404 CYS A O 1
ATOM 3287 N N . ALA A 1 405 ? -26.444 21.476 24.820 1.00 35.19 405 ALA A N 1
ATOM 3288 C CA . ALA A 1 405 ? -27.525 20.794 24.113 1.00 35.19 405 ALA A CA 1
ATOM 3289 C C . ALA A 1 405 ? -26.973 19.543 23.421 1.00 35.19 405 ALA A C 1
ATOM 3291 O O . ALA A 1 405 ? -26.067 19.637 22.598 1.00 35.19 405 ALA A O 1
ATOM 3292 N N . ALA A 1 406 ? -27.509 18.368 23.771 1.00 41.19 406 ALA A N 1
ATOM 3293 C CA . ALA A 1 406 ? -27.217 17.104 23.102 1.00 41.19 406 ALA A CA 1
ATOM 3294 C C . ALA A 1 406 ? -27.197 17.312 21.580 1.00 41.19 406 ALA A C 1
ATOM 3296 O O . ALA A 1 406 ? -28.202 17.730 21.005 1.00 41.19 406 ALA A O 1
ATOM 3297 N N . SER A 1 407 ? -26.044 17.062 20.960 1.00 41.16 407 SER A N 1
ATOM 3298 C CA . SER A 1 407 ? -25.813 17.255 19.534 1.00 41.16 407 SER A CA 1
ATOM 3299 C C . SER A 1 407 ? -26.870 16.499 18.731 1.00 41.16 407 SER A C 1
ATOM 3301 O O . SER A 1 407 ? -26.843 15.272 18.616 1.00 41.16 407 SER A O 1
ATOM 3303 N N . GLN A 1 408 ? -27.841 17.239 18.193 1.00 40.34 408 GLN A N 1
ATOM 3304 C CA . GLN A 1 408 ? -28.806 16.704 17.245 1.00 40.34 408 GLN A CA 1
ATOM 3305 C C . GLN A 1 408 ? -28.031 16.344 15.977 1.00 40.34 408 GLN A C 1
ATOM 3307 O O . GLN A 1 408 ? -27.700 17.201 15.161 1.00 40.34 408 GLN A O 1
ATOM 3312 N N . LYS A 1 409 ? -27.695 15.056 15.827 1.00 47.97 409 LYS A N 1
ATOM 3313 C CA . LYS A 1 409 ? -27.309 14.512 14.524 1.00 47.97 409 LYS A CA 1
ATOM 3314 C C . LYS A 1 409 ? -28.468 14.806 13.558 1.00 47.97 409 LYS A C 1
ATOM 3316 O O . LYS A 1 409 ? -29.603 14.502 13.922 1.00 47.97 409 LYS A O 1
ATOM 3321 N N . PRO A 1 410 ? -28.219 15.394 12.374 1.00 43.75 410 PRO A N 1
ATOM 3322 C CA . PRO A 1 410 ? -29.285 15.759 11.446 1.00 43.75 410 PRO A CA 1
ATOM 3323 C C . PRO A 1 410 ? -30.154 14.540 11.112 1.00 43.75 410 PRO A C 1
ATOM 3325 O O . PRO A 1 410 ? -29.632 13.469 10.795 1.00 43.75 410 PRO A O 1
ATOM 3328 N N . GLU A 1 411 ? -31.474 14.697 11.231 1.00 40.81 411 GLU A N 1
ATOM 3329 C CA . GLU A 1 411 ? -32.461 13.655 10.945 1.00 40.81 411 GLU A CA 1
ATOM 3330 C C . GLU A 1 411 ? -32.423 13.248 9.461 1.00 40.81 411 GLU A C 1
ATOM 3332 O O . GLU A 1 411 ? -32.311 14.082 8.565 1.00 40.81 411 GLU A O 1
ATOM 3337 N N . ALA A 1 412 ? -32.523 11.932 9.228 1.00 43.47 412 ALA A N 1
ATOM 3338 C CA . ALA A 1 412 ? -32.455 11.227 7.940 1.00 43.47 412 ALA A CA 1
ATOM 3339 C C . ALA A 1 412 ? -31.067 11.186 7.255 1.00 43.47 412 ALA A C 1
ATOM 3341 O O . ALA A 1 412 ? -30.898 11.526 6.082 1.00 43.47 412 ALA A O 1
ATOM 3342 N N . GLN A 1 413 ? -30.056 10.684 7.975 1.00 49.22 413 GLN A N 1
ATOM 3343 C CA . GLN A 1 413 ? -28.721 10.417 7.430 1.00 49.22 413 GLN A CA 1
ATOM 3344 C C . GLN A 1 413 ? -28.757 9.308 6.361 1.00 49.22 413 GLN A C 1
ATOM 3346 O O . GLN A 1 413 ? -29.061 8.149 6.650 1.00 49.22 413 GLN A O 1
ATOM 3351 N N . LYS A 1 414 ? -28.364 9.639 5.119 1.00 57.38 414 LYS A N 1
ATOM 3352 C CA . LYS A 1 414 ? -27.815 8.647 4.171 1.00 57.38 414 LYS A CA 1
ATOM 3353 C C . LYS A 1 414 ? -26.806 7.776 4.922 1.00 57.38 414 LYS A C 1
ATOM 3355 O O . LYS A 1 414 ? -26.067 8.325 5.728 1.00 57.38 414 LYS A O 1
ATOM 3360 N N . LYS A 1 415 ? -26.755 6.465 4.643 1.00 64.50 415 LYS A N 1
ATOM 3361 C CA . LYS A 1 415 ? -25.795 5.501 5.221 1.00 64.50 415 LYS A CA 1
ATOM 3362 C C . LYS A 1 415 ? -24.393 6.116 5.337 1.00 64.50 415 LYS A C 1
ATOM 3364 O O . LYS A 1 415 ? -23.652 6.126 4.359 1.00 64.50 415 LYS A O 1
ATOM 3369 N N . GLN A 1 416 ? -24.055 6.648 6.511 1.00 68.62 416 GLN A N 1
ATOM 3370 C CA . GLN A 1 416 ? -22.717 7.150 6.791 1.00 68.62 416 GLN A CA 1
ATOM 3371 C C . GLN A 1 416 ? -21.876 5.965 7.237 1.00 68.62 416 GLN A C 1
ATOM 3373 O O . GLN A 1 416 ? -22.268 5.194 8.115 1.00 68.62 416 GLN A O 1
ATOM 3378 N N . SER A 1 417 ? -20.752 5.796 6.556 1.00 79.50 417 SER A N 1
ATOM 3379 C CA . SER A 1 417 ? -19.813 4.717 6.789 1.00 79.50 417 SER A CA 1
ATOM 3380 C C . SER A 1 417 ? -18.515 5.332 7.308 1.00 79.50 417 SER A C 1
ATOM 3382 O O . SER A 1 417 ? -17.841 6.040 6.557 1.00 79.50 417 SER A O 1
ATOM 3384 N N . TYR A 1 418 ? -18.136 5.023 8.545 1.00 88.25 418 TYR A N 1
ATOM 3385 C CA . TYR A 1 418 ? -16.942 5.590 9.184 1.00 88.25 418 TYR A CA 1
ATOM 3386 C C . TYR A 1 418 ? -15.802 4.575 9.280 1.00 88.25 418 TYR A C 1
ATOM 3388 O O . TYR A 1 418 ? -16.027 3.385 9.502 1.00 88.25 418 TYR A O 1
ATOM 3396 N N . GLY A 1 419 ? -14.566 5.040 9.129 1.00 91.00 419 GLY A N 1
ATOM 3397 C CA . GLY A 1 419 ? -13.379 4.209 9.274 1.00 91.00 419 GLY A CA 1
ATOM 3398 C C . GLY A 1 419 ? -12.958 4.031 10.732 1.00 91.00 419 GLY A C 1
ATOM 3399 O O . GLY A 1 419 ? -13.058 4.955 11.530 1.00 91.00 419 GLY A O 1
ATOM 3400 N N . ILE A 1 420 ? -12.436 2.857 11.074 1.00 93.38 420 ILE A N 1
ATOM 3401 C CA . ILE A 1 420 ? -11.735 2.587 12.331 1.00 93.38 420 ILE A CA 1
ATOM 3402 C C . ILE A 1 420 ? -10.238 2.546 12.036 1.00 93.38 420 ILE A C 1
ATOM 3404 O O . ILE A 1 420 ? -9.768 1.692 11.282 1.00 93.38 420 ILE A O 1
ATOM 3408 N N . ASN A 1 421 ? -9.485 3.448 12.654 1.00 92.00 421 ASN A N 1
ATOM 3409 C CA . ASN A 1 421 ? -8.047 3.598 12.491 1.00 92.00 421 ASN A CA 1
ATOM 3410 C C . ASN A 1 421 ? -7.331 3.166 13.773 1.00 92.00 421 ASN A C 1
ATOM 3412 O O . ASN A 1 421 ? -7.589 3.695 14.846 1.00 92.00 421 ASN A O 1
ATOM 3416 N N . TYR A 1 422 ? -6.442 2.189 13.670 1.00 92.06 422 TYR A N 1
ATOM 3417 C CA . TYR A 1 422 ? -5.670 1.645 14.777 1.00 92.06 422 TYR A CA 1
ATOM 3418 C C . TYR A 1 422 ? -4.373 2.424 14.937 1.00 92.06 422 TYR A C 1
ATOM 3420 O O . TYR A 1 422 ? -3.556 2.529 14.017 1.00 92.06 422 TYR A O 1
ATOM 3428 N N . VAL A 1 423 ? -4.189 2.951 16.137 1.00 90.44 423 VAL A N 1
ATOM 3429 C CA . VAL A 1 423 ? -3.056 3.788 16.510 1.00 90.44 423 VAL A CA 1
ATOM 3430 C C . VAL A 1 423 ? -2.462 3.286 17.818 1.00 90.44 423 VAL A C 1
ATOM 3432 O O . VAL A 1 423 ? -3.162 2.733 18.666 1.00 90.44 423 VAL A O 1
ATOM 3435 N N . ARG A 1 424 ? -1.165 3.494 17.997 1.00 89.50 424 ARG A N 1
ATOM 3436 C CA . ARG A 1 424 ? -0.483 3.366 19.286 1.00 89.50 424 ARG A CA 1
ATOM 3437 C C . ARG A 1 424 ? -0.178 4.745 19.850 1.00 89.50 424 ARG A C 1
ATOM 3439 O O . ARG A 1 424 ? -0.235 5.742 19.133 1.00 89.50 424 ARG A O 1
ATOM 3446 N N . LEU A 1 425 ? 0.163 4.787 21.130 1.00 85.38 425 LEU A N 1
ATOM 3447 C CA . LEU A 1 425 ? 0.680 5.992 21.767 1.00 85.38 425 LEU A CA 1
ATOM 3448 C C . LEU A 1 425 ? 2.202 5.914 21.819 1.00 85.38 425 LEU A C 1
ATOM 3450 O O . LEU A 1 425 ? 2.753 4.898 22.245 1.00 85.38 425 LEU A O 1
ATOM 3454 N N . ASP A 1 426 ? 2.877 6.978 21.402 1.00 81.38 426 ASP A N 1
ATOM 3455 C CA . ASP A 1 426 ? 4.322 7.085 21.571 1.00 81.38 426 ASP A CA 1
ATOM 3456 C C . ASP A 1 426 ? 4.709 7.415 23.025 1.00 81.38 426 ASP A C 1
ATOM 3458 O O . ASP A 1 426 ? 3.870 7.580 23.915 1.00 81.38 426 ASP A O 1
ATOM 3462 N N . SER A 1 427 ? 6.011 7.535 23.287 1.00 81.12 427 SER A N 1
ATOM 3463 C CA . SER A 1 427 ? 6.530 7.868 24.621 1.00 81.12 427 SER A CA 1
ATOM 3464 C C . SER A 1 427 ? 6.137 9.269 25.122 1.00 81.12 427 SER A C 1
ATOM 3466 O O . SER A 1 427 ? 6.316 9.570 26.309 1.00 81.12 427 SER A O 1
ATOM 3468 N N . MET A 1 428 ? 5.606 10.125 24.248 1.00 79.81 428 MET A N 1
ATOM 3469 C CA . MET A 1 428 ? 5.076 11.452 24.559 1.00 79.81 428 MET A CA 1
ATOM 3470 C C . MET A 1 428 ? 3.555 11.440 24.762 1.00 79.81 428 MET A C 1
ATOM 3472 O O . MET A 1 428 ? 3.017 12.412 25.288 1.00 79.81 428 MET A O 1
ATOM 3476 N N . GLY A 1 429 ? 2.885 10.327 24.447 1.00 76.50 429 GLY A N 1
ATOM 3477 C CA . GLY A 1 429 ? 1.429 10.209 24.463 1.00 76.50 429 GLY A CA 1
ATOM 3478 C C . GLY A 1 429 ? 0.771 10.687 23.167 1.00 76.50 429 GLY A C 1
ATOM 3479 O O . GLY A 1 429 ? -0.446 10.851 23.149 1.00 76.50 429 GLY A O 1
ATOM 3480 N N . ASP A 1 430 ? 1.554 10.902 22.107 1.00 78.31 430 ASP A N 1
ATOM 3481 C CA . ASP A 1 430 ? 1.065 11.292 20.791 1.00 78.31 430 ASP A CA 1
ATOM 3482 C C . ASP A 1 430 ? 0.611 10.056 19.996 1.00 78.31 430 ASP A C 1
ATOM 3484 O O . ASP A 1 430 ? 1.142 8.951 20.151 1.00 78.31 430 ASP A O 1
ATOM 3488 N N . TYR A 1 431 ? -0.389 10.236 19.130 1.00 78.88 431 TYR A N 1
ATOM 3489 C CA . TYR A 1 431 ? -0.916 9.163 18.286 1.00 78.88 431 TYR A CA 1
ATOM 3490 C C . TYR A 1 431 ? 0.068 8.826 17.171 1.00 78.88 431 TYR A C 1
ATOM 3492 O O . TYR A 1 431 ? 0.401 9.678 16.344 1.00 78.88 431 TYR A O 1
ATOM 3500 N N . MET A 1 432 ? 0.466 7.562 17.094 1.00 81.31 432 MET A N 1
ATOM 3501 C CA . MET A 1 432 ? 1.188 7.025 15.950 1.00 81.31 432 MET A CA 1
ATOM 3502 C C . MET A 1 432 ? 0.330 5.979 15.251 1.00 81.31 432 MET A C 1
ATOM 3504 O O . MET A 1 432 ? -0.216 5.105 15.929 1.00 81.31 432 MET A O 1
ATOM 3508 N N . PRO A 1 433 ? 0.244 5.998 13.914 1.00 83.69 433 PRO A N 1
ATOM 3509 C CA . PRO A 1 433 ? -0.314 4.874 13.179 1.00 83.69 433 PRO A CA 1
ATOM 3510 C C . PRO A 1 433 ? 0.394 3.578 13.593 1.00 83.69 433 PRO A C 1
ATOM 3512 O O . PRO A 1 433 ? 1.609 3.578 13.824 1.00 83.69 433 PRO A O 1
ATOM 3515 N N . LEU A 1 434 ? -0.353 2.477 13.717 1.00 85.00 434 LEU A N 1
ATOM 3516 C CA . LEU A 1 434 ? 0.289 1.177 13.901 1.00 85.00 434 LEU A CA 1
ATOM 3517 C C . LEU A 1 434 ? 1.207 0.884 12.712 1.00 85.00 434 LEU A C 1
ATOM 3519 O O . LEU A 1 434 ? 0.917 1.268 11.576 1.00 85.00 434 LEU A O 1
ATOM 3523 N N . ASP A 1 435 ? 2.304 0.173 12.963 1.00 79.69 435 ASP A N 1
ATOM 3524 C CA . ASP A 1 435 ? 3.148 -0.290 11.870 1.00 79.69 435 ASP A CA 1
ATOM 3525 C C . ASP A 1 435 ? 2.306 -1.157 10.931 1.00 79.69 435 ASP A C 1
ATOM 3527 O O . ASP A 1 435 ? 1.649 -2.120 11.341 1.00 79.69 435 ASP A O 1
ATOM 3531 N N . CYS A 1 436 ? 2.298 -0.773 9.660 1.00 66.88 436 CYS A N 1
ATOM 3532 C CA . CYS A 1 436 ? 1.556 -1.499 8.654 1.00 66.88 436 CYS A CA 1
ATOM 3533 C C . CYS A 1 436 ? 2.172 -2.870 8.406 1.00 66.88 436 CYS A C 1
ATOM 3535 O O . CYS A 1 436 ? 1.437 -3.751 7.973 1.00 66.88 436 CYS A O 1
ATOM 3537 N N . SER A 1 437 ? 3.466 -3.063 8.735 1.00 68.44 437 SER A N 1
ATOM 3538 C CA . SER A 1 437 ? 4.168 -4.351 8.711 1.00 68.44 437 SER A CA 1
ATOM 3539 C C . SER A 1 437 ? 3.746 -5.170 7.481 1.00 68.44 437 SER A C 1
ATOM 3541 O O . SER A 1 437 ? 3.388 -6.342 7.594 1.00 68.44 437 SER A O 1
ATOM 3543 N N . TRP A 1 438 ? 3.705 -4.520 6.307 1.00 63.34 438 TRP A N 1
ATOM 3544 C CA . TRP A 1 438 ? 3.048 -5.052 5.108 1.00 63.34 438 TRP A CA 1
ATOM 3545 C C . TRP A 1 438 ? 3.605 -6.415 4.713 1.00 63.34 438 TRP A C 1
ATOM 3547 O O . TRP A 1 438 ? 2.876 -7.265 4.240 1.00 63.34 438 TRP A O 1
ATOM 3557 N N . ASN A 1 439 ? 4.875 -6.668 5.005 1.00 61.44 439 ASN A N 1
ATOM 3558 C CA . ASN A 1 439 ? 5.545 -7.917 4.668 1.00 61.44 439 ASN A CA 1
ATOM 3559 C C . ASN A 1 439 ? 5.111 -9.103 5.555 1.00 61.44 439 ASN A C 1
ATOM 3561 O O . ASN A 1 439 ? 5.557 -10.226 5.341 1.00 61.44 439 ASN A O 1
ATOM 3565 N N . LYS A 1 440 ? 4.257 -8.885 6.566 1.00 67.00 440 LYS A N 1
ATOM 3566 C CA . LYS A 1 440 ? 3.734 -9.949 7.430 1.00 67.00 440 LYS A CA 1
ATOM 3567 C C . LYS A 1 440 ? 2.404 -10.470 6.869 1.00 67.00 440 LYS A C 1
ATOM 3569 O O . LYS A 1 440 ? 1.535 -9.673 6.522 1.00 67.00 440 LYS A O 1
ATOM 3574 N N . PRO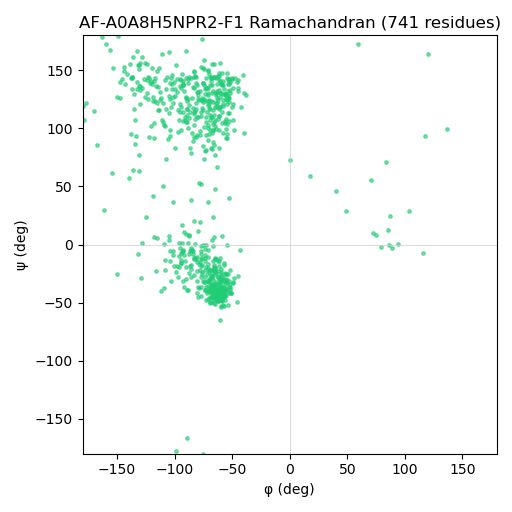 A 1 441 ? 2.171 -11.797 6.858 1.00 54.75 441 PRO A N 1
ATOM 3575 C CA . PRO A 1 441 ? 0.938 -12.384 6.325 1.00 54.75 441 PRO A CA 1
ATOM 3576 C C . PRO A 1 441 ? -0.329 -11.939 7.077 1.00 54.75 441 PRO A C 1
ATOM 3578 O O . PRO A 1 441 ? -1.440 -12.031 6.556 1.00 54.75 441 PRO A O 1
ATOM 3581 N N . GLN A 1 442 ? -0.177 -11.424 8.298 1.00 63.00 442 GLN A N 1
ATOM 3582 C CA . GLN A 1 442 ? -1.248 -10.800 9.066 1.00 63.00 442 GLN A CA 1
ATOM 3583 C C . GLN A 1 442 ? -0.727 -9.489 9.662 1.00 63.00 442 GLN A C 1
ATOM 3585 O O . GLN A 1 442 ? -0.224 -9.497 10.788 1.00 63.00 442 GLN A O 1
ATOM 3590 N N . PRO A 1 443 ? -0.794 -8.368 8.917 1.00 69.19 443 PRO A N 1
ATOM 3591 C CA . PRO A 1 443 ? -0.392 -7.088 9.470 1.00 69.19 443 PRO A CA 1
ATOM 3592 C C . PRO A 1 443 ? -1.280 -6.781 10.677 1.00 69.19 443 PRO A C 1
ATOM 3594 O O . PRO A 1 443 ? -2.507 -6.905 10.615 1.00 69.19 443 PRO A O 1
ATOM 3597 N N . ALA A 1 444 ? -0.654 -6.413 11.795 1.00 79.31 444 ALA A N 1
ATOM 3598 C CA . ALA A 1 444 ? -1.372 -6.036 13.011 1.00 79.31 444 ALA A CA 1
ATOM 3599 C C . ALA A 1 444 ? -2.272 -4.815 12.759 1.00 79.31 444 ALA A C 1
ATOM 3601 O O . ALA A 1 444 ? -3.344 -4.676 13.350 1.00 79.31 444 ALA A O 1
ATOM 3602 N N . ASN A 1 445 ? -1.853 -3.957 11.829 1.00 87.25 445 ASN A N 1
ATOM 3603 C CA . ASN A 1 445 ? -2.611 -2.806 11.405 1.00 87.25 445 ASN A CA 1
ATOM 3604 C C . ASN A 1 445 ? -3.690 -3.175 10.378 1.00 87.25 445 ASN A C 1
ATOM 3606 O O . ASN A 1 445 ? -3.417 -3.673 9.286 1.00 87.25 445 ASN A O 1
ATOM 3610 N N . ARG A 1 446 ? -4.932 -2.866 10.735 1.00 90.06 446 ARG A N 1
ATOM 3611 C CA . ARG A 1 446 ? -6.126 -3.045 9.902 1.00 90.06 446 ARG A CA 1
ATOM 3612 C C . ARG A 1 446 ? -6.901 -1.742 9.736 1.00 90.06 446 ARG A C 1
ATOM 3614 O O . ARG A 1 446 ? -8.101 -1.773 9.511 1.00 90.06 446 ARG A O 1
ATOM 3621 N N . SER A 1 447 ? -6.235 -0.606 9.903 1.00 90.50 447 SER A N 1
ATOM 3622 C CA . SER A 1 447 ? -6.861 0.714 9.874 1.00 90.50 447 SER A CA 1
ATOM 3623 C C . SER A 1 447 ? -7.552 1.004 8.559 1.00 90.50 447 SER A C 1
ATOM 3625 O O . SER A 1 447 ? -6.980 0.759 7.506 1.00 90.50 447 SER A O 1
ATOM 3627 N N . ALA A 1 448 ? -8.733 1.611 8.614 1.00 89.94 448 ALA A N 1
ATOM 3628 C CA . ALA A 1 448 ? -9.496 1.984 7.431 1.00 89.94 448 ALA A CA 1
ATOM 3629 C C . ALA A 1 448 ? -8.724 2.899 6.465 1.00 89.94 448 ALA A C 1
ATOM 3631 O O . ALA A 1 448 ? -8.912 2.788 5.255 1.00 89.94 448 ALA A O 1
ATOM 3632 N N . TYR A 1 449 ? -7.823 3.757 6.962 1.00 84.38 449 TYR A N 1
ATOM 3633 C CA . TYR A 1 449 ? -6.982 4.594 6.098 1.00 84.38 449 TYR A CA 1
ATOM 3634 C C . TYR A 1 449 ? -6.095 3.776 5.136 1.00 84.38 449 TYR A C 1
ATOM 3636 O O . TYR A 1 449 ? -5.707 4.286 4.083 1.00 84.38 449 TYR A O 1
ATOM 3644 N N . LEU A 1 450 ? -5.784 2.509 5.460 1.00 85.44 450 LEU A N 1
ATOM 3645 C CA . LEU A 1 450 ? -4.982 1.627 4.603 1.00 85.44 450 LEU A CA 1
ATOM 3646 C C . LEU A 1 450 ? -5.686 1.338 3.274 1.00 85.44 450 LEU A C 1
ATOM 3648 O O . LEU A 1 450 ? -5.018 1.068 2.282 1.00 85.44 450 LEU A O 1
ATOM 3652 N N . TRP A 1 451 ? -7.016 1.447 3.234 1.00 84.56 451 TRP A N 1
ATOM 3653 C CA . TRP A 1 451 ? -7.795 1.330 2.006 1.00 84.56 451 TRP A CA 1
ATOM 3654 C C . TRP A 1 451 ? -7.374 2.396 0.990 1.00 84.56 451 TRP A C 1
ATOM 3656 O O . TRP A 1 451 ? -7.005 2.080 -0.140 1.00 84.56 451 TRP A O 1
ATOM 3666 N N . HIS A 1 452 ? -7.373 3.670 1.393 1.00 82.88 452 HIS A N 1
ATOM 3667 C CA . HIS A 1 452 ? -6.950 4.762 0.516 1.00 82.88 452 HIS A CA 1
ATOM 3668 C C . HIS A 1 452 ? -5.468 4.656 0.161 1.00 82.88 452 HIS A C 1
ATOM 3670 O O . HIS A 1 452 ? -5.106 4.899 -0.987 1.00 82.88 452 HIS A O 1
ATOM 3676 N N . ALA A 1 453 ? -4.621 4.250 1.112 1.00 82.19 453 ALA A N 1
ATOM 3677 C CA . ALA A 1 453 ? -3.207 4.000 0.845 1.00 82.19 453 ALA A CA 1
ATOM 3678 C C . ALA A 1 453 ? -3.009 2.939 -0.253 1.00 82.19 453 ALA A C 1
ATOM 3680 O O . ALA A 1 453 ? -2.235 3.161 -1.183 1.00 82.19 453 ALA A O 1
ATOM 3681 N N . GLY A 1 454 ? -3.749 1.827 -0.195 1.00 82.69 454 GLY A N 1
ATOM 3682 C CA . GLY A 1 454 ? -3.731 0.784 -1.222 1.00 82.69 454 GLY A CA 1
ATOM 3683 C C . GLY A 1 454 ? -4.120 1.319 -2.601 1.00 82.69 454 GLY A C 1
ATOM 3684 O O . GLY A 1 454 ? -3.395 1.106 -3.572 1.00 82.69 454 GLY A O 1
ATOM 3685 N N . LEU A 1 455 ? -5.201 2.103 -2.687 1.00 85.06 455 LEU A N 1
ATOM 3686 C CA . LEU A 1 455 ? -5.634 2.726 -3.945 1.00 85.06 455 LEU A CA 1
ATOM 3687 C C . LEU A 1 455 ? -4.601 3.715 -4.502 1.00 85.06 455 LEU A C 1
ATOM 3689 O O . LEU A 1 455 ? -4.360 3.740 -5.711 1.00 85.06 455 LEU A O 1
ATOM 3693 N N . TRP A 1 456 ? -3.945 4.498 -3.646 1.00 80.50 456 TRP A N 1
ATOM 3694 C CA . TRP A 1 456 ? -2.861 5.389 -4.065 1.00 80.50 456 TRP A CA 1
ATOM 3695 C C . TRP A 1 456 ? -1.613 4.635 -4.543 1.00 80.50 456 TRP A C 1
ATOM 3697 O O . TRP A 1 456 ? -0.876 5.139 -5.388 1.00 80.50 456 TRP A O 1
ATOM 3707 N N . MET A 1 457 ? -1.357 3.428 -4.046 1.00 75.12 457 MET A N 1
ATOM 3708 C CA . MET A 1 457 ? -0.163 2.663 -4.417 1.00 75.12 457 MET A CA 1
ATOM 3709 C C . MET A 1 457 ? -0.383 1.670 -5.563 1.00 75.12 457 MET A C 1
ATOM 3711 O O . MET A 1 457 ? 0.600 1.243 -6.158 1.00 75.12 457 MET A O 1
ATOM 3715 N N . ALA A 1 458 ? -1.632 1.333 -5.900 1.00 78.94 458 ALA A N 1
ATOM 3716 C CA . ALA A 1 458 ? -1.952 0.241 -6.821 1.00 78.94 458 ALA A CA 1
ATOM 3717 C C . ALA A 1 458 ? -1.377 0.418 -8.241 1.00 78.94 458 ALA A C 1
ATOM 3719 O O . ALA A 1 458 ? -0.543 -0.369 -8.676 1.00 78.94 458 ALA A O 1
ATOM 3720 N N . CYS A 1 459 ? -1.830 1.429 -8.986 1.00 80.81 459 CYS A N 1
ATOM 3721 C CA . CYS A 1 459 ? -1.371 1.708 -10.353 1.00 80.81 459 CYS A CA 1
ATOM 3722 C C . CYS A 1 459 ? -1.659 3.163 -10.747 1.00 80.81 459 CYS A C 1
ATOM 3724 O O . CYS A 1 459 ? -2.352 3.885 -10.024 1.00 80.81 459 CYS A O 1
ATOM 3726 N N . LYS A 1 460 ? -1.153 3.606 -11.906 1.00 81.06 460 LYS A N 1
ATOM 3727 C CA . LYS A 1 460 ? -1.367 4.975 -12.400 1.00 81.06 460 LYS A CA 1
ATOM 3728 C C . LYS A 1 460 ? -2.847 5.347 -12.508 1.00 81.06 460 LYS A C 1
ATOM 3730 O O . LYS A 1 460 ? -3.219 6.434 -12.078 1.00 81.06 460 LYS A O 1
ATOM 3735 N N . GLU A 1 461 ? -3.685 4.453 -13.019 1.00 85.19 461 GLU A N 1
ATOM 3736 C CA . GLU A 1 461 ? -5.118 4.719 -13.187 1.00 85.19 461 GLU A CA 1
ATOM 3737 C C . GLU A 1 461 ? -5.831 4.899 -11.850 1.00 85.19 461 GLU A C 1
ATOM 3739 O O . GLU A 1 461 ? -6.547 5.879 -11.666 1.00 85.19 461 GLU A O 1
ATOM 3744 N N . SER A 1 462 ? -5.578 4.005 -10.888 1.00 87.44 462 SER A N 1
ATOM 3745 C CA . SER A 1 462 ? -6.121 4.123 -9.531 1.00 87.44 462 SER A CA 1
ATOM 3746 C C . SER A 1 462 ? -5.722 5.456 -8.892 1.00 87.44 462 SER A C 1
ATOM 3748 O O . SER A 1 462 ? -6.553 6.150 -8.311 1.00 87.44 462 SER A O 1
ATOM 3750 N N . ARG A 1 463 ? -4.466 5.883 -9.077 1.00 84.12 463 ARG A N 1
ATOM 3751 C CA . ARG A 1 463 ? -3.980 7.187 -8.602 1.00 84.12 463 ARG A CA 1
ATOM 3752 C C . ARG A 1 463 ? -4.657 8.368 -9.275 1.00 84.12 463 ARG A C 1
ATOM 3754 O O . ARG A 1 463 ? -4.954 9.355 -8.612 1.00 84.12 463 ARG A O 1
ATOM 3761 N N . GLU A 1 464 ? -4.868 8.309 -10.583 1.00 83.69 464 GLU A N 1
ATOM 3762 C CA . GLU A 1 464 ? -5.564 9.367 -11.317 1.00 83.69 464 GLU A CA 1
ATOM 3763 C C . GLU A 1 464 ? -7.022 9.478 -10.879 1.00 83.69 464 GLU A C 1
ATOM 3765 O O . GLU A 1 464 ? -7.522 10.588 -10.699 1.00 83.69 464 GLU A O 1
ATOM 3770 N N . VAL A 1 465 ? -7.673 8.344 -10.626 1.00 88.62 465 VAL A N 1
ATOM 3771 C CA . VAL A 1 465 ? -9.035 8.275 -10.093 1.00 88.62 465 VAL A CA 1
ATOM 3772 C C . VAL A 1 465 ? -9.100 8.817 -8.665 1.00 88.62 465 VAL A C 1
ATOM 3774 O O . VAL A 1 465 ? -9.938 9.674 -8.390 1.00 88.62 465 VAL A O 1
ATOM 3777 N N . MET A 1 466 ? -8.173 8.427 -7.786 1.00 84.56 466 MET A N 1
ATOM 3778 C CA . MET A 1 466 ? -8.044 8.995 -6.438 1.00 84.56 466 MET A CA 1
ATOM 3779 C C . MET A 1 466 ? -7.795 10.506 -6.483 1.00 84.56 466 MET A C 1
ATOM 3781 O O . MET A 1 466 ? -8.461 11.259 -5.778 1.00 84.56 466 MET A O 1
ATOM 3785 N N . ARG A 1 467 ? -6.902 10.978 -7.364 1.00 80.56 467 ARG A N 1
ATOM 3786 C CA . ARG A 1 467 ? -6.631 12.411 -7.559 1.00 80.56 467 ARG A CA 1
ATOM 3787 C C . ARG A 1 467 ? -7.881 13.139 -8.029 1.00 80.56 467 ARG A C 1
ATOM 3789 O O . ARG A 1 467 ? -8.249 14.166 -7.470 1.00 80.56 467 ARG A O 1
ATOM 3796 N N . LYS A 1 468 ? -8.570 12.597 -9.030 1.00 85.88 468 LYS A N 1
ATOM 3797 C CA . LYS A 1 468 ? -9.818 13.172 -9.524 1.00 85.88 468 LYS A CA 1
ATOM 3798 C C . LYS A 1 468 ? -10.856 13.235 -8.405 1.00 85.88 468 LYS A C 1
ATOM 3800 O O . LYS A 1 468 ? -11.463 14.280 -8.238 1.00 85.88 468 LYS A O 1
ATOM 3805 N N . HIS A 1 469 ? -11.030 12.169 -7.633 1.00 83.56 469 HIS A N 1
ATOM 3806 C CA . HIS A 1 469 ? -12.002 12.130 -6.544 1.00 83.56 469 HIS A CA 1
ATOM 3807 C C . HIS A 1 469 ? -11.691 13.154 -5.449 1.00 83.56 469 HIS A C 1
ATOM 3809 O O . HIS A 1 469 ? -12.577 13.884 -5.024 1.00 83.56 469 HIS A O 1
ATOM 3815 N N . TRP A 1 470 ? -10.430 13.248 -5.025 1.00 76.94 470 TRP A N 1
ATOM 3816 C CA . TRP A 1 470 ? -10.044 14.078 -3.886 1.00 76.94 470 TRP A CA 1
ATOM 3817 C C . TRP A 1 470 ? -9.931 15.567 -4.226 1.00 76.94 470 TRP A C 1
ATOM 3819 O O . TRP A 1 470 ? -10.312 16.415 -3.424 1.00 76.94 470 TRP A O 1
ATOM 3829 N N . PHE A 1 471 ? -9.425 15.892 -5.420 1.00 77.12 471 PHE A N 1
ATOM 3830 C CA . PHE A 1 471 ? -9.151 17.274 -5.827 1.00 77.12 471 PHE A CA 1
ATOM 3831 C C . PHE A 1 471 ? -10.230 17.882 -6.732 1.00 77.12 471 PHE A C 1
ATOM 3833 O O . PHE A 1 471 ? -10.290 19.104 -6.846 1.00 77.12 471 PHE A O 1
ATOM 3840 N N . ASN A 1 472 ? -11.091 17.081 -7.380 1.00 77.62 472 ASN A N 1
ATOM 3841 C CA . ASN A 1 472 ? -12.184 17.632 -8.196 1.00 77.62 472 ASN A CA 1
ATOM 3842 C C . ASN A 1 472 ? -13.530 17.729 -7.481 1.00 77.62 472 ASN A C 1
ATOM 3844 O O . ASN A 1 472 ? -14.487 18.190 -8.110 1.00 77.62 472 ASN A O 1
ATOM 3848 N N . ASP A 1 473 ? -13.613 17.344 -6.209 1.00 72.88 473 ASP A N 1
ATOM 3849 C CA . ASP A 1 473 ? -14.820 17.577 -5.428 1.00 72.88 473 ASP A CA 1
ATOM 3850 C C . ASP A 1 473 ? -15.102 19.096 -5.327 1.00 72.88 473 ASP A C 1
ATOM 3852 O O . ASP A 1 473 ? -14.175 19.878 -5.087 1.00 72.88 473 ASP A O 1
ATOM 3856 N N . PRO A 1 474 ? -16.344 19.565 -5.556 1.00 74.50 474 PRO A N 1
ATOM 3857 C CA . PRO A 1 474 ? -16.673 20.989 -5.487 1.00 74.50 474 PRO A CA 1
ATOM 3858 C C . PRO A 1 474 ? -16.298 21.646 -4.151 1.00 74.50 474 PRO A C 1
ATOM 3860 O O . PRO A 1 474 ? -15.928 22.823 -4.134 1.00 74.50 474 PRO A O 1
ATOM 3863 N N . TYR A 1 475 ? -16.357 20.896 -3.045 1.00 67.88 475 TYR A N 1
ATOM 3864 C CA . TYR A 1 475 ? -15.915 21.367 -1.736 1.00 67.88 475 TYR A CA 1
ATOM 3865 C C . TYR A 1 475 ? -14.394 21.534 -1.704 1.00 67.88 475 TYR A C 1
ATOM 3867 O O . TYR A 1 475 ? -13.905 22.612 -1.385 1.00 67.88 475 TYR A O 1
ATOM 3875 N N . SER A 1 476 ? -13.648 20.520 -2.149 1.00 68.94 476 SER A N 1
ATOM 3876 C CA . SER A 1 476 ? -12.187 20.589 -2.295 1.00 68.94 476 SER A CA 1
ATOM 3877 C C . SER A 1 476 ? -11.721 21.763 -3.164 1.00 68.94 476 SER A C 1
ATOM 3879 O O . SER A 1 476 ? -10.722 22.405 -2.853 1.00 68.94 476 SER A O 1
ATOM 3881 N N . LYS A 1 477 ? -12.452 22.080 -4.241 1.00 74.56 477 LYS A N 1
ATOM 3882 C CA . LYS A 1 477 ? -12.146 23.225 -5.116 1.00 74.56 477 LYS A CA 1
ATOM 3883 C C . LYS A 1 477 ? -12.416 24.578 -4.463 1.00 74.56 477 LYS A C 1
ATOM 3885 O O . LYS A 1 477 ? -11.756 25.551 -4.812 1.00 74.56 477 LYS A O 1
ATOM 3890 N N . SER A 1 478 ? -13.416 24.650 -3.587 1.00 74.44 478 SER A N 1
ATOM 3891 C CA . SER A 1 478 ? -13.784 25.880 -2.876 1.00 74.44 478 SER A CA 1
ATOM 3892 C C . SER A 1 478 ? -12.977 26.095 -1.595 1.00 74.44 478 SER A C 1
ATOM 3894 O O . SER A 1 478 ? -12.873 27.236 -1.161 1.00 74.44 478 SER A O 1
ATOM 3896 N N . HIS A 1 479 ? -12.390 25.029 -1.041 1.00 69.88 479 HIS A N 1
ATOM 3897 C CA . HIS A 1 479 ? -11.625 25.030 0.209 1.00 69.88 479 HIS A CA 1
ATOM 3898 C C . HIS A 1 479 ? -10.331 24.205 0.059 1.00 69.88 479 HIS A C 1
ATOM 3900 O O . HIS A 1 479 ? -10.187 23.145 0.688 1.00 69.88 479 HIS A O 1
ATOM 3906 N N . PRO A 1 480 ? -9.389 24.624 -0.808 1.00 65.94 480 PRO A N 1
ATOM 3907 C CA . PRO A 1 480 ? -8.131 23.905 -1.016 1.00 65.94 480 PRO A CA 1
ATOM 3908 C C . PRO A 1 480 ? -7.331 23.724 0.284 1.00 65.94 480 PRO A C 1
ATOM 3910 O O . PRO A 1 480 ? -6.708 22.682 0.476 1.00 65.94 480 PRO A O 1
ATOM 3913 N N . GLU A 1 481 ? -7.431 24.662 1.228 1.00 64.38 481 GLU A N 1
ATOM 3914 C CA . GLU A 1 481 ? -6.819 24.579 2.556 1.00 64.38 481 GLU A CA 1
ATOM 3915 C C . GLU A 1 481 ? -7.330 23.384 3.375 1.00 64.38 481 GLU A C 1
ATOM 3917 O O . GLU A 1 481 ? -6.598 22.813 4.184 1.00 64.38 481 GLU A O 1
ATOM 3922 N N . TYR A 1 482 ? -8.576 22.955 3.152 1.00 63.12 482 TYR A N 1
ATOM 3923 C CA . TYR A 1 482 ? -9.130 21.773 3.806 1.00 63.12 482 TYR A CA 1
ATOM 3924 C C . TYR A 1 482 ? -8.536 20.502 3.206 1.00 63.12 482 TYR A C 1
ATOM 3926 O O . TYR A 1 482 ? -8.193 19.571 3.935 1.00 63.12 482 TYR A O 1
ATOM 3934 N N . VAL A 1 483 ? -8.347 20.469 1.885 1.00 62.12 483 VAL A N 1
ATOM 3935 C CA . VAL A 1 483 ? -7.639 19.373 1.216 1.00 62.12 483 VAL A CA 1
ATOM 3936 C C . VAL A 1 483 ? -6.209 19.282 1.732 1.00 62.12 483 VAL A C 1
ATOM 3938 O O . VAL A 1 483 ? -5.775 18.186 2.057 1.00 62.12 483 VAL A O 1
ATOM 3941 N N . GLU A 1 484 ? -5.516 20.407 1.898 1.00 59.16 484 GLU A N 1
ATOM 3942 C CA . GLU A 1 484 ? -4.161 20.468 2.465 1.00 59.16 484 GLU A CA 1
ATOM 3943 C C . GLU A 1 484 ? -4.089 20.032 3.935 1.00 59.16 484 GLU A C 1
ATOM 3945 O O . GLU A 1 484 ? -3.114 19.410 4.352 1.00 59.16 484 GLU A O 1
ATOM 3950 N N . GLN A 1 485 ? -5.119 20.305 4.740 1.00 57.53 485 GLN A N 1
ATOM 3951 C CA . GLN A 1 485 ? -5.184 19.810 6.120 1.00 57.53 485 GLN A CA 1
ATOM 3952 C C . GLN A 1 485 ? -5.507 18.311 6.201 1.00 57.53 485 GLN A C 1
ATOM 3954 O O . GLN A 1 485 ? -5.064 17.628 7.129 1.00 57.53 485 GLN A O 1
ATOM 3959 N N . THR A 1 486 ? -6.288 17.801 5.247 1.00 55.69 486 THR A N 1
ATOM 3960 C CA . THR A 1 486 ? -6.802 16.423 5.236 1.00 55.69 486 THR A CA 1
ATOM 3961 C C . THR A 1 486 ? -5.839 15.448 4.558 1.00 55.69 486 THR A C 1
ATOM 3963 O O . THR A 1 486 ? -5.664 14.307 4.988 1.00 55.69 486 THR A O 1
ATOM 3966 N N . VAL A 1 487 ? -5.207 15.894 3.479 1.00 57.00 487 VAL A N 1
ATOM 3967 C CA . VAL A 1 487 ? -4.145 15.196 2.767 1.00 57.00 487 VAL A CA 1
ATOM 3968 C C . VAL A 1 487 ? -2.850 15.600 3.450 1.00 57.00 487 VAL A C 1
ATOM 3970 O O . VAL A 1 487 ? -2.427 16.739 3.324 1.00 57.00 487 VAL A O 1
ATOM 3973 N N . ASN A 1 488 ? -2.224 14.682 4.192 1.00 60.53 488 ASN A N 1
ATOM 3974 C CA . ASN A 1 488 ? -0.931 14.945 4.832 1.00 60.53 488 ASN A CA 1
ATOM 3975 C C . ASN A 1 488 ? 0.024 15.644 3.838 1.00 60.53 488 ASN A C 1
ATOM 3977 O O . ASN A 1 488 ? 0.125 15.212 2.691 1.00 60.53 488 ASN A O 1
ATOM 3981 N N . GLU A 1 489 ? 0.731 16.697 4.262 1.00 56.25 489 GLU A N 1
ATOM 3982 C CA . GLU A 1 489 ? 1.656 17.479 3.423 1.00 56.25 489 GLU A CA 1
ATOM 3983 C C . GLU A 1 489 ? 2.633 16.623 2.616 1.00 56.25 489 GLU A C 1
ATOM 3985 O O . GLU A 1 489 ? 3.063 17.023 1.538 1.00 56.25 489 GLU A O 1
ATOM 3990 N N . GLY A 1 490 ? 2.992 15.433 3.103 1.00 57.31 490 GLY A N 1
ATOM 3991 C CA . GLY A 1 490 ? 3.827 14.526 2.327 1.00 57.31 490 GLY A CA 1
ATOM 3992 C C . GLY A 1 490 ? 3.137 13.983 1.059 1.00 57.31 490 GLY A C 1
ATOM 3993 O O . GLY A 1 490 ? 3.810 13.827 0.047 1.00 57.31 490 GLY A O 1
ATOM 3994 N N . LEU A 1 491 ? 1.819 13.740 1.072 1.00 56.88 491 LEU A N 1
ATOM 3995 C CA . LEU A 1 491 ? 1.034 13.430 -0.133 1.00 56.88 491 LEU A CA 1
ATOM 3996 C C . LEU A 1 491 ? 0.980 14.659 -1.051 1.00 56.88 491 LEU A C 1
ATOM 3998 O O . LEU A 1 491 ? 1.166 14.522 -2.253 1.00 56.88 491 LEU A O 1
ATOM 4002 N N . TRP A 1 492 ? 0.801 15.864 -0.500 1.00 56.56 492 TRP A N 1
ATOM 4003 C CA . TRP A 1 492 ? 0.803 17.103 -1.289 1.00 56.56 492 TRP A CA 1
ATOM 4004 C C . TRP A 1 492 ? 2.149 17.339 -1.997 1.00 56.56 492 TRP A C 1
ATOM 4006 O O . TRP A 1 492 ? 2.178 17.524 -3.214 1.00 56.56 492 TRP A O 1
ATOM 4016 N N . LYS A 1 493 ? 3.275 17.198 -1.278 1.00 58.22 493 LYS A N 1
ATOM 4017 C CA . LYS A 1 493 ? 4.639 17.227 -1.849 1.00 58.22 493 LYS A CA 1
ATOM 4018 C C . LYS A 1 493 ? 4.853 16.152 -2.909 1.00 58.22 493 LYS A C 1
ATOM 4020 O O . LYS A 1 493 ? 5.561 16.380 -3.886 1.00 58.22 493 LYS A O 1
ATOM 4025 N N . TRP A 1 494 ? 4.242 14.986 -2.721 1.00 51.62 494 TRP A N 1
ATOM 4026 C CA . TRP A 1 494 ? 4.276 13.902 -3.696 1.00 51.62 494 TRP A CA 1
ATOM 4027 C C . TRP A 1 494 ? 3.495 14.245 -4.979 1.00 51.62 494 TRP A C 1
ATOM 4029 O O . TRP A 1 494 ? 3.921 13.864 -6.067 1.00 51.62 494 TRP A O 1
ATOM 4039 N N . PHE A 1 495 ? 2.390 14.996 -4.883 1.00 53.88 495 PHE A N 1
ATOM 4040 C CA . PHE A 1 495 ? 1.569 15.388 -6.038 1.00 53.88 495 PHE A CA 1
ATOM 4041 C C . PHE A 1 495 ? 2.113 16.564 -6.835 1.00 53.88 495 PHE A C 1
ATOM 4043 O O . PHE A 1 495 ? 2.079 16.518 -8.063 1.00 53.88 495 PHE A O 1
ATOM 4050 N N . HIS A 1 496 ? 2.554 17.614 -6.150 1.00 54.38 496 HIS A N 1
ATOM 4051 C CA . HIS A 1 496 ? 2.920 18.873 -6.795 1.00 54.38 496 HIS A CA 1
ATOM 4052 C C . HIS A 1 496 ? 4.412 18.965 -7.108 1.00 54.38 496 HIS A C 1
ATOM 4054 O O . HIS A 1 496 ? 4.844 19.881 -7.799 1.00 54.38 496 HIS A O 1
ATOM 4060 N N . GLY A 1 497 ? 5.207 17.998 -6.637 1.00 50.81 497 GLY A N 1
ATOM 4061 C CA . GLY A 1 497 ? 6.650 18.161 -6.595 1.00 50.81 497 GLY A CA 1
ATOM 4062 C C . GLY A 1 497 ? 7.023 19.370 -5.734 1.00 50.81 497 GLY A C 1
ATOM 4063 O O . GLY A 1 497 ? 6.183 20.140 -5.271 1.00 50.81 497 GLY A O 1
ATOM 4064 N N . SER A 1 498 ? 8.308 19.552 -5.471 1.00 43.72 498 SER A N 1
ATOM 4065 C CA . SER A 1 498 ? 8.775 20.844 -4.979 1.00 43.72 498 SER A CA 1
ATOM 4066 C C . SER A 1 498 ? 8.745 21.836 -6.145 1.00 43.72 498 SER A C 1
ATOM 4068 O O . SER A 1 498 ? 9.777 22.048 -6.782 1.00 43.72 498 SER A O 1
ATOM 4070 N N . GLU A 1 499 ? 7.585 22.403 -6.476 1.00 41.34 499 GLU A N 1
ATOM 4071 C CA . GLU A 1 499 ? 7.601 23.725 -7.106 1.00 41.34 499 GLU A CA 1
ATOM 4072 C C . GLU A 1 499 ? 8.294 24.678 -6.119 1.00 41.34 499 GLU A C 1
ATOM 4074 O O . GLU A 1 499 ? 8.137 24.524 -4.909 1.00 41.34 499 GLU A O 1
ATOM 4079 N N . GLU A 1 500 ? 9.156 25.560 -6.630 1.00 43.34 500 GLU A N 1
ATOM 4080 C CA . GLU A 1 500 ? 10.147 26.394 -5.920 1.00 43.34 500 GLU A CA 1
ATOM 4081 C C . GLU A 1 500 ? 9.537 27.443 -4.954 1.00 43.34 500 GLU A C 1
ATOM 4083 O O . GLU A 1 500 ? 9.901 28.615 -4.976 1.00 43.34 500 GLU A O 1
ATOM 4088 N N . GLY A 1 501 ? 8.589 27.046 -4.107 1.00 38.75 501 GLY A N 1
ATOM 4089 C CA . GLY A 1 501 ? 7.953 27.878 -3.092 1.00 38.75 501 GLY A CA 1
ATOM 4090 C C . GLY A 1 501 ? 8.675 27.789 -1.750 1.00 38.75 501 GLY A C 1
ATOM 4091 O O . GLY A 1 501 ? 8.996 26.699 -1.281 1.00 38.75 501 GLY A O 1
ATOM 4092 N N . GLU A 1 502 ? 8.920 28.963 -1.173 1.00 39.75 502 GLU A N 1
ATOM 4093 C CA . GLU A 1 502 ? 9.695 29.263 0.034 1.00 39.75 502 GLU A CA 1
ATOM 4094 C C . GLU A 1 502 ? 9.523 28.294 1.218 1.00 39.75 502 GLU A C 1
ATOM 4096 O O . GLU A 1 502 ? 8.440 27.779 1.503 1.00 39.75 502 GLU A O 1
ATOM 4101 N N . ASP A 1 503 ? 10.627 28.115 1.954 1.00 38.19 503 ASP A N 1
ATOM 4102 C CA . ASP A 1 503 ? 10.719 27.377 3.214 1.00 38.19 503 ASP A CA 1
ATOM 4103 C C . ASP A 1 503 ? 9.725 27.925 4.259 1.00 38.19 503 ASP A C 1
ATOM 4105 O O . ASP A 1 503 ? 10.028 28.833 5.035 1.00 38.19 503 ASP A O 1
ATOM 4109 N N . LEU A 1 504 ? 8.518 27.353 4.307 1.00 33.62 504 LEU A N 1
ATOM 4110 C CA . LEU A 1 504 ? 7.561 27.603 5.385 1.00 33.62 504 LEU A CA 1
ATOM 4111 C C . LEU A 1 504 ? 8.161 27.179 6.744 1.00 33.62 504 LEU A C 1
ATOM 4113 O O . LEU A 1 504 ? 8.806 26.126 6.831 1.00 33.62 504 LEU A O 1
ATOM 4117 N N . PRO A 1 505 ? 7.924 27.952 7.825 1.00 34.47 505 PRO A N 1
ATOM 4118 C CA . PRO A 1 505 ? 8.505 27.692 9.133 1.00 34.47 505 PRO A CA 1
ATOM 4119 C C . PRO A 1 505 ? 8.058 26.328 9.659 1.00 34.47 505 PRO A C 1
ATOM 4121 O O . PRO A 1 505 ? 6.882 26.043 9.888 1.00 34.47 505 PRO A O 1
ATOM 4124 N N . TRP A 1 506 ? 9.059 25.476 9.811 1.00 33.59 506 TRP A N 1
ATOM 4125 C CA . TRP A 1 506 ? 8.953 24.037 9.957 1.00 33.59 506 TRP A CA 1
ATOM 4126 C C . TRP A 1 506 ? 8.817 23.650 11.434 1.00 33.59 506 TRP A C 1
ATOM 4128 O O . TRP A 1 506 ? 9.732 23.880 12.221 1.00 33.59 506 TRP A O 1
ATOM 4138 N N . ASN A 1 507 ? 7.696 23.053 11.845 1.00 39.59 507 ASN A N 1
ATOM 4139 C CA . ASN A 1 507 ? 7.501 22.589 13.223 1.00 39.59 507 ASN A CA 1
ATOM 4140 C C . ASN A 1 507 ? 7.912 21.110 13.411 1.00 39.59 507 ASN A C 1
ATOM 4142 O O . ASN A 1 507 ? 7.654 20.252 12.568 1.00 39.59 507 ASN A O 1
ATOM 4146 N N . GLU A 1 508 ? 8.539 20.805 14.555 1.00 39.88 508 GLU A N 1
ATOM 4147 C CA . GLU A 1 508 ? 9.110 19.494 14.946 1.00 39.88 508 GLU A CA 1
ATOM 4148 C C . GLU A 1 508 ? 8.158 18.296 14.762 1.00 39.88 508 GLU A C 1
ATOM 4150 O O . GLU A 1 508 ? 8.585 17.188 14.430 1.00 39.88 508 GLU A O 1
ATOM 4155 N N . TRP A 1 509 ? 6.851 18.520 14.929 1.00 39.56 509 TRP A N 1
ATOM 4156 C CA . TRP A 1 509 ? 5.814 17.502 14.737 1.00 39.56 509 TRP A CA 1
ATOM 4157 C C . TRP A 1 509 ? 5.733 17.002 13.279 1.00 39.56 509 TRP A C 1
ATOM 4159 O O . TRP A 1 509 ? 5.477 15.821 13.044 1.00 39.56 509 TRP A O 1
ATOM 4169 N N . ARG A 1 510 ? 6.016 17.863 12.289 1.00 49.81 510 ARG A N 1
ATOM 4170 C CA . ARG A 1 510 ? 6.028 17.511 10.854 1.00 49.81 510 ARG A CA 1
ATOM 4171 C C . ARG A 1 510 ? 7.280 16.747 10.432 1.00 49.81 510 ARG A C 1
ATOM 4173 O O . ARG A 1 510 ? 7.223 15.932 9.518 1.00 49.81 510 ARG A O 1
ATOM 4180 N N . GLN A 1 511 ? 8.399 16.959 11.122 1.00 47.94 511 GLN A N 1
ATOM 4181 C CA . GLN A 1 511 ? 9.667 16.281 10.841 1.00 47.94 511 GLN A CA 1
ATOM 4182 C C . GLN A 1 511 ? 9.616 14.797 11.247 1.00 47.94 511 GLN A C 1
ATOM 4184 O O . GLN A 1 511 ? 10.121 13.941 10.526 1.00 47.94 511 GLN A O 1
ATOM 4189 N N . ARG A 1 512 ? 8.917 14.468 12.346 1.00 53.00 512 ARG A N 1
ATOM 4190 C CA . ARG A 1 512 ? 8.688 13.071 12.762 1.00 53.00 512 ARG A CA 1
ATOM 4191 C C . ARG A 1 512 ? 7.794 12.302 11.792 1.00 53.00 512 ARG A C 1
ATOM 4193 O O . ARG A 1 512 ? 8.024 11.117 11.585 1.00 53.00 512 ARG A O 1
ATOM 4200 N N . LEU A 1 513 ? 6.817 12.968 11.172 1.00 47.50 513 LEU A N 1
ATOM 4201 C CA . LEU A 1 513 ? 5.928 12.358 10.179 1.00 47.50 513 LEU A CA 1
ATOM 4202 C C . LEU A 1 513 ? 6.625 12.043 8.849 1.00 47.50 513 LEU A C 1
ATOM 4204 O O . LEU A 1 513 ? 6.135 11.174 8.149 1.00 47.50 513 LEU A O 1
ATOM 4208 N N . GLN A 1 514 ? 7.765 12.660 8.513 1.00 47.28 514 GLN A N 1
ATOM 4209 C CA . GLN A 1 514 ? 8.535 12.297 7.310 1.00 47.28 514 GLN A CA 1
ATOM 4210 C C . GLN A 1 514 ? 9.222 10.931 7.406 1.00 47.28 514 GLN A C 1
ATOM 4212 O O . GLN A 1 514 ? 9.498 10.321 6.378 1.00 47.28 514 GLN A O 1
ATOM 4217 N N . ALA A 1 515 ? 9.481 10.439 8.623 1.00 50.97 515 ALA A N 1
ATOM 4218 C CA . ALA A 1 515 ? 9.929 9.062 8.824 1.00 50.97 515 ALA A CA 1
ATOM 4219 C C . ALA A 1 515 ? 8.805 8.044 8.553 1.00 50.97 515 ALA A C 1
ATOM 4221 O O . ALA A 1 515 ? 9.078 6.860 8.376 1.00 50.97 515 ALA A O 1
ATOM 4222 N N . TYR A 1 516 ? 7.551 8.502 8.526 1.00 53.00 516 TYR A N 1
ATOM 4223 C CA . TYR A 1 516 ? 6.382 7.690 8.230 1.00 53.00 516 TYR A CA 1
ATOM 4224 C C . TYR A 1 516 ? 5.942 7.948 6.792 1.00 53.00 516 TYR A C 1
ATOM 4226 O O . TYR A 1 516 ? 5.939 9.075 6.306 1.00 53.00 516 TYR A O 1
ATOM 4234 N N . GLU A 1 517 ? 5.585 6.881 6.087 1.00 56.06 517 GLU A N 1
ATOM 4235 C CA . GLU A 1 517 ? 5.139 6.974 4.706 1.00 56.06 517 GLU A CA 1
ATOM 4236 C C . GLU A 1 517 ? 3.982 8.000 4.565 1.00 56.06 517 GLU A C 1
ATOM 4238 O O . GLU A 1 517 ? 2.950 7.868 5.231 1.00 56.06 517 GLU A O 1
ATOM 4243 N N . PRO A 1 518 ? 4.120 9.045 3.726 1.00 51.09 518 PRO A N 1
ATOM 4244 C CA . PRO A 1 518 ? 3.188 10.174 3.646 1.00 51.09 518 PRO A CA 1
ATOM 4245 C C . PRO A 1 518 ? 1.702 9.859 3.459 1.00 51.09 518 PRO A C 1
ATOM 4247 O O . PRO A 1 518 ? 0.846 10.689 3.764 1.00 51.09 518 PRO A O 1
ATOM 4250 N N . TRP A 1 519 ? 1.388 8.672 2.948 1.00 54.84 519 TRP A N 1
ATOM 4251 C CA . TRP A 1 519 ? 0.035 8.203 2.657 1.00 54.84 519 TRP A CA 1
ATOM 4252 C C . TRP A 1 519 ? -0.714 7.627 3.865 1.00 54.84 519 TRP A C 1
ATOM 4254 O O . TRP A 1 519 ? -1.858 7.192 3.731 1.00 54.84 519 TRP A O 1
ATOM 4264 N N . LEU A 1 520 ? -0.096 7.617 5.048 1.00 57.53 520 LEU A N 1
ATOM 4265 C CA . LEU A 1 520 ? -0.552 6.825 6.189 1.00 57.53 520 LEU A CA 1
ATOM 4266 C C . LEU A 1 520 ? -1.782 7.331 6.955 1.00 57.53 520 LEU A C 1
ATOM 4268 O O . LEU A 1 520 ? -2.160 6.641 7.886 1.00 57.53 520 LEU A O 1
ATOM 4272 N N . MET A 1 521 ? -2.438 8.455 6.637 1.00 60.44 521 MET A N 1
ATOM 4273 C CA . MET A 1 521 ? -3.637 8.873 7.401 1.00 60.44 521 MET A CA 1
ATOM 4274 C C . MET A 1 521 ? -4.616 9.751 6.607 1.00 60.44 521 MET A C 1
ATOM 4276 O O . MET A 1 521 ? -4.903 10.878 6.997 1.00 60.44 521 MET A O 1
ATOM 4280 N N . ALA A 1 522 ? -5.178 9.242 5.509 1.00 66.88 522 ALA A N 1
ATOM 4281 C CA . ALA A 1 522 ? -6.398 9.836 4.955 1.00 66.88 522 ALA A CA 1
ATOM 4282 C C . ALA A 1 522 ? -7.597 9.440 5.838 1.00 66.88 522 ALA A C 1
ATOM 4284 O O . ALA A 1 522 ? -8.257 8.434 5.568 1.00 66.88 522 ALA A O 1
ATOM 4285 N N . THR A 1 523 ? -7.838 10.184 6.920 1.00 74.75 523 THR A N 1
ATOM 4286 C CA . THR A 1 523 ? -8.969 9.967 7.841 1.00 74.75 523 THR A CA 1
ATOM 4287 C C . THR A 1 523 ? -10.083 10.971 7.577 1.00 74.75 523 THR A C 1
ATOM 4289 O O . THR A 1 523 ? -9.805 12.127 7.266 1.00 74.75 523 THR A O 1
ATOM 4292 N N . SER A 1 524 ? -11.337 10.561 7.745 1.00 76.00 524 SER A N 1
ATOM 4293 C CA . SER A 1 524 ? -12.494 11.455 7.613 1.00 76.00 524 SER A CA 1
ATOM 4294 C C . SER A 1 524 ? -13.001 11.945 8.975 1.00 76.00 524 SER A C 1
ATOM 4296 O O . SER A 1 524 ? -12.832 11.244 9.973 1.00 76.00 524 SER A O 1
ATOM 4298 N N . PRO A 1 525 ? -13.666 13.114 9.049 1.00 76.19 525 PRO A N 1
ATOM 4299 C CA . PRO A 1 525 ? -14.418 13.509 10.235 1.00 76.19 525 PRO A CA 1
ATOM 4300 C C . PRO A 1 525 ? -15.430 12.422 10.627 1.00 76.19 525 PRO A C 1
ATOM 4302 O O . PRO A 1 525 ? -16.223 11.976 9.796 1.00 76.19 525 PRO A O 1
ATOM 4305 N N . GLY A 1 526 ? -15.395 11.995 11.890 1.00 81.38 526 GLY A N 1
ATOM 4306 C CA . GLY A 1 526 ? -16.190 10.872 12.402 1.00 81.38 526 GLY A CA 1
ATOM 4307 C C . GLY A 1 526 ? -15.519 9.502 12.266 1.00 81.38 526 GLY A C 1
ATOM 4308 O O . GLY A 1 526 ? -16.078 8.510 12.725 1.00 81.38 526 GLY A O 1
ATOM 4309 N N . ASP A 1 527 ? -14.326 9.421 11.664 1.00 87.50 527 ASP A N 1
ATOM 4310 C CA . ASP A 1 527 ? -13.502 8.225 11.802 1.00 87.50 527 ASP A CA 1
ATOM 4311 C C . ASP A 1 527 ? -13.077 8.040 13.263 1.00 87.50 527 ASP A C 1
ATOM 4313 O O . ASP A 1 527 ? -12.743 8.981 13.984 1.00 87.50 527 ASP A O 1
ATOM 4317 N N . MET A 1 528 ? -13.042 6.779 13.667 1.00 91.19 528 MET A N 1
ATOM 4318 C CA . MET A 1 528 ? -12.728 6.347 15.015 1.00 91.19 528 MET A CA 1
ATOM 4319 C C . MET A 1 528 ? -11.251 6.008 15.149 1.00 91.19 528 MET A C 1
ATOM 4321 O O . MET A 1 528 ? -10.683 5.367 14.264 1.00 91.19 528 MET A O 1
ATOM 4325 N N . PHE A 1 529 ? -10.644 6.343 16.285 1.00 91.19 529 PHE A N 1
ATOM 4326 C CA . PHE A 1 529 ? -9.252 5.996 16.570 1.00 91.19 529 PHE A CA 1
ATOM 4327 C C . PHE A 1 529 ? -9.183 4.935 17.669 1.00 91.19 529 PHE A C 1
ATOM 4329 O O . PHE A 1 529 ? -9.421 5.217 18.842 1.00 91.19 529 PHE A O 1
ATOM 4336 N N . CYS A 1 530 ? -8.874 3.698 17.278 1.00 94.19 530 CYS A N 1
ATOM 4337 C CA . CYS A 1 530 ? -8.668 2.574 18.182 1.00 94.19 530 CYS A CA 1
ATOM 4338 C C . CYS A 1 530 ? -7.245 2.589 18.742 1.00 94.19 530 CYS A C 1
ATOM 4340 O O . CYS A 1 530 ? -6.284 2.276 18.038 1.00 94.19 530 CYS A O 1
ATOM 4342 N N . ILE A 1 531 ? -7.119 2.923 20.021 1.00 92.88 531 ILE A N 1
ATOM 4343 C CA . ILE A 1 531 ? -5.837 3.087 20.699 1.00 92.88 531 ILE A CA 1
ATOM 4344 C C . ILE A 1 531 ? -5.380 1.744 21.272 1.00 92.88 531 ILE A C 1
ATOM 4346 O O . ILE A 1 531 ? -6.086 1.116 22.060 1.00 92.88 531 ILE A O 1
ATOM 4350 N N . THR A 1 532 ? -4.171 1.330 20.896 1.00 90.44 532 THR A N 1
ATOM 4351 C CA . THR A 1 532 ? -3.509 0.111 21.378 1.00 90.44 532 THR A CA 1
ATOM 4352 C C . THR A 1 532 ? -2.176 0.503 22.020 1.00 90.44 532 THR A C 1
ATOM 4354 O O . THR A 1 532 ? -1.188 0.686 21.312 1.00 90.44 532 THR A O 1
ATOM 4357 N N . PRO A 1 533 ? -2.134 0.744 23.342 1.00 87.31 533 PRO A N 1
ATOM 4358 C CA . PRO A 1 533 ? -0.899 1.125 24.018 1.00 87.31 533 PRO A CA 1
ATOM 4359 C C . PRO A 1 533 ? 0.043 -0.080 24.143 1.00 87.31 533 PRO A C 1
ATOM 4361 O O . PRO A 1 533 ? -0.361 -1.128 24.646 1.00 87.31 533 PRO A O 1
ATOM 4364 N N . ASP A 1 534 ? 1.300 0.099 23.728 1.00 82.88 534 ASP A N 1
ATOM 4365 C CA . ASP A 1 534 ? 2.333 -0.949 23.776 1.00 82.88 534 ASP A CA 1
ATOM 4366 C C . ASP A 1 534 ? 2.862 -1.174 25.208 1.00 82.88 534 ASP A C 1
ATOM 4368 O O . ASP A 1 534 ? 3.237 -2.285 25.580 1.00 82.88 534 ASP A O 1
ATOM 4372 N N . ASP A 1 535 ? 2.894 -0.123 26.035 1.00 85.94 535 ASP A N 1
ATOM 4373 C CA . ASP A 1 535 ? 3.309 -0.201 27.436 1.00 85.94 535 ASP A CA 1
ATOM 4374 C C . ASP A 1 535 ? 2.582 0.841 28.319 1.00 85.94 535 ASP A C 1
ATOM 4376 O O . ASP A 1 535 ? 1.736 1.610 27.856 1.00 85.94 535 ASP A O 1
ATOM 4380 N N . TYR A 1 536 ? 2.873 0.848 29.625 1.00 83.62 536 TYR A N 1
ATOM 4381 C CA . TYR A 1 536 ? 2.221 1.743 30.591 1.00 83.62 536 TYR A CA 1
ATOM 4382 C C . TYR A 1 536 ? 2.791 3.171 30.620 1.00 83.62 536 TYR A C 1
ATOM 4384 O O . TYR A 1 536 ? 2.176 4.067 31.200 1.00 83.62 536 TYR A O 1
ATOM 4392 N N . ARG A 1 537 ? 3.973 3.416 30.044 1.00 82.69 537 ARG A N 1
ATOM 4393 C CA . ARG A 1 537 ? 4.643 4.726 30.096 1.00 82.69 537 ARG A CA 1
ATOM 4394 C C . ARG A 1 537 ? 3.849 5.803 29.349 1.00 82.69 537 ARG A C 1
ATOM 4396 O O . ARG A 1 537 ? 3.654 6.866 29.948 1.00 82.69 537 ARG A O 1
ATOM 4403 N N . PRO A 1 538 ? 3.318 5.561 28.130 1.00 74.69 538 PRO A N 1
ATOM 4404 C CA . PRO A 1 538 ? 2.394 6.478 27.483 1.00 74.69 538 PRO A CA 1
ATOM 4405 C C . PRO A 1 538 ? 1.167 6.751 28.342 1.00 74.69 538 PRO A C 1
ATOM 4407 O O . PRO A 1 538 ? 0.741 7.894 28.415 1.00 74.69 538 PRO A O 1
ATOM 4410 N N . LEU A 1 539 ? 0.640 5.758 29.072 1.00 74.38 539 LEU A N 1
ATOM 4411 C CA . LEU A 1 539 ? -0.557 5.932 29.906 1.00 74.38 539 LEU A CA 1
ATOM 4412 C C . LEU A 1 539 ? -0.360 6.976 31.002 1.00 74.38 539 LEU A C 1
ATOM 4414 O O . LEU A 1 539 ? -1.279 7.740 31.284 1.00 74.38 539 LEU A O 1
ATOM 4418 N N . ALA A 1 540 ? 0.823 7.037 31.615 1.00 75.50 540 ALA A N 1
ATOM 4419 C CA . ALA A 1 540 ? 1.118 8.026 32.652 1.00 75.50 540 ALA A CA 1
ATOM 4420 C C . ALA A 1 540 ? 1.154 9.462 32.101 1.00 75.50 540 ALA A C 1
ATOM 4422 O O . ALA A 1 540 ? 0.824 10.410 32.812 1.00 75.50 540 ALA A O 1
ATOM 4423 N N . ARG A 1 541 ? 1.546 9.620 30.833 1.00 75.31 541 ARG A N 1
ATOM 4424 C CA . ARG A 1 541 ? 1.682 10.917 30.153 1.00 75.31 541 ARG A CA 1
ATOM 4425 C C . ARG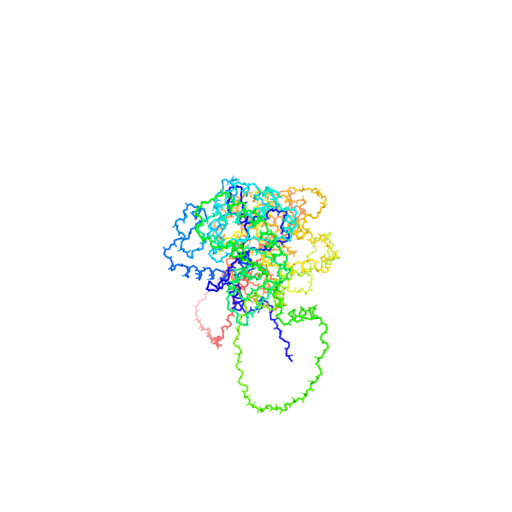 A 1 541 ? 0.467 11.299 29.323 1.00 75.31 541 ARG A C 1
ATOM 4427 O O . ARG A 1 541 ? 0.294 12.477 29.027 1.00 75.31 541 ARG A O 1
ATOM 4434 N N . PHE A 1 542 ? -0.363 10.321 28.979 1.00 71.62 542 PHE A N 1
ATOM 4435 C CA . PHE A 1 542 ? -1.564 10.507 28.195 1.00 71.62 542 PHE A CA 1
ATOM 4436 C C . PHE A 1 542 ? -2.513 11.433 28.948 1.00 71.62 542 PHE A C 1
ATOM 4438 O O . PHE A 1 542 ? -3.058 11.074 29.997 1.00 71.62 542 PHE A O 1
ATOM 4445 N N . LYS A 1 543 ? -2.667 12.636 28.402 1.00 71.06 543 LYS A N 1
ATOM 4446 C CA . LYS A 1 543 ? -3.686 13.605 28.781 1.00 71.06 543 LYS A CA 1
ATOM 4447 C C . LYS A 1 543 ? -4.679 13.622 27.632 1.00 71.06 543 LYS A C 1
ATOM 4449 O O . LYS A 1 543 ? -4.291 13.988 26.526 1.00 71.06 543 LYS A O 1
ATOM 4454 N N . LEU A 1 544 ? -5.928 13.222 27.886 1.00 63.12 544 LEU A N 1
ATOM 4455 C CA . LEU A 1 544 ? -6.970 13.177 26.853 1.00 63.12 544 LEU A CA 1
ATOM 4456 C C . LEU A 1 544 ? -7.170 14.532 26.157 1.00 63.12 544 LEU A C 1
ATOM 4458 O O . LEU A 1 544 ? -7.578 14.565 25.004 1.00 63.12 544 LEU A O 1
ATOM 4462 N N . PHE A 1 545 ? -6.820 15.633 26.827 1.00 59.12 545 PHE A N 1
ATOM 4463 C CA . PHE A 1 545 ? -6.795 16.972 26.258 1.00 59.12 545 PHE A CA 1
ATOM 4464 C C . PHE A 1 545 ? -5.510 17.683 26.674 1.00 59.12 545 PHE A C 1
ATOM 4466 O O . PHE A 1 545 ? -5.272 17.937 27.857 1.00 59.12 545 PHE A O 1
ATOM 4473 N N . ARG A 1 546 ? -4.666 18.020 25.696 1.00 54.25 546 ARG A N 1
ATOM 4474 C CA . ARG A 1 546 ? -3.688 19.091 25.867 1.00 54.25 546 ARG A CA 1
ATOM 4475 C C . ARG A 1 546 ? -4.358 20.351 25.341 1.00 54.25 546 ARG A C 1
ATOM 4477 O O . ARG A 1 546 ? -4.665 20.432 24.155 1.00 54.25 546 ARG A O 1
ATOM 4484 N N . GLU A 1 547 ? -4.620 21.297 26.231 1.00 47.88 547 GLU A N 1
ATOM 4485 C CA . GLU A 1 547 ? -5.078 22.643 25.891 1.00 47.88 547 GLU A CA 1
ATOM 4486 C C . GLU A 1 547 ? -4.147 23.198 24.793 1.00 47.88 547 GLU A C 1
ATOM 4488 O O . GLU A 1 547 ? -2.952 23.392 25.024 1.00 47.88 547 GLU A O 1
ATOM 4493 N N . GLY A 1 548 ? -4.647 23.278 23.553 1.00 52.97 548 GLY A N 1
ATOM 4494 C CA . GLY A 1 548 ? -3.878 23.685 22.368 1.00 52.97 548 GLY A CA 1
ATOM 4495 C C . GLY A 1 548 ? -3.682 22.642 21.254 1.00 52.97 548 GLY A C 1
ATOM 4496 O O . GLY A 1 548 ? -3.191 23.010 20.188 1.00 52.97 548 GLY A O 1
ATOM 4497 N N . SER A 1 549 ? -4.068 21.367 21.413 1.00 52.59 549 SER A N 1
ATOM 4498 C CA . SER A 1 549 ? -4.080 20.439 20.268 1.00 52.59 549 SER A CA 1
ATOM 4499 C C . SER A 1 549 ? -5.344 20.650 19.427 1.00 52.59 549 SER A C 1
ATOM 4501 O O . SER A 1 549 ? -6.382 20.058 19.704 1.00 52.59 549 SER A O 1
ATOM 4503 N N . TYR A 1 550 ? -5.248 21.468 18.376 1.00 45.78 550 TYR A N 1
ATOM 4504 C CA . TYR A 1 550 ? -6.309 21.787 17.398 1.00 45.78 550 TYR A CA 1
ATOM 4505 C C . TYR A 1 550 ? -6.904 20.585 16.628 1.00 45.78 550 TYR A C 1
ATOM 4507 O O . TYR A 1 550 ? -7.664 20.767 15.681 1.00 45.78 550 TYR A O 1
ATOM 4515 N N . LYS A 1 551 ? -6.560 19.342 16.983 1.00 55.19 551 LYS A N 1
ATOM 4516 C CA . LYS A 1 551 ? -7.074 18.140 16.325 1.00 55.19 551 LYS A CA 1
ATOM 4517 C C . LYS A 1 551 ? -8.130 17.493 17.199 1.00 55.19 551 LYS A C 1
ATOM 4519 O O . LYS A 1 551 ? -7.827 16.762 18.138 1.00 55.19 551 LYS A O 1
ATOM 4524 N N . TYR A 1 552 ? -9.375 17.781 16.855 1.00 59.94 552 TYR A N 1
ATOM 4525 C CA . TYR A 1 552 ? -10.544 17.215 17.491 1.00 59.94 552 TYR A CA 1
ATOM 4526 C C . TYR A 1 552 ? -10.736 15.740 17.110 1.00 59.94 552 TYR A C 1
ATOM 4528 O O . TYR A 1 552 ? -11.507 15.391 16.215 1.00 59.94 552 TYR A O 1
ATOM 4536 N N . ILE A 1 553 ? -10.006 14.849 17.775 1.00 64.50 553 ILE A N 1
ATOM 4537 C CA . ILE A 1 553 ? -10.333 13.424 17.738 1.00 64.50 553 ILE A CA 1
ATOM 4538 C C . ILE A 1 553 ? -11.517 13.233 18.685 1.00 64.50 553 ILE A C 1
ATOM 4540 O O . ILE A 1 553 ? -11.341 13.193 19.898 1.00 64.50 553 ILE A O 1
ATOM 4544 N N . TYR A 1 554 ? -12.730 13.191 18.136 1.00 68.31 554 TYR A N 1
ATOM 4545 C CA . TYR A 1 554 ? -13.947 13.096 18.947 1.00 68.31 554 TYR A CA 1
ATOM 4546 C C . TYR A 1 554 ? -14.287 11.655 19.357 1.00 68.31 554 TYR A C 1
ATOM 4548 O O . TYR A 1 554 ? -14.885 11.457 20.413 1.00 68.31 554 TYR A O 1
ATOM 4556 N N . ASP A 1 555 ? -13.862 10.657 18.573 1.00 84.50 555 ASP A N 1
ATOM 4557 C CA . ASP A 1 555 ? -14.276 9.263 18.752 1.00 84.50 555 ASP A CA 1
ATOM 4558 C C . ASP A 1 555 ? -13.083 8.351 19.084 1.00 84.50 555 ASP A C 1
ATOM 4560 O O . ASP A 1 555 ? -12.409 7.791 18.210 1.00 84.50 555 ASP A O 1
ATOM 4564 N N . TYR A 1 556 ? -12.827 8.184 20.384 1.00 87.00 556 TYR A N 1
ATOM 4565 C CA . TYR A 1 556 ? -11.830 7.240 20.891 1.00 87.00 556 TYR A CA 1
ATOM 4566 C C . TYR A 1 556 ? -12.412 5.840 21.017 1.00 87.00 556 TYR A C 1
ATOM 4568 O O . TYR A 1 556 ? -13.491 5.649 21.587 1.00 87.00 556 TYR A O 1
ATOM 4576 N N . ALA A 1 557 ? -11.646 4.853 20.567 1.00 94.38 557 ALA A N 1
ATOM 4577 C CA . ALA A 1 557 ? -11.945 3.451 20.767 1.00 94.38 557 ALA A CA 1
ATOM 4578 C C . ALA A 1 557 ? -10.807 2.703 21.446 1.00 94.38 557 ALA A C 1
ATOM 4580 O O . ALA A 1 557 ? -9.636 3.061 21.334 1.00 94.38 557 ALA A O 1
ATOM 4581 N N . VAL A 1 558 ? -11.171 1.611 22.104 1.00 95.06 558 VAL A N 1
ATOM 4582 C CA . VAL A 1 558 ? -10.230 0.610 22.591 1.00 95.06 558 VAL A CA 1
ATOM 4583 C C . VAL A 1 558 ? -10.745 -0.760 22.190 1.00 95.06 558 VAL A C 1
ATOM 4585 O O . VAL A 1 558 ? -11.949 -1.030 22.229 1.00 95.06 558 VAL A O 1
ATOM 4588 N N . GLU A 1 559 ? -9.839 -1.633 21.779 1.00 95.88 559 GLU A N 1
ATOM 4589 C CA . GLU A 1 559 ? -10.201 -2.992 21.424 1.00 95.88 559 GLU A CA 1
ATOM 4590 C C . GLU A 1 559 ? -10.372 -3.868 22.664 1.00 95.88 559 GLU A C 1
ATOM 4592 O O . GLU A 1 559 ? -9.473 -3.961 23.493 1.00 95.88 559 GLU A O 1
ATOM 4597 N N . PHE A 1 560 ? -11.533 -4.512 22.783 1.00 96.69 560 PHE A N 1
ATOM 4598 C CA . PHE A 1 560 ? -11.857 -5.393 23.896 1.00 96.69 560 PHE A CA 1
ATOM 4599 C C . PHE A 1 560 ? -11.248 -6.782 23.718 1.00 96.69 560 PHE A C 1
ATOM 4601 O O . PHE A 1 560 ? -11.461 -7.433 22.693 1.00 96.69 560 PHE A O 1
ATOM 4608 N N . ASP A 1 561 ? -10.592 -7.264 24.773 1.00 95.38 561 ASP A N 1
ATOM 4609 C CA . ASP A 1 561 ? -10.119 -8.640 24.898 1.00 95.38 561 ASP A CA 1
ATOM 4610 C C . ASP A 1 561 ? -10.911 -9.383 26.000 1.00 95.38 561 ASP A C 1
ATOM 4612 O O . ASP A 1 561 ? -10.974 -8.913 27.139 1.00 95.38 561 ASP A O 1
ATOM 4616 N N . PRO A 1 562 ? -11.517 -10.555 25.720 1.00 95.94 562 PRO A N 1
ATOM 4617 C CA . PRO A 1 562 ? -12.183 -11.383 26.723 1.00 95.94 562 PRO A CA 1
ATOM 4618 C C . PRO A 1 562 ? -11.315 -11.745 27.936 1.00 95.94 562 PRO A C 1
ATOM 4620 O O . PRO A 1 562 ? -11.874 -11.976 29.012 1.00 95.94 562 PRO A O 1
ATOM 4623 N N . VAL A 1 563 ? -9.983 -11.769 27.794 1.00 95.62 563 VAL A N 1
ATOM 4624 C CA . VAL A 1 563 ? -9.035 -12.003 28.899 1.00 95.62 563 VAL A CA 1
ATOM 4625 C C . VAL A 1 563 ? -9.173 -10.940 29.994 1.00 95.62 563 VAL A C 1
ATOM 4627 O O . VAL A 1 563 ? -8.967 -11.240 31.174 1.00 95.62 563 VAL A O 1
ATOM 4630 N N . TRP A 1 564 ? -9.667 -9.743 29.664 1.00 95.44 564 TRP A N 1
ATOM 4631 C CA . TRP A 1 564 ? -9.934 -8.693 30.647 1.00 95.44 564 TRP A CA 1
ATOM 4632 C C . TRP A 1 564 ? -10.926 -9.126 31.729 1.00 95.44 564 TRP A C 1
ATOM 4634 O O . TRP A 1 564 ? -10.822 -8.687 32.870 1.00 95.44 564 TRP A O 1
ATOM 4644 N N . ILE A 1 565 ? -11.866 -10.026 31.418 1.00 94.88 565 ILE A N 1
ATOM 4645 C CA . ILE A 1 565 ? -12.831 -10.541 32.405 1.00 94.88 565 ILE A CA 1
ATOM 4646 C C . ILE A 1 565 ? -12.113 -11.321 33.511 1.00 94.88 565 ILE A C 1
ATOM 4648 O O . ILE A 1 565 ? -12.503 -11.242 34.679 1.00 94.88 565 ILE A O 1
ATOM 4652 N N . SER A 1 566 ? -11.084 -12.089 33.139 1.00 93.81 566 SER A N 1
ATOM 4653 C CA . SER A 1 566 ? -10.231 -12.809 34.085 1.00 93.81 566 SER A CA 1
ATOM 4654 C C . SER A 1 566 ? -9.229 -11.895 34.782 1.00 93.81 566 SER A C 1
ATOM 4656 O O . SER A 1 566 ? -9.008 -12.082 35.971 1.00 93.81 566 SER A O 1
ATOM 4658 N N . GLU A 1 567 ? -8.675 -10.888 34.101 1.00 93.31 567 GLU A N 1
ATOM 4659 C CA . GLU A 1 567 ? -7.777 -9.904 34.731 1.00 93.31 567 GLU A CA 1
ATOM 4660 C C . GLU A 1 567 ? -8.487 -9.089 35.821 1.00 93.31 567 GLU A C 1
ATOM 4662 O O . GLU A 1 567 ? -7.892 -8.766 36.846 1.00 93.31 567 GLU A O 1
ATOM 4667 N N . LEU A 1 568 ? -9.777 -8.796 35.627 1.00 91.25 568 LEU A N 1
ATOM 4668 C CA . LEU A 1 568 ? -10.610 -8.118 36.621 1.00 91.25 568 LEU A CA 1
ATOM 4669 C C . LEU A 1 568 ? -11.200 -9.059 37.677 1.00 91.25 568 LEU A C 1
ATOM 4671 O O . LEU A 1 568 ? -11.765 -8.595 38.672 1.00 91.25 568 LEU A O 1
ATOM 4675 N N . ALA A 1 569 ? -11.119 -10.376 37.483 1.00 90.50 569 ALA A N 1
ATOM 4676 C CA . ALA A 1 569 ? -11.681 -11.326 38.429 1.00 90.50 569 ALA A CA 1
ATOM 4677 C C . ALA A 1 569 ? -10.886 -11.304 39.744 1.00 90.50 569 ALA A C 1
ATOM 4679 O O . ALA A 1 569 ? -9.682 -11.531 39.768 1.00 90.50 569 ALA A O 1
ATOM 4680 N N . GLY A 1 570 ? -11.579 -11.057 40.858 1.00 83.56 570 GLY A N 1
ATOM 4681 C CA . GLY A 1 570 ? -10.964 -10.991 42.188 1.00 83.56 570 GLY A CA 1
ATOM 4682 C C . GLY A 1 570 ? -10.401 -9.619 42.566 1.00 83.56 570 GLY A C 1
ATOM 4683 O O . GLY A 1 570 ? -9.920 -9.460 43.686 1.00 83.56 570 GLY A O 1
ATOM 4684 N N . LEU A 1 571 ? -10.499 -8.615 41.687 1.00 86.00 571 LEU A N 1
ATOM 4685 C CA . LEU A 1 571 ? -10.241 -7.231 42.069 1.00 86.00 571 LEU A CA 1
ATOM 4686 C C . LEU A 1 571 ? -11.480 -6.651 42.754 1.00 86.00 571 LEU A C 1
ATOM 4688 O O . LEU A 1 571 ? -12.502 -6.392 42.122 1.00 86.00 571 LEU A O 1
ATOM 4692 N N . ASP A 1 572 ? -11.378 -6.418 44.060 1.00 78.94 572 ASP A N 1
ATOM 4693 C CA . ASP A 1 572 ? -12.410 -5.694 44.813 1.00 78.94 572 ASP A CA 1
ATOM 4694 C C . ASP A 1 572 ? -12.274 -4.171 44.651 1.00 78.94 572 ASP A C 1
ATOM 4696 O O . ASP A 1 572 ? -13.225 -3.420 44.875 1.00 78.94 572 ASP A O 1
ATOM 4700 N N . LYS A 1 573 ? -11.067 -3.703 44.304 1.00 78.56 573 LYS A N 1
ATOM 4701 C CA . LYS A 1 573 ? -10.700 -2.292 44.131 1.00 78.56 573 LYS A CA 1
ATOM 4702 C C . LYS A 1 573 ? -9.638 -2.192 43.047 1.00 78.56 573 LYS A C 1
ATOM 4704 O O . LYS A 1 573 ? -8.718 -3.001 43.041 1.00 78.56 573 LYS A O 1
ATOM 4709 N N . TYR A 1 574 ? -9.744 -1.180 42.194 1.00 76.06 574 TYR A N 1
ATOM 4710 C CA . TYR A 1 574 ? -8.708 -0.873 41.215 1.00 76.06 574 TYR A CA 1
ATOM 4711 C C . TYR A 1 574 ? -7.565 -0.105 41.883 1.00 76.06 574 TYR A C 1
ATOM 4713 O O . TYR A 1 574 ? -7.797 0.908 42.544 1.00 76.06 574 TYR A O 1
ATOM 4721 N N . ARG A 1 575 ? -6.327 -0.560 41.699 1.00 76.62 575 ARG A N 1
ATOM 4722 C CA . ARG A 1 575 ? -5.119 0.210 42.001 1.00 76.62 575 ARG A CA 1
ATOM 4723 C C . ARG A 1 575 ? -4.312 0.376 40.714 1.00 76.62 575 ARG A C 1
ATOM 4725 O O . ARG A 1 575 ? -4.114 -0.599 39.999 1.00 76.62 575 ARG A O 1
ATOM 4732 N N . PRO A 1 576 ? -3.737 1.561 40.440 1.00 67.56 576 PRO A N 1
ATOM 4733 C CA . PRO A 1 576 ? -2.856 1.753 39.281 1.00 67.56 576 PRO A CA 1
ATOM 4734 C C . PRO A 1 576 ? -1.642 0.805 39.228 1.00 67.56 576 PRO A C 1
ATOM 4736 O O . PRO A 1 576 ? -0.998 0.691 38.194 1.00 67.56 576 PRO A O 1
ATOM 4739 N N . THR A 1 577 ? -1.307 0.154 40.346 1.00 61.16 577 THR A N 1
ATOM 4740 C CA . THR A 1 577 ? -0.241 -0.853 40.468 1.00 61.16 577 THR A CA 1
ATOM 4741 C C . THR A 1 577 ? -0.670 -2.268 40.072 1.00 61.16 577 THR A C 1
ATOM 4743 O O . THR A 1 577 ? 0.158 -3.179 40.113 1.00 61.16 577 THR A O 1
ATOM 4746 N N . ASP A 1 578 ? -1.950 -2.486 39.768 1.00 70.12 578 ASP A N 1
ATOM 4747 C CA . ASP A 1 578 ? -2.465 -3.797 39.387 1.00 70.12 578 ASP A CA 1
ATOM 4748 C C . ASP A 1 578 ? -1.891 -4.215 38.027 1.00 70.12 578 ASP A C 1
ATOM 4750 O O . ASP A 1 578 ? -1.700 -3.396 37.127 1.00 70.12 578 ASP A O 1
ATOM 4754 N N . ARG A 1 579 ? -1.605 -5.513 37.869 1.00 81.31 579 ARG A N 1
ATOM 4755 C CA . ARG A 1 579 ? -1.016 -6.090 36.647 1.00 81.31 579 ARG A CA 1
ATOM 4756 C C . ARG A 1 579 ? -2.064 -6.276 35.540 1.00 81.31 579 ARG A C 1
ATOM 4758 O O . ARG A 1 579 ? -2.229 -7.383 35.037 1.00 81.31 579 ARG A O 1
ATOM 4765 N N . LEU A 1 580 ? -2.793 -5.217 35.203 1.00 90.44 580 LEU A N 1
ATOM 4766 C CA . LEU A 1 580 ? -3.738 -5.211 34.085 1.00 90.44 580 LEU A CA 1
ATOM 4767 C C . LEU A 1 580 ? -2.996 -4.972 32.784 1.00 90.44 580 LEU A C 1
ATOM 4769 O O . LEU A 1 580 ? -2.170 -4.075 32.744 1.00 90.44 580 LEU A O 1
ATOM 4773 N N . SER A 1 581 ? -3.332 -5.670 31.706 1.00 92.69 581 SER A N 1
ATOM 4774 C CA . SER A 1 581 ? -2.776 -5.396 30.380 1.00 92.69 581 SER A CA 1
ATOM 4775 C C . SER A 1 581 ? -2.816 -3.889 30.050 1.00 92.69 581 SER A C 1
ATOM 4777 O O . SER A 1 581 ? -3.780 -3.206 30.418 1.00 92.69 581 SER A O 1
ATOM 4779 N N . PRO A 1 582 ? -1.801 -3.331 29.354 1.00 91.12 582 PRO A N 1
ATOM 4780 C CA . PRO A 1 582 ? -1.732 -1.890 29.088 1.00 91.12 582 PRO A CA 1
ATOM 4781 C C . PRO A 1 582 ? -3.016 -1.319 28.471 1.00 91.12 582 PRO A C 1
ATOM 4783 O O . PRO A 1 582 ? -3.450 -0.221 28.816 1.00 91.12 582 PRO A O 1
ATOM 4786 N N . THR A 1 583 ? -3.666 -2.087 27.595 1.00 92.38 583 THR A N 1
ATOM 4787 C CA . THR A 1 583 ? -4.919 -1.709 26.935 1.00 92.38 583 THR A CA 1
ATOM 4788 C C . THR A 1 583 ? -6.110 -1.673 27.902 1.00 92.38 583 THR A C 1
ATOM 4790 O O . THR A 1 583 ? -6.901 -0.730 27.857 1.00 92.38 583 THR A O 1
ATOM 4793 N N . LEU A 1 584 ? -6.217 -2.633 28.829 1.00 93.81 584 LEU A N 1
ATOM 4794 C CA . LEU A 1 584 ? -7.242 -2.614 29.876 1.00 93.81 584 LEU A CA 1
ATOM 4795 C C . LEU A 1 584 ? -7.008 -1.472 30.872 1.00 93.81 584 LEU A C 1
ATOM 4797 O O . LEU A 1 584 ? -7.943 -0.746 31.213 1.00 93.81 584 LEU A O 1
ATOM 4801 N N . ALA A 1 585 ? -5.760 -1.280 31.309 1.00 91.31 585 ALA A N 1
ATOM 4802 C CA . ALA A 1 585 ? -5.381 -0.183 32.195 1.00 91.31 585 ALA A CA 1
ATOM 4803 C C . ALA A 1 585 ? -5.732 1.181 31.576 1.00 91.31 585 ALA A C 1
ATOM 4805 O O . ALA A 1 585 ? -6.278 2.053 32.255 1.00 91.31 585 ALA A O 1
ATOM 4806 N N . PHE A 1 586 ? -5.489 1.343 30.270 1.00 90.06 586 PHE A N 1
ATOM 4807 C CA . PHE A 1 586 ? -5.921 2.510 29.507 1.00 90.06 586 PHE A CA 1
ATOM 4808 C C . PHE A 1 586 ? -7.439 2.680 29.529 1.00 90.06 586 PHE A C 1
ATOM 4810 O O . PHE A 1 586 ? -7.916 3.735 29.938 1.00 90.06 586 PHE A O 1
ATOM 4817 N N . ALA A 1 587 ? -8.204 1.649 29.156 1.00 92.12 587 ALA A N 1
ATOM 4818 C CA . ALA A 1 587 ? -9.664 1.722 29.126 1.00 92.12 587 ALA A CA 1
ATOM 4819 C C . ALA A 1 587 ? -10.252 2.129 30.490 1.00 92.12 587 ALA A C 1
ATOM 4821 O O . ALA A 1 587 ? -11.097 3.020 30.555 1.00 92.12 587 ALA A O 1
ATOM 4822 N N . ILE A 1 588 ? -9.757 1.544 31.589 1.00 90.50 588 ILE A N 1
ATOM 4823 C CA . ILE A 1 588 ? -10.183 1.897 32.953 1.00 90.50 588 ILE A CA 1
ATOM 4824 C C . ILE A 1 588 ? -9.828 3.339 33.294 1.00 90.50 588 ILE A C 1
ATOM 4826 O O . ILE A 1 588 ? -10.666 4.050 33.850 1.00 90.50 588 ILE A O 1
ATOM 4830 N N . LYS A 1 589 ? -8.616 3.789 32.946 1.00 87.25 589 LYS A N 1
ATOM 4831 C CA . LYS A 1 589 ? -8.213 5.185 33.132 1.00 87.25 589 LYS A CA 1
ATOM 4832 C C . LYS A 1 589 ? -9.186 6.128 32.416 1.00 87.25 589 LYS A C 1
ATOM 4834 O O . LYS A 1 589 ? -9.680 7.057 33.049 1.00 87.25 589 LYS A O 1
ATOM 4839 N N . VAL A 1 590 ? -9.525 5.848 31.154 1.00 87.12 590 VAL A N 1
ATOM 4840 C CA . VAL A 1 590 ? -10.484 6.661 30.390 1.00 87.12 590 VAL A CA 1
ATOM 4841 C C . VAL A 1 590 ? -11.879 6.628 31.023 1.00 87.12 590 VAL A C 1
ATOM 4843 O O . VAL A 1 590 ? -12.496 7.680 31.171 1.00 87.12 590 VAL A O 1
ATOM 4846 N N . PHE A 1 591 ? -12.375 5.466 31.471 1.00 88.50 591 PHE A N 1
ATOM 4847 C CA . PHE A 1 591 ? -13.666 5.400 32.171 1.00 88.50 591 PHE A CA 1
ATOM 4848 C C . PHE A 1 591 ? -13.683 6.258 33.437 1.00 88.50 591 PHE A C 1
ATOM 4850 O O . PHE A 1 591 ? -14.667 6.953 33.686 1.00 88.50 591 PHE A O 1
ATOM 4857 N N . CYS A 1 592 ? -12.611 6.209 34.233 1.00 83.88 592 CYS A N 1
ATOM 4858 C CA . CYS A 1 592 ? -12.469 7.026 35.432 1.00 83.88 592 CYS A CA 1
ATOM 4859 C C . CYS A 1 592 ? -12.505 8.518 35.097 1.00 83.88 592 CYS A C 1
ATOM 4861 O O . CYS A 1 592 ? -13.239 9.247 35.753 1.00 83.88 592 CYS A O 1
ATOM 4863 N N . GLU A 1 593 ? -11.752 8.954 34.084 1.00 82.44 593 GLU A N 1
ATOM 4864 C CA . GLU A 1 593 ? -11.684 10.362 33.680 1.00 82.44 593 GLU A CA 1
ATOM 4865 C C . GLU A 1 593 ? -13.029 10.878 33.141 1.00 82.44 593 GLU A C 1
ATOM 4867 O O . GLU A 1 593 ? -13.494 11.933 33.575 1.00 82.44 593 GLU A O 1
ATOM 4872 N N . ILE A 1 594 ? -13.714 10.108 32.281 1.00 83.12 594 ILE A N 1
ATOM 4873 C CA . ILE A 1 594 ? -15.060 10.460 31.788 1.00 83.12 594 ILE A CA 1
ATOM 4874 C C . ILE A 1 594 ? -16.052 10.530 32.959 1.00 83.12 594 ILE A C 1
ATOM 4876 O O . ILE A 1 594 ? -16.855 11.459 33.051 1.00 83.12 594 ILE A O 1
ATOM 4880 N N . ALA A 1 595 ? -16.001 9.562 33.879 1.00 81.25 595 ALA A N 1
ATOM 4881 C CA . ALA A 1 595 ? -16.915 9.504 35.016 1.00 81.25 595 ALA A CA 1
ATOM 4882 C C . ALA A 1 595 ? -16.696 10.637 36.029 1.00 81.25 595 ALA A C 1
ATOM 4884 O O . ALA A 1 595 ? -17.647 11.020 36.714 1.00 81.25 595 ALA A O 1
ATOM 4885 N N . THR A 1 596 ? -15.472 11.164 36.145 1.00 75.62 596 THR A N 1
ATOM 4886 C CA . THR A 1 596 ? -15.180 12.288 37.040 1.00 75.62 596 THR A CA 1
ATOM 4887 C C . THR A 1 596 ? -15.452 13.657 36.422 1.00 75.62 596 THR A C 1
ATOM 4889 O O . THR A 1 596 ? -15.374 14.636 37.154 1.00 75.62 596 THR A O 1
ATOM 4892 N N . GLN A 1 597 ? -15.817 13.727 35.131 1.00 65.38 597 GLN A N 1
ATOM 4893 C CA . GLN A 1 597 ? -16.163 14.963 34.401 1.00 65.38 597 GLN A CA 1
ATOM 4894 C C . GLN A 1 597 ? -15.137 16.094 34.577 1.00 65.38 597 GLN A C 1
ATOM 4896 O O . GLN A 1 597 ? -15.476 17.272 34.529 1.00 65.38 597 GLN A O 1
ATOM 4901 N N . GLU A 1 598 ? -13.873 15.745 34.811 1.00 58.31 598 GLU A N 1
ATOM 4902 C CA . GLU A 1 598 ? -12.873 16.716 35.264 1.00 58.31 598 GLU A CA 1
ATOM 4903 C C . GLU A 1 598 ? -12.397 17.633 34.118 1.00 58.31 598 GLU A C 1
ATOM 4905 O O . GLU A 1 598 ? -11.743 18.638 34.374 1.00 58.31 598 GLU A O 1
ATOM 4910 N N . VAL A 1 599 ? -12.736 17.320 32.855 1.00 53.22 599 VAL A N 1
ATOM 4911 C CA . VAL A 1 599 ? -12.345 18.069 31.644 1.00 53.22 599 VAL A CA 1
ATOM 4912 C C . VAL A 1 599 ? -13.357 17.807 30.507 1.00 53.22 599 VAL A C 1
ATOM 4914 O O . VAL A 1 599 ? -14.152 16.873 30.603 1.00 53.22 599 VAL A O 1
ATOM 4917 N N . SER A 1 600 ? -13.292 18.602 29.429 1.00 59.12 600 SER A N 1
ATOM 4918 C CA . SER A 1 600 ? -13.994 18.556 28.124 1.00 59.12 600 SER A CA 1
ATOM 4919 C C . SER A 1 600 ? -13.917 17.225 27.341 1.00 59.12 600 SER A C 1
ATOM 4921 O O . SER A 1 600 ? -13.727 17.217 26.125 1.00 59.12 600 SER A O 1
ATOM 4923 N N . LEU A 1 601 ? -14.011 16.089 28.026 1.00 61.22 601 LEU A N 1
ATOM 4924 C CA . LEU A 1 601 ? -13.920 14.752 27.458 1.00 61.22 601 LEU A CA 1
ATOM 4925 C C . LEU A 1 601 ? -15.167 14.422 26.634 1.00 61.22 601 LEU A C 1
ATOM 4927 O O . LEU A 1 601 ? -16.264 14.885 26.965 1.00 61.22 601 LEU A O 1
ATOM 4931 N N . PRO A 1 602 ? -15.042 13.575 25.596 1.00 65.44 602 PRO A N 1
ATOM 4932 C CA . PRO A 1 602 ? -16.216 13.009 24.960 1.00 65.44 602 PRO A CA 1
ATOM 4933 C C . PRO A 1 602 ? -17.045 12.257 26.002 1.00 65.44 602 PRO A C 1
ATOM 4935 O O . PRO A 1 602 ? -16.526 11.567 26.880 1.00 65.44 602 PRO A O 1
ATOM 4938 N N . SER A 1 603 ? -18.365 12.389 25.889 1.00 75.31 603 SER A N 1
ATOM 4939 C CA . SER A 1 603 ? -19.319 11.785 26.826 1.00 75.31 603 SER A CA 1
ATOM 4940 C C . SER A 1 603 ? -19.299 10.251 26.811 1.00 75.31 603 SER A C 1
ATOM 4942 O O . SER A 1 603 ? -19.899 9.617 27.683 1.00 75.31 603 SER A O 1
ATOM 4944 N N . VAL A 1 604 ? -18.631 9.650 25.821 1.00 87.06 604 VAL A N 1
ATOM 4945 C CA . VAL A 1 604 ? -18.599 8.211 25.595 1.00 87.06 604 VAL A CA 1
ATOM 4946 C C . VAL A 1 604 ? -17.241 7.768 25.041 1.00 87.06 604 VAL A C 1
ATOM 4948 O O . VAL A 1 604 ? -16.658 8.431 24.191 1.00 87.06 604 VAL A O 1
ATOM 4951 N N . ILE A 1 605 ? -16.775 6.603 25.489 1.00 91.25 605 ILE A N 1
ATOM 4952 C CA . ILE A 1 605 ? -15.692 5.823 24.878 1.00 91.25 605 ILE A CA 1
ATOM 4953 C C . ILE A 1 605 ? -16.279 4.643 24.093 1.00 91.25 605 ILE A C 1
ATOM 4955 O O . ILE A 1 605 ? -17.260 4.009 24.501 1.00 91.25 605 ILE A O 1
ATOM 4959 N N . HIS A 1 606 ? -15.660 4.314 22.966 1.00 95.19 606 HIS A N 1
ATOM 4960 C CA . HIS A 1 606 ? -16.041 3.169 22.155 1.00 95.19 606 HIS A CA 1
ATOM 4961 C C . HIS A 1 606 ? -15.231 1.921 22.529 1.00 95.19 606 HIS A C 1
ATOM 4963 O O . HIS A 1 606 ? -14.021 1.979 22.728 1.00 95.19 606 HIS A O 1
ATOM 4969 N N . LEU A 1 607 ? -15.890 0.765 22.605 1.00 97.00 607 LEU A N 1
ATOM 4970 C CA . LEU A 1 607 ? -15.230 -0.531 22.777 1.00 97.00 607 LEU A CA 1
ATOM 4971 C C . LEU A 1 607 ? -15.453 -1.397 21.542 1.00 97.00 607 LEU A C 1
ATOM 4973 O O . LEU A 1 607 ? -16.599 -1.689 21.198 1.00 97.00 607 LEU A O 1
ATOM 4977 N N . ILE A 1 608 ? -14.376 -1.829 20.890 1.00 96.94 608 ILE A N 1
ATOM 4978 C CA . ILE A 1 608 ? -14.450 -2.707 19.718 1.00 96.94 608 ILE A CA 1
ATOM 4979 C C . ILE A 1 608 ? -14.506 -4.156 20.178 1.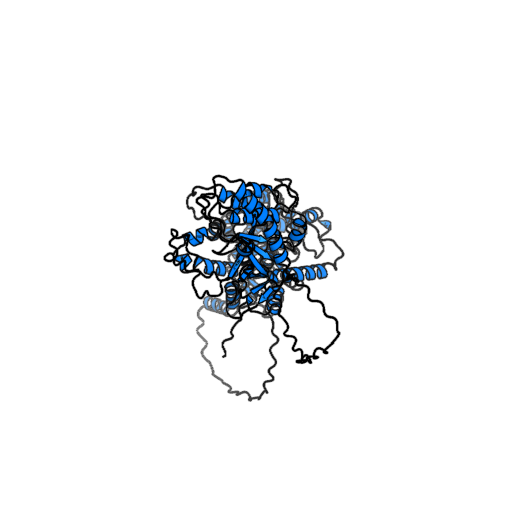00 96.94 608 ILE A C 1
ATOM 4981 O O . ILE A 1 608 ? -13.542 -4.677 20.727 1.00 96.94 608 ILE A O 1
ATOM 4985 N N . ASP A 1 609 ? -15.633 -4.814 19.922 1.00 96.75 609 ASP A N 1
ATOM 4986 C CA . ASP A 1 609 ? -15.905 -6.187 20.324 1.00 96.75 609 ASP A CA 1
ATOM 4987 C C . ASP A 1 609 ? -15.962 -7.116 19.108 1.00 96.75 609 ASP A C 1
ATOM 4989 O O . ASP A 1 609 ? -16.920 -7.122 18.324 1.00 96.75 609 ASP A O 1
ATOM 4993 N N . ARG A 1 610 ? -14.922 -7.944 18.960 1.00 94.50 610 ARG A N 1
ATOM 4994 C CA . ARG A 1 610 ? -14.861 -8.960 17.900 1.00 94.50 610 ARG A CA 1
ATOM 4995 C C . ARG A 1 610 ? -15.514 -10.293 18.281 1.00 94.50 610 ARG A C 1
ATOM 4997 O O . ARG A 1 610 ? -15.605 -11.181 17.427 1.00 94.50 610 ARG A O 1
ATOM 5004 N N . TYR A 1 611 ? -15.916 -10.465 19.538 1.00 95.00 611 TYR A N 1
ATOM 5005 C CA . TYR A 1 611 ? -16.198 -11.774 20.125 1.00 95.00 611 TYR A CA 1
ATOM 5006 C C . TYR A 1 611 ? -17.677 -11.981 20.424 1.00 95.00 611 TYR A C 1
ATOM 5008 O O . TYR A 1 611 ? -18.196 -13.078 20.204 1.00 95.00 611 TYR A O 1
ATOM 5016 N N . SER A 1 612 ? -18.371 -10.958 20.922 1.00 94.25 612 SER A N 1
ATOM 5017 C CA . SER A 1 612 ? -19.768 -11.122 21.319 1.00 94.25 612 SER A CA 1
ATOM 5018 C C . SER A 1 612 ? -20.706 -11.205 20.120 1.00 94.25 612 SER A C 1
ATOM 5020 O O . SER A 1 612 ? -20.648 -10.408 19.185 1.00 94.25 612 SER A O 1
ATOM 5022 N N . GLY A 1 613 ? -21.651 -12.142 20.200 1.00 93.31 613 GLY A N 1
ATOM 5023 C CA . GLY A 1 613 ? -22.820 -12.142 19.330 1.00 93.31 613 GLY A CA 1
ATOM 5024 C C . GLY A 1 613 ? -23.787 -11.012 19.687 1.00 93.31 613 GLY A C 1
ATOM 5025 O O . GLY A 1 613 ? -23.941 -10.639 20.857 1.00 93.31 613 GLY A O 1
ATOM 5026 N N . TRP A 1 614 ? -24.500 -10.513 18.684 1.00 95.12 614 TRP A N 1
ATOM 5027 C CA . TRP A 1 614 ? -25.550 -9.505 18.841 1.00 95.12 614 TRP A CA 1
ATOM 5028 C C . TRP A 1 614 ? -26.806 -9.914 18.072 1.00 95.12 614 TRP A C 1
ATOM 5030 O O . TRP A 1 614 ? -26.776 -10.851 17.286 1.00 95.12 614 TRP A O 1
ATOM 5040 N N . LYS A 1 615 ? -27.940 -9.262 18.322 1.00 93.56 615 LYS A N 1
ATOM 5041 C CA . LYS A 1 615 ? -29.188 -9.506 17.592 1.00 93.56 615 LYS A CA 1
ATOM 5042 C C . LYS A 1 615 ? -29.890 -8.205 17.235 1.00 93.56 615 LYS A C 1
ATOM 5044 O O . LYS A 1 615 ? -29.937 -7.281 18.057 1.00 93.56 615 LYS A O 1
ATOM 5049 N N . LYS A 1 616 ? -30.498 -8.173 16.051 1.00 91.75 616 LYS A N 1
ATOM 5050 C CA . LYS A 1 616 ? -31.422 -7.118 15.638 1.00 91.75 616 LYS A CA 1
ATOM 5051 C C . LYS A 1 616 ? -32.781 -7.320 16.316 1.00 91.75 616 LYS A C 1
ATOM 5053 O O . LYS A 1 616 ? -33.370 -8.398 16.258 1.00 91.75 616 LYS A O 1
ATOM 5058 N N . VAL A 1 617 ? -33.255 -6.298 17.020 1.00 86.62 617 VAL A N 1
ATOM 5059 C CA . VAL A 1 617 ? -34.490 -6.304 17.823 1.00 86.62 617 VAL A CA 1
ATOM 5060 C C . VAL A 1 617 ? -35.629 -5.570 17.118 1.00 86.62 617 VAL A C 1
ATOM 5062 O O . VAL A 1 617 ? -36.781 -5.967 17.277 1.00 86.62 617 VAL A O 1
ATOM 5065 N N . SER A 1 618 ? -35.342 -4.540 16.317 1.00 83.94 618 SER A N 1
ATOM 5066 C CA . SER A 1 618 ? -36.367 -3.807 15.564 1.00 83.94 618 SER A CA 1
ATOM 5067 C C . SER A 1 618 ? -35.943 -3.515 14.120 1.00 83.94 618 SER A C 1
ATOM 5069 O O . SER A 1 618 ? -34.768 -3.594 13.759 1.00 83.94 618 SER A O 1
ATOM 5071 N N . LYS A 1 619 ? -36.932 -3.207 13.271 1.00 78.25 619 LYS A N 1
ATOM 5072 C CA . LYS A 1 619 ? -36.735 -2.832 11.861 1.00 78.25 619 LYS A CA 1
ATOM 5073 C C . LYS A 1 619 ? -36.615 -1.319 11.636 1.00 78.25 619 LYS A C 1
ATOM 5075 O O . LYS A 1 619 ? -36.400 -0.925 10.500 1.00 78.25 619 LYS A O 1
ATOM 5080 N N . ALA A 1 620 ? -36.807 -0.503 12.675 1.00 69.25 620 ALA A N 1
ATOM 5081 C CA . ALA A 1 620 ? -37.109 0.919 12.511 1.00 69.25 620 ALA A CA 1
ATOM 5082 C C . ALA A 1 620 ? -35.921 1.752 12.001 1.00 69.25 620 ALA A C 1
ATOM 5084 O O . ALA A 1 620 ? -36.146 2.689 11.248 1.00 69.25 620 ALA A O 1
ATOM 5085 N N . GLU A 1 621 ? -34.680 1.381 12.337 1.00 76.38 621 GLU A N 1
ATOM 5086 C CA . GLU A 1 621 ? -33.479 2.104 11.899 1.00 76.38 621 GLU A CA 1
ATOM 5087 C C . GLU A 1 621 ? -32.325 1.140 11.601 1.00 76.38 621 GLU A C 1
ATOM 5089 O O . GLU A 1 621 ? -32.089 0.167 12.330 1.00 76.38 621 GLU A O 1
ATOM 5094 N N . GLU A 1 622 ? -31.603 1.401 10.510 1.00 79.44 622 GLU A N 1
ATOM 5095 C CA . GLU A 1 622 ? -30.324 0.749 10.238 1.00 79.44 622 GLU A CA 1
ATOM 5096 C C . GLU A 1 622 ? -29.227 1.402 11.098 1.00 79.44 622 GLU A C 1
ATOM 5098 O O . GLU A 1 622 ? -29.151 2.628 11.154 1.00 79.44 622 GLU A O 1
ATOM 5103 N N . PRO A 1 623 ? -28.386 0.617 11.796 1.00 81.62 623 PRO A N 1
ATOM 5104 C CA . PRO A 1 623 ? -27.322 1.173 12.628 1.00 81.62 623 PRO A CA 1
ATOM 5105 C C . PRO A 1 623 ? -26.257 1.897 11.803 1.00 81.62 623 PRO A C 1
ATOM 5107 O O . PRO A 1 623 ? -26.006 1.534 10.653 1.00 81.62 623 PRO A O 1
ATOM 5110 N N . SER A 1 624 ? -25.557 2.842 12.441 1.00 85.94 624 SER A N 1
ATOM 5111 C CA . SER A 1 624 ? -24.286 3.352 11.926 1.00 85.94 624 SER A CA 1
ATOM 5112 C C . SER A 1 624 ? -23.309 2.192 11.728 1.00 85.94 624 SER A C 1
ATOM 5114 O O . SER A 1 624 ? -23.108 1.358 12.622 1.00 85.94 624 SER A O 1
ATOM 5116 N N . VAL A 1 625 ? -22.715 2.137 10.535 1.00 89.62 625 VAL A N 1
ATOM 5117 C CA . VAL A 1 625 ? -21.746 1.107 10.162 1.00 89.62 625 VAL A CA 1
ATOM 5118 C C . VAL A 1 625 ? -20.358 1.723 10.191 1.00 89.62 625 VAL A C 1
ATOM 5120 O O . VAL A 1 625 ? -20.107 2.766 9.590 1.00 89.62 625 VAL A O 1
ATOM 5123 N N . HIS A 1 626 ? -19.463 1.059 10.902 1.00 92.62 626 HIS A N 1
ATOM 5124 C CA . HIS A 1 626 ? -18.048 1.386 10.940 1.00 92.62 626 HIS A CA 1
ATOM 5125 C C . HIS A 1 626 ? -17.285 0.241 10.289 1.00 92.62 626 HIS A C 1
ATOM 5127 O O . HIS A 1 626 ? -17.742 -0.898 10.326 1.00 92.62 626 HIS A O 1
ATOM 5133 N N . TYR A 1 627 ? -16.131 0.500 9.701 1.00 91.56 627 TYR A N 1
ATOM 5134 C CA . TYR A 1 627 ? -15.314 -0.553 9.108 1.00 91.56 627 TYR A CA 1
ATOM 5135 C C . TYR A 1 627 ? -13.858 -0.351 9.460 1.00 91.56 627 TYR A C 1
ATOM 5137 O O . TYR A 1 627 ? -13.349 0.765 9.521 1.00 91.56 627 TYR A O 1
ATOM 5145 N N . ASP A 1 628 ? -13.182 -1.465 9.668 1.00 92.44 628 ASP A N 1
ATOM 5146 C CA . ASP A 1 628 ? -11.744 -1.533 9.484 1.00 92.44 628 ASP A CA 1
ATOM 5147 C C . ASP A 1 628 ? -11.460 -2.159 8.102 1.00 92.44 628 ASP A C 1
ATOM 5149 O O . ASP A 1 628 ? -12.386 -2.453 7.346 1.00 92.44 628 ASP A O 1
ATOM 5153 N N . CYS A 1 629 ? -10.201 -2.376 7.727 1.00 85.94 629 CYS A N 1
ATOM 5154 C CA . CYS A 1 629 ? -9.868 -2.989 6.434 1.00 85.94 629 CYS A CA 1
ATOM 5155 C C . CYS A 1 629 ? -10.291 -4.460 6.282 1.00 85.94 629 CYS A C 1
ATOM 5157 O O . CYS A 1 629 ? -10.020 -5.060 5.245 1.00 85.94 629 CYS A O 1
ATOM 5159 N N . LYS A 1 630 ? -10.890 -5.071 7.307 1.00 87.12 630 LYS A N 1
ATOM 5160 C CA . LYS A 1 630 ? -11.217 -6.497 7.338 1.00 87.12 630 LYS A CA 1
ATOM 5161 C C . LYS A 1 630 ? -12.668 -6.791 7.721 1.00 87.12 630 LYS A C 1
ATOM 5163 O O . LYS A 1 630 ? -13.192 -7.830 7.332 1.00 87.12 630 LYS A O 1
ATOM 5168 N N . HIS A 1 631 ? -13.312 -5.942 8.510 1.00 92.38 631 HIS A N 1
ATOM 5169 C CA . HIS A 1 631 ? -14.630 -6.210 9.065 1.00 92.38 631 HIS A CA 1
ATOM 5170 C C . HIS A 1 631 ? -15.482 -4.950 9.133 1.00 92.38 631 HIS A C 1
ATOM 5172 O O . HIS A 1 631 ? -14.998 -3.853 9.414 1.00 92.38 631 HIS A O 1
ATOM 5178 N N . GLU A 1 632 ? -16.786 -5.165 8.991 1.00 93.25 632 GLU A N 1
ATOM 5179 C CA . GLU A 1 632 ? -17.812 -4.194 9.339 1.00 93.25 632 GLU A CA 1
ATOM 5180 C C . GLU A 1 632 ? -18.251 -4.367 10.796 1.00 93.25 632 GLU A C 1
ATOM 5182 O O . GLU A 1 632 ? -18.402 -5.482 11.308 1.00 93.25 632 GLU A O 1
ATOM 5187 N N . TYR A 1 633 ? -18.525 -3.246 11.445 1.00 95.31 633 TYR A N 1
ATOM 5188 C CA . TYR A 1 633 ? -18.980 -3.139 12.818 1.00 95.31 633 TYR A CA 1
ATOM 5189 C C . TYR A 1 633 ? -20.252 -2.311 12.868 1.00 95.31 633 TYR A C 1
ATOM 5191 O O . TYR A 1 633 ? -20.401 -1.313 12.165 1.00 95.31 633 TYR A O 1
ATOM 5199 N N . ILE A 1 634 ? -21.157 -2.712 13.747 1.00 94.12 634 ILE A N 1
ATOM 5200 C CA . ILE A 1 634 ? -22.347 -1.944 14.075 1.00 94.12 634 ILE A CA 1
ATOM 5201 C C . ILE A 1 634 ? -22.209 -1.352 15.473 1.00 94.12 634 ILE A C 1
ATOM 5203 O O . ILE A 1 634 ? -21.714 -1.995 16.402 1.00 94.12 634 ILE A O 1
ATOM 5207 N N . GLN A 1 635 ? -22.679 -0.122 15.631 1.00 93.69 635 GLN A N 1
ATOM 5208 C CA . GLN A 1 635 ? -22.712 0.530 16.930 1.00 93.69 635 GLN A CA 1
ATOM 5209 C C . GLN A 1 635 ? -23.906 0.038 17.760 1.00 93.69 635 GLN A C 1
ATOM 5211 O O . GLN A 1 635 ? -25.050 0.025 17.302 1.00 93.69 635 GLN A O 1
ATOM 5216 N N . ILE A 1 636 ? -23.642 -0.339 19.009 1.00 94.06 636 ILE A N 1
ATOM 5217 C CA . ILE A 1 636 ? -24.629 -0.788 19.992 1.00 94.06 636 ILE A CA 1
ATOM 5218 C C . ILE A 1 636 ? -24.511 0.081 21.243 1.00 94.06 636 ILE A C 1
ATOM 5220 O O . ILE A 1 636 ? -23.426 0.254 21.799 1.00 94.06 636 ILE A O 1
ATOM 5224 N N . ASP A 1 637 ? -25.644 0.597 21.716 1.00 93.62 637 ASP A N 1
ATOM 5225 C CA . ASP A 1 637 ? -25.749 1.251 23.019 1.00 93.62 637 ASP A CA 1
ATOM 5226 C C . ASP A 1 637 ? -26.181 0.223 24.084 1.00 93.62 637 ASP A C 1
ATOM 5228 O O . ASP A 1 637 ? -27.346 -0.189 24.101 1.00 93.62 637 ASP A O 1
ATOM 5232 N N . PRO A 1 638 ? -25.273 -0.223 24.975 1.00 93.00 638 PRO A N 1
ATOM 5233 C CA . PRO A 1 638 ? -25.597 -1.216 25.997 1.00 93.00 638 PRO A CA 1
ATOM 5234 C C . PRO A 1 638 ? -26.459 -0.655 27.141 1.00 93.00 638 PRO A C 1
ATOM 5236 O O . PRO A 1 638 ? -26.958 -1.439 27.956 1.00 93.00 638 PRO A O 1
ATOM 5239 N N . SER A 1 639 ? -26.624 0.670 27.241 1.00 90.56 639 SER A N 1
ATOM 5240 C CA . SER A 1 639 ? -27.461 1.314 28.260 1.00 90.56 639 SER A CA 1
ATOM 5241 C C . SER A 1 639 ? -28.921 1.444 27.849 1.00 90.56 639 SER A C 1
ATOM 5243 O O . SER A 1 639 ? -29.786 1.497 28.723 1.00 90.56 639 SER A O 1
ATOM 5245 N N . ASN A 1 640 ? -29.206 1.466 26.545 1.00 89.25 640 ASN A N 1
ATOM 5246 C CA . ASN A 1 640 ? -30.546 1.689 26.028 1.00 89.25 640 ASN A CA 1
ATOM 5247 C C . ASN A 1 640 ? -31.308 0.353 25.874 1.00 89.25 640 ASN A C 1
ATOM 5249 O O . ASN A 1 640 ? -31.078 -0.398 24.920 1.00 89.25 640 ASN A O 1
ATOM 5253 N N . PRO A 1 641 ? -32.279 0.042 26.757 1.00 83.69 641 PRO A N 1
ATOM 5254 C CA . PRO A 1 641 ? -33.058 -1.187 26.674 1.00 83.69 641 PRO A CA 1
ATOM 5255 C C . PRO A 1 641 ? -34.062 -1.177 25.521 1.00 83.69 641 PRO A C 1
ATOM 5257 O O . PRO A 1 641 ? -34.780 -2.161 25.375 1.00 83.69 641 PRO A O 1
ATOM 5260 N N . LEU A 1 642 ? -34.155 -0.102 24.737 1.00 83.69 642 LEU A N 1
ATOM 5261 C CA . LEU A 1 642 ? -34.963 0.025 23.524 1.00 83.69 642 LEU A CA 1
ATOM 5262 C C . LEU A 1 642 ? -34.105 0.063 22.252 1.00 83.69 642 LEU A C 1
ATOM 5264 O O . LEU A 1 642 ? -34.670 0.119 21.163 1.00 83.69 642 LEU A O 1
ATOM 5268 N N . ALA A 1 643 ? -32.772 -0.032 22.366 1.00 84.12 643 ALA A N 1
ATOM 5269 C CA . ALA A 1 643 ? -31.883 -0.043 21.210 1.00 84.12 643 ALA A CA 1
ATOM 5270 C C . ALA A 1 643 ? -32.300 -1.115 20.190 1.00 84.12 643 ALA A C 1
ATOM 5272 O O . ALA A 1 643 ? -32.647 -2.253 20.553 1.00 84.12 643 ALA A O 1
ATOM 5273 N N . THR A 1 644 ? -32.248 -0.725 18.914 1.00 81.81 644 THR A N 1
ATOM 5274 C CA . THR A 1 644 ? -32.601 -1.554 17.755 1.00 81.81 644 THR A CA 1
ATOM 5275 C C . THR A 1 644 ? -31.694 -2.772 17.627 1.00 81.81 644 THR A C 1
ATOM 5277 O O . THR A 1 644 ? -32.154 -3.817 17.176 1.00 81.81 644 THR A O 1
ATOM 5280 N N . ASN A 1 645 ? -30.451 -2.685 18.107 1.00 88.12 645 ASN A N 1
ATOM 5281 C CA . ASN A 1 645 ? -29.488 -3.782 18.178 1.00 88.12 645 ASN A CA 1
ATOM 5282 C C . ASN A 1 645 ? -29.071 -4.017 19.627 1.00 88.12 645 ASN A C 1
ATOM 5284 O O . ASN A 1 645 ? -28.899 -3.067 20.391 1.00 88.12 645 ASN A O 1
ATOM 5288 N N . ARG A 1 646 ? -28.912 -5.284 20.022 1.00 92.00 646 ARG A N 1
ATOM 5289 C CA . ARG A 1 646 ? -28.499 -5.643 21.387 1.00 92.00 646 ARG A CA 1
ATOM 5290 C C . ARG A 1 646 ? -27.486 -6.764 21.390 1.00 92.00 646 ARG A C 1
ATOM 5292 O O . ARG A 1 646 ? -27.631 -7.737 20.653 1.00 92.00 646 ARG A O 1
ATOM 5299 N N . LEU A 1 647 ? -26.533 -6.677 22.308 1.00 93.69 647 LEU A N 1
ATOM 5300 C CA . LEU A 1 647 ? -25.671 -7.802 22.649 1.00 93.69 647 LEU A CA 1
ATOM 5301 C C . LEU A 1 647 ? -26.509 -8.964 23.205 1.00 93.69 647 LEU A C 1
ATOM 5303 O O . LEU A 1 647 ? -27.515 -8.766 23.898 1.00 93.69 647 LEU A O 1
ATOM 5307 N N . VAL A 1 648 ? -26.103 -10.196 22.898 1.00 93.12 648 VAL A N 1
ATOM 5308 C CA . VAL A 1 648 ? -26.713 -11.396 23.487 1.00 93.12 648 VAL A CA 1
ATOM 5309 C C . VAL A 1 648 ? -26.462 -11.394 25.000 1.00 93.12 648 VAL A C 1
ATOM 5311 O O . VAL A 1 648 ? -25.405 -10.979 25.455 1.00 93.12 648 VAL A O 1
ATOM 5314 N N . ARG A 1 649 ? -27.420 -11.866 25.812 1.00 88.38 649 ARG A N 1
ATOM 5315 C CA . ARG A 1 649 ? -27.326 -11.807 27.291 1.00 88.38 649 ARG A CA 1
ATOM 5316 C C . ARG A 1 649 ? -26.067 -12.467 27.867 1.00 88.38 649 ARG A C 1
ATOM 5318 O O . ARG A 1 649 ? -25.604 -12.062 28.924 1.00 88.38 649 ARG A O 1
ATOM 5325 N N . SER A 1 650 ? -25.531 -13.480 27.192 1.00 89.06 650 SER A N 1
ATOM 5326 C CA . SER A 1 650 ? -24.308 -14.192 27.576 1.00 89.06 650 SER A CA 1
ATOM 5327 C C . SER A 1 650 ? -23.028 -13.597 26.976 1.00 89.06 650 SER A C 1
ATOM 5329 O O . SER A 1 650 ? -21.979 -14.226 27.079 1.00 89.06 650 SER A O 1
ATOM 5331 N N . ALA A 1 651 ? -23.102 -12.426 26.336 1.00 93.19 651 ALA A N 1
ATOM 5332 C CA . ALA A 1 651 ? -21.962 -11.756 25.722 1.00 93.19 651 ALA A CA 1
ATOM 5333 C C . ALA A 1 651 ? -20.854 -11.473 26.758 1.00 93.19 651 ALA A C 1
ATOM 5335 O O . ALA A 1 651 ? -21.149 -10.868 27.797 1.00 93.19 651 ALA A O 1
ATOM 5336 N N . PRO A 1 652 ? -19.591 -11.849 26.479 1.00 94.94 652 PRO A N 1
ATOM 5337 C CA . PRO A 1 652 ? -18.442 -11.499 27.315 1.00 94.94 652 PRO A CA 1
ATOM 5338 C C . PRO A 1 652 ? -18.371 -9.999 27.628 1.00 94.94 652 PRO A C 1
ATOM 5340 O O . PRO A 1 652 ? -18.188 -9.627 28.784 1.00 94.94 652 PRO A O 1
ATOM 5343 N N . MET A 1 653 ? -18.642 -9.143 26.639 1.00 96.50 653 MET A N 1
ATOM 5344 C CA . MET A 1 653 ? -18.650 -7.688 26.809 1.00 96.50 653 MET A CA 1
ATOM 5345 C C . MET A 1 653 ? -19.620 -7.207 27.897 1.00 96.50 653 MET A C 1
ATOM 5347 O O . MET A 1 653 ? -19.275 -6.341 28.693 1.00 96.50 653 MET A O 1
ATOM 5351 N N . LEU A 1 654 ? -20.823 -7.787 28.005 1.00 95.31 654 LEU A N 1
ATOM 5352 C CA . LEU A 1 654 ? -21.764 -7.391 29.063 1.00 95.31 654 LEU A CA 1
ATOM 5353 C C . LEU A 1 654 ? -21.243 -7.760 30.458 1.00 95.31 654 LEU A C 1
ATOM 5355 O O . LEU A 1 654 ? -21.408 -6.981 31.392 1.00 95.31 654 LEU A O 1
ATOM 5359 N N . ARG A 1 655 ? -20.581 -8.918 30.593 1.00 95.38 655 ARG A N 1
ATOM 5360 C CA . ARG A 1 655 ? -19.962 -9.339 31.861 1.00 95.38 655 ARG A CA 1
ATOM 5361 C C . ARG A 1 655 ? -18.807 -8.423 32.251 1.00 95.38 655 ARG A C 1
ATOM 5363 O O . ARG A 1 655 ? -18.714 -8.047 33.416 1.00 95.38 655 ARG A O 1
ATOM 5370 N N . PHE A 1 656 ? -17.975 -8.050 31.280 1.00 96.06 656 PHE A N 1
ATOM 5371 C CA . PHE A 1 656 ? -16.901 -7.078 31.467 1.00 96.06 656 PHE A CA 1
ATOM 5372 C C . PHE A 1 656 ? -17.450 -5.735 31.966 1.00 96.06 656 PHE A C 1
ATOM 5374 O O . PHE A 1 656 ? -17.028 -5.252 33.013 1.00 96.06 656 PHE A O 1
ATOM 5381 N N . LEU A 1 657 ? -18.457 -5.174 31.285 1.00 95.44 657 LEU A N 1
ATOM 5382 C CA . LEU A 1 657 ? -19.073 -3.907 31.692 1.00 95.44 657 LEU A CA 1
ATOM 5383 C C . LEU A 1 657 ? -19.653 -3.977 33.112 1.00 95.44 657 LEU A C 1
ATOM 5385 O O . LEU A 1 657 ? -19.518 -3.017 33.865 1.00 95.44 657 LEU A O 1
ATOM 5389 N N . ASP A 1 658 ? -20.244 -5.108 33.508 1.00 93.81 658 ASP A N 1
ATOM 5390 C CA . ASP A 1 658 ? -20.763 -5.305 34.866 1.00 93.81 658 ASP A CA 1
ATOM 5391 C C . ASP A 1 658 ? -19.655 -5.388 35.931 1.00 93.81 658 ASP A C 1
ATOM 5393 O O . ASP A 1 658 ? -19.857 -4.929 37.058 1.00 93.81 658 ASP A O 1
ATOM 5397 N N . GLN A 1 659 ? -18.488 -5.953 35.606 1.00 93.06 659 GLN A N 1
ATOM 5398 C CA . GLN A 1 659 ? -17.323 -5.961 36.500 1.00 93.06 659 GLN A CA 1
ATOM 5399 C C . GLN A 1 659 ? -16.736 -4.555 36.663 1.00 93.06 659 GLN A C 1
ATOM 5401 O O . GLN A 1 659 ? -16.511 -4.118 37.792 1.00 93.06 659 GLN A O 1
ATOM 5406 N N . VAL A 1 660 ? -16.559 -3.818 35.561 1.00 92.56 660 VAL A N 1
ATOM 5407 C CA . VAL A 1 660 ? -16.072 -2.429 35.599 1.00 92.56 660 VAL A CA 1
ATOM 5408 C C . VAL A 1 660 ? -17.041 -1.537 36.379 1.00 92.56 660 VAL A C 1
ATOM 5410 O O . VAL A 1 660 ? -16.608 -0.727 37.193 1.00 92.56 660 VAL A O 1
ATOM 5413 N N . ASP A 1 661 ? -18.354 -1.723 36.219 1.00 91.31 661 ASP A N 1
ATOM 5414 C CA . ASP A 1 661 ? -19.377 -0.978 36.966 1.00 91.31 661 ASP A CA 1
ATOM 5415 C C . ASP A 1 661 ? -19.246 -1.173 38.485 1.00 91.31 661 ASP A C 1
ATOM 5417 O O . ASP A 1 661 ? -19.369 -0.218 39.253 1.00 91.31 661 ASP A O 1
ATOM 5421 N N . ARG A 1 662 ? -18.936 -2.396 38.936 1.00 90.00 662 ARG A N 1
ATOM 5422 C CA . ARG A 1 662 ? -18.672 -2.685 40.356 1.00 90.00 662 ARG A CA 1
ATOM 5423 C C . ARG A 1 662 ? -17.390 -2.014 40.846 1.00 90.00 662 ARG A C 1
ATOM 5425 O O . ARG A 1 662 ? -17.410 -1.411 41.918 1.00 90.00 662 ARG A O 1
ATOM 5432 N N . LEU A 1 663 ? -16.318 -2.085 40.057 1.00 87.38 663 LEU A N 1
ATOM 5433 C CA . LEU A 1 663 ? -15.025 -1.478 40.382 1.00 87.38 663 LEU A CA 1
ATOM 5434 C C . LEU A 1 663 ? -15.127 0.048 40.496 1.00 87.38 663 LEU A C 1
ATOM 5436 O O . LEU A 1 663 ? -14.706 0.630 41.497 1.00 87.38 663 LEU A O 1
ATOM 5440 N N . LEU A 1 664 ? -15.748 0.703 39.511 1.00 85.81 664 LEU A N 1
ATOM 5441 C CA . LEU A 1 664 ? -15.870 2.161 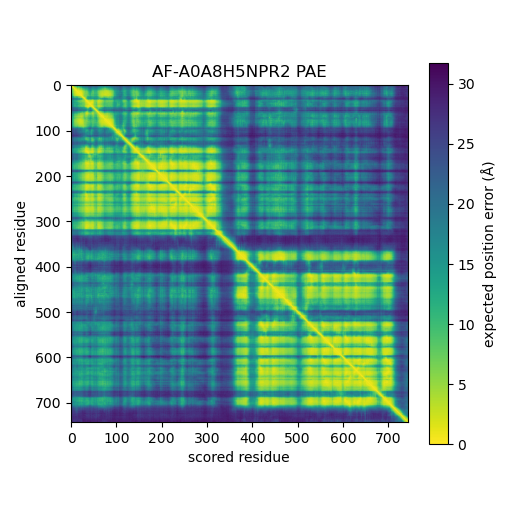39.491 1.00 85.81 664 LEU A CA 1
ATOM 5442 C C . LEU A 1 664 ? -16.832 2.688 40.551 1.00 85.81 664 LEU A C 1
ATOM 5444 O O . LEU A 1 664 ? -16.601 3.772 41.081 1.00 85.81 664 LEU A O 1
ATOM 5448 N N . LYS A 1 665 ? -17.877 1.937 40.923 1.00 86.31 665 LYS A N 1
ATOM 5449 C CA . LYS A 1 665 ? -18.748 2.328 42.044 1.00 86.31 665 LYS A CA 1
ATOM 5450 C C . LYS A 1 665 ? -17.955 2.539 43.326 1.00 86.31 665 LYS A C 1
ATOM 5452 O O . LYS A 1 665 ? -18.232 3.498 44.045 1.00 86.31 665 LYS A O 1
ATOM 5457 N N . TYR A 1 666 ? -16.977 1.680 43.608 1.00 80.81 666 TYR A N 1
ATOM 5458 C CA . TYR A 1 666 ? -16.129 1.838 44.784 1.00 80.81 666 TYR A CA 1
ATOM 5459 C C . TYR A 1 666 ? -15.278 3.114 44.690 1.00 80.81 666 TYR A C 1
ATOM 5461 O O . TYR A 1 666 ? -15.318 3.938 45.606 1.00 80.81 666 TYR A O 1
ATOM 5469 N N . GLU A 1 667 ? -14.571 3.308 43.574 1.00 78.69 667 GLU A N 1
ATOM 5470 C CA . GLU A 1 667 ? -13.682 4.461 43.371 1.00 78.69 667 GLU A CA 1
ATOM 5471 C C . GLU A 1 667 ? -14.425 5.800 43.372 1.00 78.69 667 GLU A C 1
ATOM 5473 O O . GLU A 1 667 ? -14.057 6.725 44.097 1.00 78.69 667 GLU A O 1
ATOM 5478 N N . LEU A 1 668 ? -15.537 5.896 42.642 1.00 76.19 668 LEU A N 1
ATOM 5479 C CA . LEU A 1 668 ? -16.363 7.104 42.617 1.00 76.19 668 LEU A CA 1
ATOM 5480 C C . LEU A 1 668 ? -16.931 7.415 44.006 1.00 76.19 668 LEU A C 1
ATOM 5482 O O . LEU A 1 668 ? -16.949 8.572 44.424 1.00 76.19 668 LEU A O 1
ATOM 5486 N N . THR A 1 669 ? -17.342 6.393 44.764 1.00 80.06 669 THR A N 1
ATOM 5487 C CA . THR A 1 669 ? -17.812 6.578 46.147 1.00 80.06 669 THR A CA 1
ATOM 5488 C C . THR A 1 669 ? -16.685 7.040 47.070 1.00 80.06 669 THR A C 1
ATOM 5490 O O . THR A 1 669 ? -16.920 7.856 47.963 1.00 80.06 669 THR A O 1
ATOM 5493 N N . TRP A 1 670 ? -15.465 6.538 46.878 1.00 78.06 670 TRP A N 1
ATOM 5494 C CA . TRP A 1 670 ? -14.306 6.948 47.663 1.00 78.06 670 TRP A CA 1
ATOM 5495 C C . TRP A 1 670 ? -13.889 8.389 47.351 1.00 78.06 670 TRP A C 1
ATOM 5497 O O . TRP A 1 670 ? -13.831 9.196 48.280 1.00 78.06 670 TRP A O 1
ATOM 5507 N N . LYS A 1 671 ? -13.719 8.752 46.069 1.00 74.75 671 LYS A N 1
ATOM 5508 C CA . LYS A 1 671 ? -13.423 10.133 45.641 1.00 74.75 671 LYS A CA 1
ATOM 5509 C C . LYS A 1 671 ? -14.474 11.133 46.135 1.00 74.75 671 LYS A C 1
ATOM 5511 O O . LYS A 1 671 ? -14.108 12.215 46.591 1.00 74.75 671 LYS A O 1
ATOM 5516 N N . ARG A 1 672 ? -15.765 10.759 46.126 1.00 70.50 672 ARG A N 1
ATOM 5517 C CA . ARG A 1 672 ? -16.857 11.564 46.717 1.00 70.50 672 ARG A CA 1
ATOM 5518 C C . ARG A 1 672 ? -16.641 11.853 48.205 1.00 70.50 672 ARG A C 1
ATOM 5520 O O . ARG A 1 672 ? -16.982 12.933 48.670 1.00 70.50 672 ARG A O 1
ATOM 5527 N N . LYS A 1 673 ? -16.108 10.894 48.968 1.00 76.44 673 LYS A N 1
ATOM 5528 C CA . LYS A 1 673 ? -15.894 11.041 50.417 1.00 76.44 673 LYS A CA 1
ATOM 5529 C C . LYS A 1 673 ? -14.629 11.826 50.757 1.00 76.44 673 LYS A C 1
ATOM 5531 O O . LYS A 1 673 ? -14.595 12.474 51.800 1.00 76.44 673 LYS A O 1
ATOM 5536 N N . THR A 1 674 ? -13.592 11.744 49.926 1.00 75.81 674 THR A N 1
ATOM 5537 C CA . THR A 1 674 ? -12.273 12.324 50.221 1.00 75.81 674 THR A CA 1
ATOM 5538 C C . THR A 1 674 ? -12.053 13.702 49.600 1.00 75.81 674 THR A C 1
ATOM 5540 O O . THR A 1 674 ? -11.333 14.512 50.184 1.00 75.81 674 THR A O 1
ATOM 5543 N N . SER A 1 675 ? -12.693 14.024 48.471 1.00 68.88 675 SER A N 1
ATOM 5544 C CA . SER A 1 675 ? -12.552 15.337 47.833 1.00 68.88 675 SER A CA 1
ATOM 5545 C C . SER A 1 675 ? -13.494 16.367 48.464 1.00 68.88 675 SER A C 1
ATOM 5547 O O . SER A 1 675 ? -14.636 16.549 48.047 1.00 68.88 675 SER A O 1
ATOM 5549 N N . ARG A 1 676 ? -13.010 17.051 49.508 1.00 55.09 676 ARG A N 1
ATOM 5550 C CA . ARG A 1 676 ? -13.781 18.034 50.297 1.00 55.09 676 ARG A CA 1
ATOM 5551 C C . ARG A 1 676 ? -14.077 19.353 49.556 1.00 55.09 676 ARG A C 1
ATOM 5553 O O . ARG A 1 676 ? -14.878 20.137 50.059 1.00 55.09 676 ARG A O 1
ATOM 5560 N N . TRP A 1 677 ? -13.450 19.594 48.397 1.00 51.91 677 TRP A N 1
ATOM 5561 C CA . TRP A 1 677 ? -13.420 20.911 47.737 1.00 51.91 677 TRP A CA 1
ATOM 5562 C C . TRP A 1 677 ? -13.755 20.933 46.232 1.00 51.91 677 TRP A C 1
ATOM 5564 O O . TRP A 1 677 ? -13.923 22.020 45.699 1.00 51.91 677 TRP A O 1
ATOM 5574 N N . GLY A 1 678 ? -13.896 19.794 45.539 1.00 53.91 678 GLY A N 1
ATOM 5575 C CA . GLY A 1 678 ? -13.971 19.784 44.062 1.00 53.91 678 GLY A CA 1
ATOM 5576 C C . GLY A 1 678 ? -15.355 19.639 43.411 1.00 53.91 678 GLY A C 1
ATOM 5577 O O . GLY A 1 678 ? -15.454 19.760 42.200 1.00 53.91 678 GLY A O 1
ATOM 5578 N N . TRP A 1 679 ? -16.420 19.353 44.168 1.00 48.72 679 TRP A N 1
ATOM 5579 C CA . TRP A 1 679 ? -17.697 18.889 43.584 1.00 48.72 679 TRP A CA 1
ATOM 5580 C C . TRP A 1 679 ? -18.903 19.803 43.830 1.00 48.72 679 TRP A C 1
ATOM 5582 O O . TRP A 1 679 ? -20.026 19.410 43.529 1.00 48.72 679 TRP A O 1
ATOM 5592 N N . ARG A 1 680 ? -18.724 20.998 44.413 1.00 50.22 680 ARG A N 1
ATOM 5593 C CA . ARG A 1 680 ? -19.873 21.892 44.661 1.00 50.22 680 ARG A CA 1
ATOM 5594 C C . ARG A 1 680 ? -20.435 22.525 43.385 1.00 50.22 680 ARG A C 1
ATOM 5596 O O . ARG A 1 680 ? -21.632 22.787 43.369 1.00 50.22 680 ARG A O 1
ATOM 5603 N N . ASP A 1 681 ? -19.619 22.671 42.340 1.00 47.41 681 ASP A N 1
ATOM 5604 C CA . ASP A 1 681 ? -20.020 23.351 41.098 1.00 47.41 681 ASP A CA 1
ATOM 5605 C C . ASP A 1 681 ? -20.216 22.391 39.908 1.00 47.41 681 ASP A C 1
ATOM 5607 O O . ASP A 1 681 ? -20.988 22.681 38.995 1.00 47.41 681 ASP A O 1
ATOM 5611 N N . CYS A 1 682 ? -19.608 21.200 39.940 1.00 46.25 682 CYS A N 1
ATOM 5612 C CA . CYS A 1 682 ? -19.883 20.124 38.986 1.00 46.25 682 CYS A CA 1
ATOM 5613 C C . CYS A 1 682 ? -21.045 19.290 39.534 1.00 46.25 682 CYS A C 1
ATOM 5615 O O . CYS A 1 682 ? -20.845 18.493 40.453 1.00 46.25 682 CYS A O 1
ATOM 5617 N N . GLY A 1 683 ? -22.264 19.512 39.028 1.00 50.12 683 GLY A N 1
ATOM 5618 C CA . GLY A 1 683 ? -23.474 18.813 39.469 1.00 50.12 683 GLY A CA 1
ATOM 5619 C C . GLY A 1 683 ? -23.223 17.324 39.729 1.00 50.12 683 GLY A C 1
ATOM 5620 O O . GLY A 1 683 ? -22.607 16.637 38.916 1.00 50.12 683 GLY A O 1
ATOM 5621 N N . LEU A 1 684 ? -23.656 16.837 40.897 1.00 49.34 684 LEU A N 1
ATOM 5622 C CA . LEU A 1 684 ? -23.459 15.450 41.324 1.00 49.34 684 LEU A CA 1
ATOM 5623 C C . LEU A 1 684 ? -23.772 14.482 40.169 1.00 49.34 684 LEU A C 1
ATOM 5625 O O . LEU A 1 684 ? -24.853 14.593 39.583 1.00 49.34 684 LEU A O 1
ATOM 5629 N N . PRO A 1 685 ? -22.908 13.489 39.873 1.00 52.50 685 PRO A N 1
ATOM 5630 C CA . PRO A 1 685 ? -23.297 12.420 38.970 1.00 52.50 685 PRO A CA 1
ATOM 5631 C C . PRO A 1 685 ? -24.549 11.773 39.575 1.00 52.50 685 PRO A C 1
ATOM 5633 O O . PRO A 1 685 ? -24.475 11.329 40.731 1.00 52.50 685 PRO A O 1
ATOM 5636 N N . PRO A 1 686 ? -25.690 11.751 38.865 1.00 57.09 686 PRO A N 1
ATOM 5637 C CA . PRO A 1 686 ? -26.944 11.267 39.424 1.00 57.09 686 PRO A CA 1
ATOM 5638 C C . PRO A 1 686 ? -26.750 9.851 39.967 1.00 57.09 686 PRO A C 1
ATOM 5640 O O . PRO A 1 686 ? -26.003 9.053 39.386 1.00 57.09 686 PRO A O 1
ATOM 5643 N N . ASP A 1 687 ? -27.398 9.530 41.087 1.00 55.84 687 ASP A N 1
ATOM 5644 C CA . ASP A 1 687 ? -27.425 8.162 41.599 1.00 55.84 687 ASP A CA 1
ATOM 5645 C C . ASP A 1 687 ? -27.838 7.215 40.457 1.00 55.84 687 ASP A C 1
ATOM 5647 O O . ASP A 1 687 ? -28.898 7.363 39.849 1.00 55.84 687 ASP A O 1
ATOM 5651 N N . GLY A 1 688 ? -26.946 6.285 40.092 1.00 67.62 688 GLY A N 1
ATOM 5652 C CA . GLY A 1 688 ? -27.119 5.429 38.911 1.00 67.62 688 GLY A CA 1
ATOM 5653 C C . GLY A 1 688 ? -26.283 5.796 37.675 1.00 67.62 688 GLY A C 1
ATOM 5654 O O . GLY A 1 688 ? -26.703 5.502 36.545 1.00 67.62 688 GLY A O 1
ATOM 5655 N N . LEU A 1 689 ? -25.098 6.400 37.848 1.00 73.31 689 LEU A N 1
ATOM 5656 C CA . LEU A 1 689 ? -24.064 6.382 36.809 1.00 73.31 689 LEU A CA 1
ATOM 5657 C C . LEU A 1 689 ? -23.648 4.922 36.572 1.00 73.31 689 LEU A C 1
ATOM 5659 O O . LEU A 1 689 ? -23.035 4.294 37.433 1.00 73.31 689 LEU A O 1
ATOM 5663 N N . SER A 1 690 ? -24.046 4.374 35.427 1.00 87.31 690 SER A N 1
ATOM 5664 C CA . SER A 1 690 ? -23.624 3.046 34.996 1.00 87.31 690 SER A CA 1
ATOM 5665 C C . SER A 1 690 ? -22.570 3.186 33.914 1.00 87.31 690 SER A C 1
ATOM 5667 O O . SER A 1 690 ? -22.757 3.987 32.998 1.00 87.31 690 SER A O 1
ATOM 5669 N N . VAL A 1 691 ? -21.525 2.358 33.958 1.00 89.12 691 VAL A N 1
ATOM 5670 C CA . VAL A 1 691 ? -20.490 2.283 32.906 1.00 89.12 691 VAL A CA 1
ATOM 5671 C C . VAL A 1 691 ? -21.112 2.076 31.532 1.00 89.12 691 VAL A C 1
ATOM 5673 O O . VAL A 1 691 ? -20.640 2.621 30.542 1.00 89.12 691 VAL A O 1
ATOM 5676 N N . ARG A 1 692 ? -22.249 1.376 31.468 1.00 91.62 692 ARG A N 1
ATOM 5677 C CA . ARG A 1 692 ? -22.995 1.173 30.224 1.00 91.62 692 ARG A CA 1
ATOM 5678 C C . ARG A 1 692 ? -23.407 2.489 29.553 1.00 91.62 692 ARG A C 1
ATOM 5680 O O . ARG A 1 692 ? -23.500 2.520 28.335 1.00 91.62 692 ARG A O 1
ATOM 5687 N N . LYS A 1 693 ? -23.649 3.563 30.317 1.00 90.06 693 LYS A N 1
ATOM 5688 C CA . LYS A 1 693 ? -23.979 4.896 29.775 1.00 90.06 693 LYS A CA 1
ATOM 5689 C C . LYS A 1 693 ? -22.757 5.592 29.166 1.00 90.06 693 LYS A C 1
ATOM 5691 O O . LYS A 1 693 ? -22.921 6.369 28.231 1.00 90.06 693 LYS A O 1
ATOM 5696 N N . LEU A 1 694 ? -21.564 5.272 29.670 1.00 90.19 694 LEU A N 1
ATOM 5697 C CA . LEU A 1 694 ? -20.276 5.840 29.254 1.00 90.19 694 LEU A CA 1
ATOM 5698 C C . LEU A 1 694 ? -19.663 5.112 28.051 1.00 90.19 694 LEU A C 1
ATOM 5700 O O . LEU A 1 694 ? -18.587 5.489 27.600 1.00 90.19 694 LEU A O 1
ATOM 5704 N N . VAL A 1 695 ? -20.304 4.044 27.564 1.00 93.50 695 VAL A N 1
ATOM 5705 C CA . VAL A 1 695 ? -19.748 3.157 26.539 1.00 93.50 695 VAL A CA 1
ATOM 5706 C C . VAL A 1 695 ? -20.678 3.051 25.335 1.00 93.50 695 VAL A C 1
ATOM 5708 O O . VAL A 1 695 ? -21.901 2.961 25.468 1.00 93.50 695 VAL A O 1
ATOM 5711 N N . ARG A 1 696 ? -20.095 3.000 24.138 1.00 95.06 696 ARG A N 1
ATOM 5712 C CA . ARG A 1 696 ? -20.726 2.414 22.947 1.00 95.06 696 ARG A CA 1
ATOM 5713 C C . ARG A 1 696 ? -19.913 1.206 22.506 1.00 95.06 696 ARG A C 1
ATOM 5715 O O . ARG A 1 696 ? -18.691 1.255 22.480 1.00 95.06 696 ARG A O 1
ATOM 5722 N N . VAL A 1 697 ? -20.585 0.113 22.164 1.00 96.06 697 VAL A N 1
ATOM 5723 C CA . VAL A 1 697 ? -19.923 -1.123 21.730 1.00 96.06 697 VAL A CA 1
ATOM 5724 C C . VAL A 1 697 ? -19.989 -1.220 20.213 1.00 96.06 697 VAL A C 1
ATOM 5726 O O . VAL A 1 697 ? -21.073 -1.146 19.644 1.00 96.06 697 VAL A O 1
ATOM 5729 N N . MET A 1 698 ? -18.845 -1.410 19.566 1.00 96.88 698 MET A N 1
ATOM 5730 C CA . MET A 1 698 ? -18.738 -1.706 18.139 1.00 96.88 698 MET A CA 1
ATOM 5731 C C . MET A 1 698 ? -18.668 -3.218 17.961 1.00 96.88 698 MET A C 1
ATOM 5733 O O . MET A 1 698 ? -17.612 -3.818 18.151 1.00 96.88 698 MET A O 1
ATOM 5737 N N . ALA A 1 699 ? -19.799 -3.842 17.639 1.00 96.31 699 ALA A N 1
ATOM 5738 C CA . ALA A 1 699 ? -19.890 -5.288 17.468 1.00 96.31 699 ALA A CA 1
ATOM 5739 C C . ALA A 1 699 ? -19.739 -5.670 15.995 1.00 96.31 699 ALA A C 1
ATOM 5741 O O . ALA A 1 699 ? -20.354 -5.061 15.120 1.00 96.31 699 ALA A O 1
ATOM 5742 N N . ARG A 1 700 ? -18.953 -6.709 15.720 1.00 96.12 700 ARG A N 1
ATOM 5743 C CA . ARG A 1 700 ? -18.780 -7.252 14.367 1.00 96.12 700 ARG A CA 1
ATOM 5744 C C . ARG A 1 700 ? -20.112 -7.635 13.718 1.00 96.12 700 ARG A C 1
ATOM 5746 O O . ARG A 1 700 ? -20.883 -8.410 14.286 1.00 96.12 700 ARG A O 1
ATOM 5753 N N . ARG A 1 701 ? -20.370 -7.148 12.504 1.00 94.00 701 ARG A N 1
ATOM 5754 C CA . ARG A 1 701 ? -21.633 -7.382 11.788 1.00 94.00 701 ARG A CA 1
ATOM 5755 C C . ARG A 1 701 ? -21.874 -8.863 11.489 1.00 94.00 701 ARG A C 1
ATOM 5757 O O . ARG A 1 701 ? -22.989 -9.341 11.654 1.00 94.00 701 ARG A O 1
ATOM 5764 N N . ASP A 1 702 ? -20.826 -9.610 11.156 1.00 94.06 702 ASP A N 1
ATOM 5765 C CA . ASP A 1 702 ? -20.886 -11.053 10.882 1.00 94.06 702 ASP A CA 1
ATOM 5766 C C . ASP A 1 702 ? -21.141 -11.921 12.132 1.00 94.06 702 ASP A C 1
ATOM 5768 O O . ASP A 1 702 ? -21.324 -13.132 12.027 1.00 94.06 702 ASP A O 1
ATOM 5772 N N . LYS A 1 703 ? -21.188 -11.315 13.328 1.00 94.81 703 LYS A N 1
ATOM 5773 C CA . LYS A 1 703 ? -21.587 -11.968 14.586 1.00 94.81 703 LYS A CA 1
ATOM 5774 C C . LYS A 1 703 ? -23.077 -11.795 14.910 1.00 94.81 703 LYS A C 1
ATOM 5776 O O . LYS A 1 703 ? -23.485 -12.023 16.053 1.00 94.81 703 LYS A O 1
ATOM 5781 N N . GLU A 1 704 ? -23.897 -11.406 13.933 1.00 95.00 704 GLU A N 1
ATOM 5782 C CA . GLU A 1 704 ? -25.349 -11.348 14.102 1.00 95.00 704 GLU A CA 1
ATOM 5783 C C . GLU A 1 704 ? -25.929 -12.750 14.353 1.00 95.00 704 GLU A C 1
ATOM 5785 O O . GLU A 1 704 ? -25.862 -13.660 13.526 1.00 95.00 704 GLU A O 1
ATOM 5790 N N . VAL A 1 705 ? -26.546 -12.926 15.516 1.00 93.88 705 VAL A N 1
ATOM 5791 C CA . VAL A 1 705 ? -27.284 -14.127 15.885 1.00 93.88 705 VAL A CA 1
ATOM 5792 C C . VAL A 1 705 ? -28.686 -14.013 15.310 1.00 93.88 705 VAL A C 1
ATOM 5794 O O . VAL A 1 705 ? -29.607 -13.477 15.935 1.00 93.88 705 VAL A O 1
ATOM 5797 N N . VAL A 1 706 ? -28.856 -14.556 14.107 1.00 89.69 706 VAL A N 1
ATOM 5798 C CA . VAL A 1 706 ? -30.175 -14.736 13.506 1.00 89.69 706 VAL A CA 1
ATOM 5799 C C . VAL A 1 706 ? -30.899 -15.818 14.298 1.00 89.69 706 VAL A C 1
ATOM 5801 O O . VAL A 1 706 ? -30.571 -17.004 14.213 1.00 89.69 706 VAL A O 1
ATOM 5804 N N . LEU A 1 707 ? -31.893 -15.415 15.093 1.00 80.25 707 LEU A N 1
ATOM 5805 C CA . LEU A 1 707 ? -32.832 -16.358 15.689 1.00 80.25 707 LEU A CA 1
ATOM 5806 C C . LEU A 1 707 ? -33.550 -17.051 14.534 1.00 80.25 707 LEU A C 1
ATOM 5808 O O . LEU A 1 707 ? -34.486 -16.498 13.958 1.00 80.25 707 LEU A O 1
ATOM 5812 N N . LYS A 1 708 ? -33.104 -18.263 14.181 1.00 77.56 708 LYS A N 1
ATOM 5813 C CA . LYS A 1 708 ? -33.911 -19.162 13.364 1.00 77.56 708 LYS A CA 1
ATOM 5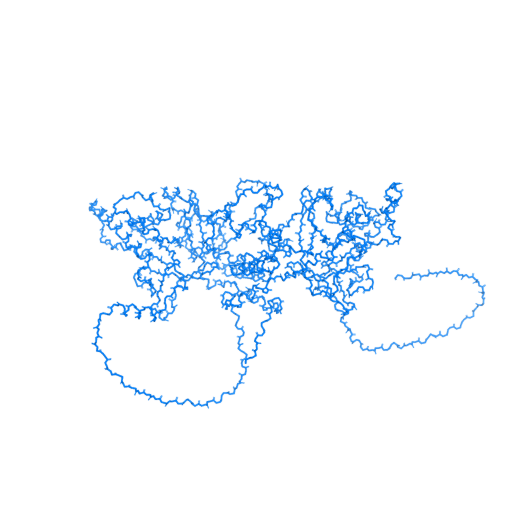814 C C . LYS A 1 708 ? -35.212 -19.303 14.126 1.00 77.56 708 LYS A C 1
ATOM 5816 O O . LYS A 1 708 ? -35.224 -19.881 15.210 1.00 77.56 708 LYS A O 1
ATOM 5821 N N . ALA A 1 709 ? -36.275 -18.700 13.601 1.00 66.56 709 ALA A N 1
ATOM 5822 C CA . ALA A 1 709 ? -37.612 -18.956 14.081 1.00 66.56 709 ALA A CA 1
ATOM 5823 C C . ALA A 1 709 ? -37.808 -20.454 13.898 1.00 66.56 709 ALA A C 1
ATOM 5825 O O . ALA A 1 709 ? -38.057 -20.926 12.788 1.00 66.56 709 ALA A O 1
ATOM 5826 N N . THR A 1 710 ? -37.581 -21.220 14.961 1.00 53.50 710 THR A N 1
ATOM 5827 C CA . THR A 1 710 ? -37.929 -22.622 14.987 1.00 53.50 710 THR A CA 1
ATOM 5828 C C . THR A 1 710 ? -39.424 -22.601 14.727 1.00 53.50 710 THR A C 1
ATOM 5830 O O . THR A 1 710 ? -40.194 -22.184 15.592 1.00 53.50 710 THR A O 1
ATOM 5833 N N . LYS A 1 711 ? -39.835 -22.962 13.505 1.00 55.84 711 LYS A N 1
ATOM 5834 C CA . LYS A 1 711 ? -41.206 -23.359 13.180 1.00 55.84 711 LYS A CA 1
ATOM 5835 C C . LYS A 1 711 ? -41.479 -24.633 13.984 1.00 55.84 711 LYS A C 1
ATOM 5837 O O . LYS A 1 711 ? -41.546 -25.730 13.449 1.00 55.84 711 LYS A O 1
ATOM 5842 N N . GLY A 1 712 ? -41.513 -24.499 15.304 1.00 53.06 712 GLY A N 1
ATOM 5843 C CA . GLY A 1 712 ? -42.022 -25.504 16.199 1.00 53.06 712 GLY A CA 1
ATOM 5844 C C . GLY A 1 712 ? -43.519 -25.478 16.003 1.00 53.06 712 GLY A C 1
ATOM 5845 O O . GLY A 1 712 ? -44.157 -24.461 16.277 1.00 53.06 712 GLY A O 1
ATOM 5846 N N . ASN A 1 713 ? -44.049 -26.578 15.473 1.00 49.69 713 ASN A N 1
ATOM 5847 C CA . ASN A 1 713 ? -45.465 -26.897 15.541 1.00 49.69 713 ASN A CA 1
ATOM 5848 C C . ASN A 1 713 ? -45.987 -26.481 16.918 1.00 49.69 713 ASN A C 1
ATOM 5850 O O . ASN A 1 713 ? -45.373 -26.834 17.928 1.00 49.69 713 ASN A O 1
ATOM 5854 N N . LEU A 1 714 ? -47.079 -25.711 16.945 1.00 44.47 714 LEU A N 1
ATOM 5855 C CA . LEU A 1 714 ? -47.803 -25.393 18.169 1.00 44.47 714 LEU A CA 1
ATOM 5856 C C . LEU A 1 714 ? -48.181 -26.708 18.866 1.00 44.47 714 LEU A C 1
ATOM 5858 O O . LEU A 1 714 ? -49.237 -27.278 18.611 1.00 44.47 714 LEU A O 1
ATOM 5862 N N . ILE A 1 715 ? -47.326 -27.198 19.760 1.00 45.88 715 ILE A N 1
ATOM 5863 C CA . ILE A 1 715 ? -47.745 -28.118 20.805 1.00 45.88 715 ILE A CA 1
ATOM 5864 C C . ILE A 1 715 ? -48.340 -27.209 21.868 1.00 45.88 715 ILE A C 1
ATOM 5866 O O . ILE A 1 715 ? -47.640 -26.624 22.694 1.00 45.88 715 ILE A O 1
ATOM 5870 N N . THR A 1 716 ? -49.653 -27.026 21.766 1.00 40.31 716 THR A N 1
ATOM 5871 C CA . THR A 1 716 ? -50.478 -26.430 22.809 1.00 40.31 716 THR A CA 1
ATOM 5872 C C . THR A 1 716 ? -50.158 -27.123 24.136 1.00 40.31 716 THR A C 1
ATOM 5874 O O . THR A 1 716 ? -50.308 -28.344 24.246 1.00 40.31 716 THR A O 1
ATOM 5877 N N . PRO A 1 717 ? -49.701 -26.395 25.168 1.00 41.53 717 PRO A N 1
ATOM 5878 C CA . PRO A 1 717 ? -49.512 -27.000 26.470 1.00 41.53 717 PRO A CA 1
ATOM 5879 C C . PRO A 1 717 ? -50.901 -27.333 27.021 1.00 41.53 717 PRO A C 1
ATOM 5881 O O . PRO A 1 717 ? -51.677 -26.440 27.360 1.00 41.53 717 PRO A O 1
ATOM 5884 N N . LYS A 1 718 ? -51.236 -28.629 27.100 1.00 39.44 718 LYS A N 1
ATOM 5885 C CA . LYS A 1 718 ? -52.365 -29.105 27.908 1.00 39.44 718 LYS A CA 1
ATOM 5886 C C . LYS A 1 718 ? -52.128 -28.630 29.342 1.00 39.44 718 LYS A C 1
ATOM 5888 O O . LYS A 1 718 ? -51.292 -29.190 30.050 1.00 39.44 718 LYS A O 1
ATOM 5893 N N . MET A 1 719 ? -52.865 -27.600 29.758 1.00 36.78 719 MET A N 1
ATOM 5894 C CA . MET A 1 719 ? -53.044 -27.246 31.162 1.00 36.78 719 MET A CA 1
ATOM 5895 C C . MET A 1 719 ? -53.518 -28.499 31.907 1.00 36.78 719 MET A C 1
ATOM 5897 O O . MET A 1 719 ? -54.662 -28.924 31.760 1.00 36.78 719 MET A O 1
ATOM 5901 N N . LYS A 1 720 ? -52.635 -29.110 32.700 1.00 38.28 720 LYS A N 1
ATOM 5902 C CA . LYS A 1 720 ? -53.064 -30.016 33.765 1.00 38.28 720 LYS A CA 1
ATOM 5903 C C . LYS A 1 720 ? -53.601 -29.142 34.896 1.00 38.28 720 LYS A C 1
ATOM 5905 O O . LYS A 1 720 ? -52.857 -28.340 35.456 1.00 38.28 720 LYS A O 1
ATOM 5910 N N . GLN A 1 721 ? -54.894 -29.279 35.181 1.00 39.38 721 GLN A N 1
ATOM 5911 C CA . GLN A 1 721 ? -55.523 -28.717 36.375 1.00 39.38 721 GLN A CA 1
ATOM 5912 C C . GLN A 1 721 ? -54.767 -29.174 37.636 1.00 39.38 721 GLN A C 1
ATOM 5914 O O . GLN A 1 721 ? -54.326 -30.326 37.692 1.00 39.38 721 GLN A O 1
ATOM 5919 N N . PRO A 1 722 ? -54.618 -28.310 38.653 1.00 34.66 722 PRO A N 1
ATOM 5920 C CA . PRO A 1 722 ? -54.074 -28.724 39.934 1.00 34.66 722 PRO A CA 1
ATOM 5921 C C . PRO A 1 722 ? -55.093 -29.607 40.663 1.00 34.66 722 PRO A C 1
ATOM 5923 O O . PRO A 1 722 ? -56.255 -29.236 40.822 1.00 34.66 722 PRO A O 1
ATOM 5926 N N . ALA A 1 723 ? -54.645 -30.780 41.108 1.00 32.22 723 ALA A N 1
ATOM 5927 C CA . ALA A 1 723 ? -55.409 -31.637 42.000 1.00 32.22 723 ALA A CA 1
ATOM 5928 C C . ALA A 1 723 ? -55.646 -30.913 43.336 1.00 32.22 723 ALA A C 1
ATOM 5930 O O . ALA A 1 723 ? -54.698 -30.452 43.976 1.00 32.22 723 ALA A O 1
ATOM 5931 N N . LEU A 1 724 ? -56.914 -30.824 43.748 1.00 35.06 724 LEU A N 1
ATOM 5932 C CA . LEU A 1 724 ? -57.295 -30.468 45.111 1.00 35.06 724 LEU A CA 1
ATOM 5933 C C . LEU A 1 724 ? -56.722 -31.520 46.068 1.00 35.06 724 LEU A C 1
ATOM 5935 O O . LEU A 1 724 ? -57.098 -32.688 46.006 1.00 35.06 724 LEU A O 1
ATOM 5939 N N . VAL A 1 725 ? -55.853 -31.090 46.979 1.00 31.58 725 VAL A N 1
ATOM 5940 C CA . VAL A 1 725 ? -55.502 -31.852 48.179 1.00 31.58 725 VAL A CA 1
ATOM 5941 C C . VAL A 1 725 ? -56.117 -31.119 49.363 1.00 31.58 725 VAL A C 1
ATOM 5943 O O . VAL A 1 725 ? -55.620 -30.085 49.804 1.00 31.58 725 VAL A O 1
ATOM 5946 N N . THR A 1 726 ? -57.226 -31.649 49.866 1.00 35.97 726 THR A N 1
ATOM 5947 C CA . THR A 1 726 ? -57.722 -31.358 51.211 1.00 35.97 726 THR A CA 1
ATOM 5948 C C . THR A 1 726 ? -56.923 -32.178 52.216 1.00 35.97 726 THR A C 1
ATOM 5950 O O . THR A 1 726 ? -56.898 -33.403 52.124 1.00 35.97 726 THR A O 1
ATOM 5953 N N . SER A 1 727 ? -56.310 -31.522 53.201 1.00 34.75 727 SER A N 1
ATOM 5954 C CA . SER A 1 727 ? -55.860 -32.177 54.430 1.00 34.75 727 SER A CA 1
ATOM 5955 C C . SER A 1 727 ? -55.965 -31.220 55.610 1.00 34.75 727 SER A C 1
ATOM 5957 O O . SER A 1 727 ? -55.444 -30.107 55.596 1.00 34.75 727 SER A O 1
ATOM 5959 N N . SER A 1 728 ? -56.666 -31.710 56.624 1.00 39.44 728 SER A N 1
ATOM 5960 C CA . SER A 1 728 ? -56.951 -31.132 57.927 1.00 39.44 728 SER A CA 1
ATOM 5961 C C . SER A 1 728 ? -55.690 -30.859 58.746 1.00 39.44 728 SER A C 1
ATOM 5963 O O . SER A 1 728 ? -54.911 -31.776 58.993 1.00 39.44 728 SER A O 1
ATOM 5965 N N . ASN A 1 729 ? -55.528 -29.628 59.230 1.00 35.53 729 ASN A N 1
ATOM 5966 C CA . ASN A 1 729 ? -55.273 -29.354 60.647 1.00 35.53 729 ASN A CA 1
ATOM 5967 C C . ASN A 1 729 ? -55.212 -27.846 60.893 1.00 35.53 729 ASN A C 1
ATOM 5969 O O . ASN A 1 729 ? -54.415 -27.120 60.301 1.00 35.53 729 ASN A O 1
ATOM 5973 N N . GLY A 1 730 ? -56.087 -27.381 61.783 1.00 44.28 730 GLY A N 1
ATOM 5974 C CA . GLY A 1 730 ? -56.129 -26.000 62.227 1.00 44.28 730 GLY A CA 1
ATOM 5975 C C . GLY A 1 730 ? -54.938 -25.660 63.117 1.00 44.28 730 GLY A C 1
ATOM 5976 O O . GLY A 1 730 ? -54.665 -26.360 64.088 1.00 44.28 730 GLY A O 1
ATOM 5977 N N . LYS A 1 731 ? -54.268 -24.550 62.798 1.00 34.94 731 LYS A N 1
ATOM 5978 C CA . LYS A 1 731 ? -53.713 -23.589 63.762 1.00 34.94 731 LYS A CA 1
ATOM 5979 C C . LYS A 1 731 ? -53.239 -22.345 63.014 1.00 34.94 731 LYS A C 1
ATOM 5981 O O . LYS A 1 731 ? -52.316 -22.383 62.208 1.00 34.94 731 LYS A O 1
ATOM 5986 N N . THR A 1 732 ? -53.903 -21.231 63.290 1.00 41.44 732 THR A N 1
ATOM 5987 C CA . THR A 1 732 ? -53.533 -19.884 62.855 1.00 41.44 732 THR A CA 1
ATOM 5988 C C . THR A 1 732 ? -52.261 -19.424 63.559 1.00 41.44 732 THR A C 1
ATOM 5990 O O . THR A 1 732 ? -52.275 -19.214 64.770 1.00 41.44 732 THR A O 1
ATOM 5993 N N . VAL A 1 733 ? -51.191 -19.184 62.799 1.00 34.50 733 VAL A N 1
ATOM 5994 C CA . VAL A 1 733 ? -50.058 -18.355 63.233 1.00 34.50 733 VAL A CA 1
ATOM 5995 C C . VAL A 1 733 ? -49.770 -17.332 62.137 1.00 34.50 733 VAL A C 1
ATOM 5997 O O . VAL A 1 733 ? -49.534 -17.678 60.983 1.00 34.50 733 VAL A O 1
ATOM 6000 N N . LYS A 1 734 ? -49.846 -16.049 62.506 1.00 45.47 734 LYS A N 1
ATOM 6001 C CA . LYS A 1 734 ? -49.514 -14.900 61.660 1.00 45.47 734 LYS A CA 1
ATOM 6002 C C . LYS A 1 734 ? -47.999 -14.851 61.429 1.00 45.47 734 LYS A C 1
ATOM 6004 O O . LYS A 1 734 ? -47.258 -14.640 62.383 1.00 45.47 734 LYS A O 1
ATOM 6009 N N . SER A 1 735 ? -47.552 -14.912 60.177 1.00 34.25 735 SER A N 1
ATOM 6010 C CA . SER A 1 735 ? -46.270 -14.322 59.770 1.00 34.25 735 SER A CA 1
ATOM 6011 C C . SER A 1 735 ? -46.298 -13.862 58.303 1.00 34.25 735 SER A C 1
ATOM 6013 O O . SER A 1 735 ? -46.669 -14.592 57.388 1.00 34.25 735 SER A O 1
ATOM 6015 N N . LYS A 1 736 ? -45.927 -12.597 58.092 1.00 34.19 736 LYS A N 1
ATOM 6016 C CA . LYS A 1 736 ? -45.461 -11.998 56.826 1.00 34.19 736 LYS A CA 1
ATOM 6017 C C . LYS A 1 736 ? -43.963 -11.690 57.020 1.00 34.19 736 LYS A C 1
ATOM 6019 O O . LYS A 1 736 ? -43.578 -11.450 58.161 1.00 34.19 736 LYS A O 1
ATOM 6024 N N . PRO A 1 737 ? -43.171 -11.444 55.964 1.00 42.56 737 PRO A N 1
ATOM 6025 C CA . PRO A 1 737 ? -43.127 -12.092 54.653 1.00 42.56 737 PRO A CA 1
ATOM 6026 C C . PRO A 1 737 ? -41.680 -12.531 54.307 1.00 42.56 737 PRO A C 1
ATOM 6028 O O . PRO A 1 737 ? -40.714 -11.984 54.828 1.00 42.56 737 PRO A O 1
ATOM 6031 N N . ALA A 1 738 ? -41.501 -13.452 53.359 1.00 27.55 738 ALA A N 1
ATOM 6032 C CA . ALA A 1 738 ? -40.204 -13.654 52.706 1.00 27.55 738 ALA A CA 1
ATOM 6033 C C . ALA A 1 738 ? -40.360 -13.423 51.201 1.00 27.55 738 ALA A C 1
ATOM 6035 O O . ALA A 1 738 ? -40.883 -14.261 50.467 1.00 27.55 738 ALA A O 1
ATOM 6036 N N . VAL A 1 739 ? -39.923 -12.244 50.760 1.00 33.47 739 VAL A N 1
ATOM 6037 C CA . VAL A 1 739 ? -39.743 -11.895 49.350 1.00 33.47 739 VAL A CA 1
ATOM 6038 C C . VAL A 1 739 ? -38.587 -12.737 48.816 1.00 33.47 739 VAL A C 1
ATOM 6040 O O . VAL A 1 739 ? -37.436 -12.544 49.199 1.00 33.47 739 VAL A O 1
ATOM 6043 N N . ARG A 1 740 ? -38.896 -13.702 47.949 1.00 31.62 740 ARG A N 1
ATOM 6044 C CA . ARG A 1 740 ? -37.910 -14.559 47.287 1.00 31.62 740 ARG A CA 1
ATOM 6045 C C . ARG A 1 740 ? -37.746 -14.085 45.847 1.00 31.62 740 ARG A C 1
ATOM 6047 O O . ARG A 1 740 ? -38.491 -14.505 44.968 1.00 31.62 740 ARG A O 1
ATOM 6054 N N . TRP A 1 741 ? -36.768 -13.218 45.610 1.00 33.34 741 TRP A N 1
ATOM 6055 C CA . TRP A 1 741 ? -36.260 -12.984 44.260 1.00 33.34 741 TRP A CA 1
ATOM 6056 C C . TRP A 1 741 ? -35.469 -14.228 43.832 1.00 33.34 741 TRP A C 1
ATOM 6058 O O . TRP A 1 741 ? -34.519 -14.620 44.511 1.00 33.34 741 TRP A O 1
ATOM 6068 N N . ARG A 1 742 ? -35.887 -14.891 42.748 1.00 36.59 742 ARG A N 1
ATOM 6069 C CA . ARG A 1 742 ? -35.056 -15.873 42.037 1.00 36.59 742 ARG A CA 1
ATOM 6070 C C . ARG A 1 742 ? -34.451 -15.180 40.820 1.00 36.59 742 ARG A C 1
ATOM 6072 O O . ARG A 1 742 ? -35.182 -14.541 40.066 1.00 36.59 742 ARG A O 1
ATOM 6079 N N . TRP A 1 743 ? -33.132 -15.301 40.722 1.00 36.09 743 TRP A N 1
ATOM 6080 C CA . TRP A 1 743 ? -32.292 -14.901 39.598 1.00 36.09 743 TRP A CA 1
ATOM 6081 C C . TRP A 1 743 ? -32.530 -15.781 38.374 1.00 36.09 743 TRP A C 1
ATOM 6083 O O . TRP A 1 743 ? -32.816 -16.986 38.580 1.00 36.09 743 TRP A O 1
#

Radius of gyration: 36.48 Å; Cα contacts (8 Å, |Δi|>4): 929; chains: 1; bounding box: 108×61×131 Å

Organism: NCBI:txid47803

InterPro domains:
  IPR045518 2EXR domain [PF20150] (6-88)
  IPR045518 2EXR domain [PF20150] (366-473)

Secondary structure (DSSP, 8-state):
-----PPPGGGS-HHHHHHHHHTTSPPGGG-PPBEEEEEE-TTS-EEE--TTSTT-TTPPPPHHHHHHHHHHH-HHHHHHHHHHHHHHHHHHTTSSSPPPBHHHHTT-GGG-SS-PPEE------S----S-------EE-TTTSEEEE-TTS-HHHHHHT--GGGGG-TTEEEE--THHHHHHHT--S---GGGS-HHHHHHHHHHHHHHH-SS--PPPEEEEESS--EEE--SS-----EEE-SS-EEEEEE-STTS-SEEEPTT-HHHHHHHHHHHHHHHHHHHHHTT------SPPP--GGGGEEEEEEGGGBPPTTHHHHHHHHHH-----------------PPP--------------PPPGGGS-HHHHHHHHHHHS---------TTS--TT-TTS---PPSS----EEEEEEEEE-TTS-EEEPP--TTSSS-S---THHHHHHHHHH-HHHHHHHHHHHHSSHHHHH-HHHHHHHS-HHHHHHHH---S---PPPPHHHHHHTTS-TTTT-PPTT-EEEE--SSHHHHHH--S--TT-------EEEE--THHHHHTTT-SS--TTS---HHHHHHHHHHHHHHHT-SS--S-EEEEESS--EEE--SS-PPPEEE-SS-EEEEE-TT-TT-SEEE-TT-HHHHHHHHHHHHHHHHHHHHHHH-SSSSSSS--PPTT--GGGGEEEEEEGGGB---------------PPPPP-------------------

Nearest PDB structures (foldseek):
  7br2-assembly3_C  TM=3.008E-01  e=6.921E+00  Bacteroides thetaiotaomicron
  6gup-assembly1_B  TM=2.034E-01  e=6.203E+00  Aspergillus fumigatus

Foldseek 3Di:
DPPPDDDFLVRDDLVVNLVLLLLQDDQPVRDQAKEAEWEADQLRDTHRPDPPDDVPDPDFATALLLLVLQCLQADSNVVSSVVRVVVVCVVVVVDPDDADELVRCQPDPPPPPDFGWYFDWDDDDPDDPDPDPDTDGGTHRLVRYAYEYDHPPHLNSLVPPPNVSVVSRLHYEYEDDLCLLVVLVVDQADDDLSPDDSRSSNVLVLLVVVVPDPPDPRRQYEYEDAQWAKEQQDPPPPDFRWYDTQPFIKGKAQLAPPPGSMDTDPPDSVVSSLVSVCSVVVNVVVVVVVPDPPPPDPDPPPDSSNSHIYIYTPVSYDDPPPVVVVVVVVPDDDDDDDDDDDDDDDDDDDDDDDDDDPPPPDPPDNNHLVPDDPVVNLSNLLSLDDDPPPPPCPVVVCPVVPVPDDDPPDPPDDQDEAWEFEWEADLQLDTDGQPQPSVDSDRPTQTQLSNVVSLCSNGPSSVVSSCCNLCVDPVCVVCVVVSPVQQQVLVVCVVPPPPPDDDDDDDPVSVVCVVPDSSRDNHDVVHEYAYDYPDCSSVVNNDVDDPPPPDPRQAYEYEDDLCLLVLLPPDQEDDLPRPGDNRSSNVLVLLLCLLVPPDPHRVAYEYEDADWAKEFDDDPDDFRWYDTSPFIWGKDQAVDPPDRMGTDPPGSVVSSQVSSQSHVVVVVVVCVVPVPDDPPPPPPPPDDPGVSSRYIYTYTPVSYDDPPPPPPDPPPPPPDDDDDDDDDDDDDDDDDDDDDDDD